Protein AF-A0A4R5U1Z8-F1 (afdb_monomer_lite)

Sequence (409 aa):
MKSRRYITSLAAVGLLVGGTVGSLAPAAHATHTRAHTCTQAGGVYTEAATQSGDRCVVTTTTPSVIVAGAPETTYSDAVPSGSPTVVDSPPVPSGESTTETQTRDVGDPVVVESERRGTPSVSSEEIDAGESTAVPVVVAGTPVTTTRTERGTPTSADAPGTRNCQRVNNDKAAKPVERCERTVVTTTTTPTTVITTVTTPQERVTTTTQPRETVTTTTTPVTEVSTSTQQRESCLTTTQPTSFTRTTTQPTTQTRTVSIPQTRTTTTTVSTYRYALNTTAPLVLVVFPVAANPRIVVNERSLAPLVTTFEEAGTPVVSVDTLAGPDEVNTVCAPTDPEVTVTEGGTTNDVRQVTTPADPKVTVTRENMAPTVSETRAPGEPIVTMSTRGTGDTCYNNPATAEQRASRC

Radius of gyration: 103.73 Å; chains: 1; bounding box: 161×56×294 Å

Structure (mmCIF, N/CA/C/O backbone):
data_AF-A0A4R5U1Z8-F1
#
_entry.id   AF-A0A4R5U1Z8-F1
#
loop_
_atom_site.group_PDB
_atom_site.id
_atom_site.type_symbol
_atom_site.label_atom_id
_atom_site.label_alt_id
_atom_site.label_comp_id
_atom_site.label_asym_id
_atom_site.label_entity_id
_atom_site.label_seq_id
_atom_site.pdbx_PDB_ins_code
_atom_site.Cartn_x
_atom_site.Cartn_y
_atom_site.Cartn_z
_atom_site.occupancy
_atom_site.B_iso_or_equiv
_atom_site.auth_seq_id
_atom_site.auth_comp_id
_atom_site.auth_asym_id
_atom_site.auth_atom_id
_atom_site.pdbx_PDB_model_num
ATOM 1 N N . MET A 1 1 ? -65.360 5.514 81.737 1.00 33.94 1 MET A N 1
ATOM 2 C CA . MET A 1 1 ? -66.790 5.192 81.955 1.00 33.94 1 MET A CA 1
ATOM 3 C C . MET A 1 1 ? -66.965 3.677 82.017 1.00 33.94 1 MET A C 1
ATOM 5 O O . MET A 1 1 ? -66.393 2.999 81.182 1.00 33.94 1 MET A O 1
ATOM 9 N N . LYS A 1 2 ? -67.801 3.212 82.958 1.00 30.75 2 LYS A N 1
ATOM 10 C CA . LYS A 1 2 ? -68.375 1.859 83.143 1.00 30.75 2 LYS A CA 1
ATOM 11 C C . LYS A 1 2 ? -67.547 0.749 83.831 1.00 30.75 2 LYS A C 1
ATOM 13 O O . LYS A 1 2 ? -66.575 0.230 83.312 1.00 30.75 2 LYS A O 1
ATOM 18 N N . SER A 1 3 ? -68.155 0.313 84.943 1.00 26.64 3 SER A N 1
ATOM 19 C CA . SER A 1 3 ? -68.192 -1.032 85.540 1.00 26.64 3 SER A CA 1
ATOM 20 C C . SER A 1 3 ? -67.020 -1.484 86.421 1.00 26.64 3 SER A C 1
ATOM 22 O O . SER A 1 3 ? -66.235 -2.354 86.067 1.00 26.64 3 SER A O 1
ATOM 24 N N . ARG A 1 4 ? -67.004 -0.973 87.662 1.00 31.50 4 ARG A N 1
ATOM 25 C CA . ARG A 1 4 ? -66.480 -1.719 88.816 1.00 31.50 4 ARG A CA 1
ATOM 26 C C . ARG A 1 4 ? -67.407 -2.914 89.070 1.00 31.50 4 ARG A C 1
ATOM 28 O O . ARG A 1 4 ? -68.505 -2.731 89.590 1.00 31.50 4 ARG A O 1
ATOM 35 N N . ARG A 1 5 ? -66.985 -4.122 88.696 1.00 31.33 5 ARG A N 1
ATOM 36 C CA . ARG A 1 5 ? -67.577 -5.366 89.204 1.00 31.33 5 ARG A CA 1
ATOM 37 C C . ARG A 1 5 ? -66.824 -5.761 90.470 1.00 31.33 5 ARG A C 1
ATOM 39 O O . ARG A 1 5 ? -65.676 -6.183 90.405 1.00 31.33 5 ARG A O 1
ATOM 46 N N . TYR A 1 6 ? -67.481 -5.585 91.612 1.00 30.00 6 TYR A N 1
ATOM 47 C CA . TYR A 1 6 ? -67.111 -6.248 92.856 1.00 30.00 6 TYR A CA 1
ATOM 48 C C . TYR A 1 6 ? -67.242 -7.761 92.639 1.00 30.00 6 TYR A C 1
ATOM 50 O O . TYR A 1 6 ? -68.352 -8.261 92.474 1.00 30.00 6 TYR A O 1
ATOM 58 N N . ILE A 1 7 ? -66.121 -8.481 92.619 1.00 31.64 7 ILE A N 1
ATOM 59 C CA . ILE A 1 7 ? -66.108 -9.928 92.842 1.00 31.64 7 ILE A CA 1
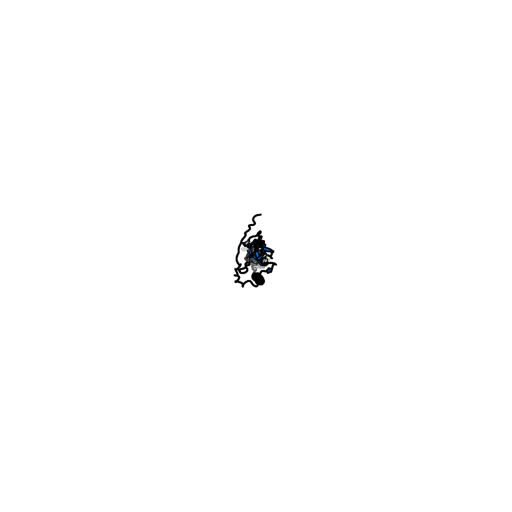ATOM 60 C C . ILE A 1 7 ? -65.653 -10.120 94.284 1.00 31.64 7 ILE A C 1
ATOM 62 O O . ILE A 1 7 ? -64.468 -10.140 94.603 1.00 31.64 7 ILE A O 1
ATOM 66 N N . THR A 1 8 ? -66.636 -10.200 95.173 1.00 30.86 8 THR A N 1
ATOM 67 C CA . THR A 1 8 ? -66.505 -10.780 96.507 1.00 30.86 8 THR A CA 1
ATOM 68 C C . THR A 1 8 ? -66.274 -12.282 96.358 1.00 30.86 8 THR A C 1
ATOM 70 O O . THR A 1 8 ? -67.222 -13.062 96.370 1.00 30.86 8 THR A O 1
ATOM 73 N N . SER A 1 9 ? -65.016 -12.693 96.203 1.00 30.41 9 SER A N 1
ATOM 74 C CA . SER A 1 9 ? -64.618 -14.085 96.426 1.00 30.41 9 SER A CA 1
ATOM 75 C C . SER A 1 9 ? -64.351 -14.294 97.913 1.00 30.41 9 SER A C 1
ATOM 77 O O . SER A 1 9 ? -63.254 -14.078 98.417 1.00 30.41 9 SER A O 1
ATOM 79 N N . LEU A 1 10 ? -65.410 -14.709 98.608 1.00 34.53 10 LEU A N 1
ATOM 80 C CA . LEU A 1 10 ? -65.348 -15.443 99.867 1.00 34.53 10 LEU A CA 1
ATOM 81 C C . LEU A 1 10 ? -64.714 -16.821 99.603 1.00 34.53 10 LEU A C 1
ATOM 83 O O . LEU A 1 10 ? -65.373 -17.720 99.092 1.00 34.53 10 LEU A O 1
ATOM 87 N N . ALA A 1 11 ? -63.440 -16.977 99.951 1.00 29.91 11 ALA A N 1
ATOM 88 C CA . ALA A 1 11 ? -62.756 -18.250 100.191 1.00 29.91 11 ALA A CA 1
ATOM 89 C C . ALA A 1 11 ? -61.485 -17.909 100.999 1.00 29.91 11 ALA A C 1
ATOM 91 O O . ALA A 1 11 ? -60.772 -16.991 100.626 1.00 29.91 11 ALA A O 1
ATOM 92 N N . ALA A 1 12 ? -61.125 -18.505 102.127 1.00 32.72 12 ALA A N 1
ATOM 93 C CA . ALA A 1 12 ? -61.548 -19.742 102.735 1.00 32.72 12 ALA A CA 1
ATOM 94 C C . ALA A 1 12 ? -61.629 -19.556 104.258 1.00 32.72 12 ALA A C 1
ATOM 96 O O . ALA A 1 12 ? -60.699 -19.098 104.919 1.00 32.72 12 ALA A O 1
ATOM 97 N N . VAL A 1 13 ? -62.784 -19.943 104.786 1.00 35.00 13 VAL A N 1
ATOM 98 C CA . VAL A 1 13 ? -62.962 -20.410 106.155 1.00 35.00 13 VAL A CA 1
ATOM 99 C C . VAL A 1 13 ? -62.170 -21.708 106.299 1.00 35.00 13 VAL A C 1
ATOM 101 O O . VAL A 1 13 ? -62.289 -22.587 105.450 1.00 35.00 13 VAL A O 1
ATOM 104 N N . GLY A 1 14 ? -61.417 -21.846 107.388 1.00 30.47 14 GLY A N 1
ATOM 105 C CA . GLY A 1 14 ? -60.949 -23.151 107.851 1.00 30.47 14 GLY A CA 1
ATOM 106 C C . GLY A 1 14 ? -59.463 -23.198 108.152 1.00 30.47 14 GLY A C 1
ATOM 107 O O . GLY A 1 14 ? -58.689 -23.592 107.297 1.00 30.47 14 GLY A O 1
ATOM 108 N N . LEU A 1 15 ? -59.089 -22.837 109.382 1.00 32.09 15 LEU A N 1
ATOM 109 C CA . LEU A 1 15 ? -58.180 -23.631 110.220 1.00 32.09 15 LEU A CA 1
ATOM 110 C C . LEU A 1 15 ? -58.087 -22.992 111.620 1.00 32.09 15 LEU A C 1
ATOM 112 O O . LEU A 1 15 ? -57.052 -22.501 112.050 1.00 32.09 15 LEU A O 1
ATOM 116 N N . LEU A 1 16 ? -59.197 -23.003 112.360 1.00 33.47 16 LEU A N 1
ATOM 117 C CA . LEU A 1 16 ? -59.113 -23.096 113.818 1.00 33.47 16 LEU A CA 1
ATOM 118 C C . LEU A 1 16 ? -59.276 -24.578 114.133 1.00 33.47 16 LEU A C 1
ATOM 120 O O . LEU A 1 16 ? -60.385 -25.084 114.288 1.00 33.47 16 LEU A O 1
ATOM 124 N N . VAL A 1 17 ? -58.148 -25.287 114.104 1.00 35.47 17 VAL A N 1
ATOM 125 C CA . VAL A 1 17 ? -58.056 -26.652 114.614 1.00 35.47 17 VAL A CA 1
ATOM 126 C C . VAL A 1 17 ? -58.492 -26.597 116.070 1.00 35.47 17 VAL A C 1
ATOM 128 O O . VAL A 1 17 ? -57.886 -25.903 116.886 1.00 35.47 17 VAL A O 1
ATOM 131 N N . GLY A 1 18 ? -59.588 -27.298 116.356 1.00 32.50 18 GLY A N 1
ATOM 132 C CA . GLY A 1 18 ? -60.072 -27.556 117.697 1.00 32.50 18 GLY A CA 1
ATOM 133 C C . GLY A 1 18 ? -58.997 -28.274 118.499 1.00 32.50 18 GLY A C 1
ATOM 134 O O . GLY A 1 18 ? -58.884 -29.495 118.453 1.00 32.50 18 GLY A O 1
ATOM 135 N N . GLY A 1 19 ? -58.211 -27.502 119.244 1.00 35.91 19 GLY A N 1
ATOM 136 C CA . GLY A 1 19 ? -57.504 -28.003 120.407 1.00 35.91 19 GLY A CA 1
ATOM 137 C C . GLY A 1 19 ? -58.538 -28.256 121.493 1.00 35.91 19 GLY A C 1
ATOM 138 O O . GLY A 1 19 ? -59.030 -27.323 122.122 1.00 35.91 19 GLY A O 1
ATOM 139 N N . THR A 1 20 ? -58.915 -29.517 121.674 1.00 34.19 20 THR A N 1
ATOM 140 C CA . THR A 1 20 ? -59.709 -29.977 122.812 1.00 34.19 20 THR A CA 1
ATOM 141 C C . THR A 1 20 ? -58.991 -29.586 124.100 1.00 34.19 20 THR A C 1
ATOM 143 O O . THR A 1 20 ? -57.926 -30.119 124.409 1.00 34.19 20 THR A O 1
ATOM 146 N N . VAL A 1 21 ? -59.555 -28.634 124.842 1.00 39.84 21 VAL A N 1
ATOM 147 C CA . VAL A 1 21 ? -59.061 -28.254 126.166 1.00 39.84 21 VAL A CA 1
ATOM 148 C C . VAL A 1 21 ? -59.329 -29.440 127.094 1.00 39.84 21 VAL A C 1
ATOM 150 O O . VAL A 1 21 ? -60.483 -29.785 127.345 1.00 39.84 21 VAL A O 1
ATOM 153 N N . GLY A 1 22 ? -58.267 -30.118 127.533 1.00 39.22 22 GLY A N 1
ATOM 154 C CA . GLY A 1 22 ? -58.359 -31.225 128.483 1.00 39.22 22 GLY A CA 1
ATOM 155 C C . GLY A 1 22 ? -59.031 -30.787 129.788 1.00 39.22 22 GLY A C 1
ATOM 156 O O . GLY A 1 22 ? -58.922 -29.634 130.202 1.00 39.22 22 GLY A O 1
ATOM 157 N N . SER A 1 23 ? -59.745 -31.710 130.430 1.00 39.53 23 SER A N 1
ATOM 158 C CA . SER A 1 23 ? -60.449 -31.493 131.697 1.00 39.53 23 SER A CA 1
ATOM 159 C C . SER A 1 23 ? -59.509 -30.954 132.785 1.00 39.53 23 SER A C 1
ATOM 161 O O . SER A 1 23 ? -58.566 -31.636 133.185 1.00 39.53 23 SER A O 1
ATOM 163 N N . LEU A 1 24 ? -59.779 -29.737 133.267 1.00 42.28 24 LEU A N 1
ATOM 164 C CA . LEU A 1 24 ? -59.024 -29.068 134.330 1.00 42.28 24 LEU A CA 1
ATOM 165 C C . LEU A 1 24 ? -59.598 -29.389 135.722 1.00 42.28 24 LEU A C 1
ATOM 167 O O . LEU A 1 24 ? -60.806 -29.546 135.893 1.00 42.28 24 LEU A O 1
ATOM 171 N N . ALA A 1 25 ? -58.694 -29.483 136.701 1.00 39.78 25 ALA A N 1
ATOM 172 C CA . ALA A 1 25 ? -58.925 -29.853 138.099 1.00 39.78 25 ALA A CA 1
ATOM 173 C C . ALA A 1 25 ? -59.920 -28.929 138.854 1.00 39.78 25 ALA A C 1
ATOM 175 O O . ALA A 1 25 ? -60.070 -27.758 138.495 1.00 39.78 25 ALA A O 1
ATOM 176 N N . PRO A 1 26 ? -60.593 -29.419 139.919 1.00 43.66 26 PRO A N 1
ATOM 177 C CA . PRO A 1 26 ? -61.674 -28.690 140.586 1.00 43.66 26 PRO A CA 1
ATOM 178 C C . PRO A 1 26 ? -61.234 -27.439 141.385 1.00 43.66 26 PRO A C 1
ATOM 180 O O . PRO A 1 26 ? -60.361 -27.476 142.246 1.00 43.66 26 PRO A O 1
ATOM 183 N N . ALA A 1 27 ? -61.910 -26.330 141.068 1.00 47.47 27 ALA A N 1
ATOM 184 C CA . ALA A 1 27 ? -62.405 -25.186 141.858 1.00 47.47 27 ALA A CA 1
ATOM 185 C C . ALA A 1 27 ? -61.640 -24.526 143.040 1.00 47.47 27 ALA A C 1
ATOM 187 O O . ALA A 1 27 ? -62.242 -23.662 143.675 1.00 47.47 27 ALA A O 1
ATOM 188 N N . ALA A 1 28 ? -60.360 -24.795 143.327 1.00 45.19 28 ALA A N 1
ATOM 189 C CA . ALA A 1 28 ? -59.657 -24.078 144.417 1.00 45.19 28 ALA A CA 1
ATOM 190 C C . ALA A 1 28 ? -58.753 -22.893 143.983 1.00 45.19 28 ALA A C 1
ATOM 192 O O . ALA A 1 28 ? -58.452 -22.030 144.803 1.00 45.19 28 ALA A O 1
ATOM 193 N N . HIS A 1 29 ? -58.374 -22.768 142.701 1.00 52.16 29 HIS A N 1
ATOM 194 C CA . HIS A 1 29 ? -57.531 -21.663 142.192 1.00 52.16 29 HIS A CA 1
ATOM 195 C C . HIS A 1 29 ? -58.025 -21.136 140.831 1.00 52.16 29 HIS A C 1
ATOM 197 O O . HIS A 1 29 ? -57.417 -21.343 139.776 1.00 52.16 29 HIS A O 1
ATOM 203 N N . ALA A 1 30 ? -59.181 -20.470 140.834 1.00 55.97 30 ALA A N 1
ATOM 204 C CA . ALA A 1 30 ? -59.870 -20.071 139.605 1.00 55.97 30 ALA A CA 1
ATOM 205 C C . ALA A 1 30 ? -59.175 -18.935 138.817 1.00 55.97 30 ALA A C 1
ATOM 207 O O . ALA A 1 30 ? -59.348 -18.863 137.606 1.00 55.97 30 ALA A O 1
ATOM 208 N N . THR A 1 31 ? -58.367 -18.073 139.446 1.00 58.38 31 THR A N 1
ATOM 209 C CA . THR A 1 31 ? -57.701 -16.930 138.779 1.00 58.38 31 THR A CA 1
ATOM 210 C C . THR A 1 31 ? -56.464 -17.331 137.965 1.00 58.38 31 THR A C 1
ATOM 212 O O . THR A 1 31 ? -56.363 -16.964 136.795 1.00 58.38 31 THR A O 1
ATOM 215 N N . HIS A 1 32 ? -55.566 -18.164 138.511 1.00 63.78 32 HIS A N 1
ATOM 216 C CA . HIS A 1 32 ? -54.370 -18.639 137.786 1.00 63.78 32 HIS A CA 1
ATOM 217 C C . HIS A 1 32 ? -54.716 -19.480 136.547 1.00 63.78 32 HIS A C 1
ATOM 219 O O . HIS A 1 32 ? -54.067 -19.370 135.507 1.00 63.78 32 HIS A O 1
ATOM 225 N N . THR A 1 33 ? -55.788 -20.270 136.632 1.00 70.50 33 THR A N 1
ATOM 226 C CA . THR A 1 33 ? -56.250 -21.130 135.535 1.00 70.50 33 THR A CA 1
ATOM 227 C C . THR A 1 33 ? -56.797 -20.311 134.357 1.00 70.50 33 THR A C 1
ATOM 229 O O . THR A 1 33 ? -56.556 -20.648 133.196 1.00 70.50 33 THR A O 1
ATOM 232 N N . ARG A 1 34 ? -57.477 -19.185 134.629 1.00 72.56 34 ARG A N 1
ATOM 233 C CA . ARG A 1 34 ? -57.982 -18.267 133.592 1.00 72.56 34 ARG A CA 1
ATOM 234 C C . ARG A 1 34 ? -56.855 -17.512 132.890 1.00 72.56 34 ARG A C 1
ATOM 236 O O . ARG A 1 34 ? -56.825 -17.468 131.663 1.00 72.56 34 ARG A O 1
ATOM 243 N N . ALA A 1 35 ? -55.889 -16.978 133.634 1.00 74.31 35 ALA A N 1
ATOM 244 C CA . ALA A 1 35 ? -54.737 -16.316 133.023 1.00 74.31 35 ALA A CA 1
ATOM 245 C C . ALA A 1 35 ? -53.978 -17.268 132.079 1.00 74.31 35 ALA A C 1
ATOM 247 O O . ALA A 1 35 ? -53.750 -16.936 130.917 1.00 74.31 35 ALA A O 1
ATOM 248 N N . HIS A 1 36 ? -53.706 -18.494 132.537 1.00 77.44 36 HIS A N 1
ATOM 249 C CA . HIS A 1 36 ? -53.006 -19.509 131.751 1.00 77.44 36 HIS A CA 1
ATOM 250 C C . HIS A 1 36 ? -53.766 -19.920 130.478 1.00 77.44 36 HIS A C 1
ATOM 252 O O . HIS A 1 36 ? -53.174 -20.008 129.402 1.00 77.44 36 HIS A O 1
ATOM 258 N N . THR A 1 37 ? -55.086 -20.114 130.573 1.00 75.25 37 THR A N 1
ATOM 259 C CA . THR A 1 37 ? -55.932 -20.461 129.415 1.00 75.25 37 THR A CA 1
ATOM 260 C C . THR A 1 37 ? -55.913 -19.354 128.356 1.00 75.25 37 THR A C 1
ATOM 262 O O . THR A 1 37 ? -55.820 -19.635 127.163 1.00 75.25 37 THR A O 1
ATOM 265 N N . CYS A 1 38 ? -55.933 -18.086 128.779 1.00 78.25 38 CYS A N 1
ATOM 266 C CA . CYS A 1 38 ? -55.836 -16.961 127.854 1.00 78.25 38 CYS A CA 1
ATOM 267 C C . CYS A 1 38 ? -54.477 -16.897 127.144 1.00 78.25 38 CYS A C 1
ATOM 269 O O . CYS A 1 38 ? -54.421 -16.695 125.932 1.00 78.25 38 CYS A O 1
ATOM 271 N N . THR A 1 39 ? -53.387 -17.120 127.880 1.00 79.56 39 THR A N 1
ATOM 272 C CA . THR A 1 39 ? -52.034 -17.127 127.314 1.00 79.56 39 THR A CA 1
ATOM 273 C C . THR A 1 39 ? -51.838 -18.267 126.315 1.00 79.56 39 THR A C 1
ATOM 275 O O . THR A 1 39 ? -51.252 -18.044 125.259 1.00 79.56 39 THR A O 1
ATOM 278 N N . GLN A 1 40 ? -52.374 -19.464 126.585 1.00 78.50 40 GLN A N 1
ATOM 279 C CA . GLN A 1 40 ? -52.333 -20.580 125.629 1.00 78.50 40 GLN A CA 1
ATOM 280 C C . GLN A 1 40 ? -53.081 -20.278 124.324 1.00 78.50 40 GLN A C 1
ATOM 282 O O . GLN A 1 40 ? -52.655 -20.718 123.260 1.00 78.50 40 GLN A O 1
ATOM 287 N N . ALA A 1 41 ? -54.151 -19.482 124.382 1.00 72.31 41 ALA A N 1
ATOM 288 C CA . ALA A 1 41 ? -54.858 -18.994 123.198 1.00 72.31 41 ALA A CA 1
ATOM 289 C C . ALA A 1 41 ? -54.124 -17.840 122.474 1.00 72.31 41 ALA A C 1
ATOM 291 O O . ALA A 1 41 ? -54.668 -17.266 121.530 1.00 72.31 41 ALA A O 1
ATOM 292 N N . GLY A 1 42 ? -52.915 -17.467 122.916 1.00 78.62 42 GLY A N 1
ATOM 293 C CA . GLY A 1 42 ? -52.154 -16.331 122.386 1.00 78.62 42 GLY A CA 1
ATOM 294 C C . GLY A 1 42 ? -52.743 -14.969 122.766 1.00 78.62 42 GLY A C 1
ATOM 295 O O . GLY A 1 42 ? -52.501 -13.979 122.074 1.00 78.62 42 GLY A O 1
ATOM 296 N N . GLY A 1 43 ? -53.561 -14.915 123.822 1.00 80.38 43 GLY A N 1
ATOM 297 C CA . GLY A 1 43 ? -54.249 -13.713 124.273 1.00 80.38 43 GLY A CA 1
ATOM 298 C C . GLY A 1 43 ? -53.628 -13.051 125.502 1.00 80.38 43 GLY A C 1
ATOM 299 O O . GLY A 1 43 ? -52.875 -13.655 126.264 1.00 80.38 43 GLY A O 1
ATOM 300 N N . VAL A 1 44 ? -53.990 -11.787 125.711 1.00 82.56 44 VAL A N 1
ATOM 301 C CA . VAL A 1 44 ? -53.653 -11.009 126.908 1.00 82.56 44 VAL A CA 1
ATOM 302 C C . VAL A 1 44 ? -54.826 -11.074 127.883 1.00 82.56 44 VAL A C 1
ATOM 304 O O . VAL A 1 44 ? -55.953 -10.713 127.533 1.00 82.56 44 VAL A O 1
ATOM 307 N N . TYR A 1 45 ? -54.565 -11.555 129.098 1.00 80.44 45 TYR A N 1
ATOM 308 C CA . TYR A 1 45 ? -55.561 -11.646 130.164 1.00 80.44 45 TYR A CA 1
ATOM 309 C C . TYR A 1 45 ? -55.680 -10.318 130.916 1.00 80.44 45 TYR A C 1
ATOM 311 O O . TYR A 1 45 ? -54.679 -9.668 131.213 1.00 80.44 45 TYR A O 1
ATOM 319 N N . THR A 1 46 ? -56.901 -9.922 131.257 1.00 80.44 46 THR A N 1
ATOM 320 C CA . THR A 1 46 ? -57.177 -8.772 132.121 1.00 80.44 46 THR A CA 1
ATOM 321 C C . THR A 1 46 ? -58.150 -9.202 133.205 1.00 80.44 46 THR A C 1
ATOM 323 O O . THR A 1 46 ? -59.284 -9.584 132.904 1.00 80.44 46 THR A O 1
ATOM 326 N N . GLU A 1 47 ? -57.696 -9.149 134.454 1.00 76.56 47 GLU A N 1
ATOM 327 C CA . GLU A 1 47 ? -58.526 -9.417 135.626 1.00 76.56 47 GLU A CA 1
ATOM 328 C C . GLU A 1 47 ? -59.458 -8.231 135.889 1.00 76.56 47 GLU A C 1
ATOM 330 O O . GLU A 1 47 ? -59.054 -7.071 135.765 1.00 76.56 47 GLU A O 1
ATOM 335 N N . ALA A 1 48 ? -60.712 -8.506 136.234 1.00 72.81 48 ALA A N 1
ATOM 336 C CA . ALA A 1 48 ? -61.666 -7.474 136.617 1.00 72.81 48 ALA A CA 1
ATOM 337 C C . ALA A 1 48 ? -62.041 -7.569 138.096 1.00 72.81 48 ALA A C 1
ATOM 339 O O . ALA A 1 48 ? -61.909 -8.607 138.734 1.00 72.81 48 ALA A O 1
ATOM 340 N N . ALA A 1 49 ? -62.623 -6.488 138.625 1.00 65.44 49 ALA A N 1
ATOM 341 C CA . ALA A 1 49 ? -63.106 -6.423 140.008 1.00 65.44 49 ALA A CA 1
ATOM 342 C C . ALA A 1 49 ? -64.184 -7.478 140.354 1.00 65.44 49 ALA A C 1
ATOM 344 O O . ALA A 1 49 ? -64.491 -7.686 141.523 1.00 65.44 49 ALA A O 1
ATOM 345 N N . THR A 1 50 ? -64.772 -8.147 139.355 1.00 62.69 50 THR A N 1
ATOM 346 C CA . THR A 1 50 ? -65.671 -9.294 139.539 1.00 62.69 50 THR A CA 1
ATOM 347 C C . THR A 1 50 ? -65.282 -10.410 138.573 1.00 62.69 50 THR A C 1
ATOM 349 O O . THR A 1 50 ? -64.882 -10.127 137.445 1.00 62.69 50 THR A O 1
ATOM 352 N N . GLN A 1 51 ? -65.479 -11.677 138.959 1.00 61.41 51 GLN A N 1
ATOM 353 C CA . GLN A 1 51 ? -65.146 -12.835 138.107 1.00 61.41 51 GLN A CA 1
ATOM 354 C C . GLN A 1 51 ? -65.848 -12.812 136.734 1.00 61.41 51 GLN A C 1
ATOM 356 O O . GLN A 1 51 ? -65.325 -13.342 135.760 1.00 61.41 51 GLN A O 1
ATOM 361 N N . SER A 1 52 ? -67.014 -12.163 136.630 1.00 60.84 52 SER A N 1
ATOM 362 C CA . SER A 1 52 ? -67.748 -11.977 135.363 1.00 60.84 52 SER A CA 1
ATOM 363 C C . SER A 1 52 ? -67.132 -10.931 134.415 1.00 60.84 52 SER A C 1
ATOM 365 O O . SER A 1 52 ? -67.548 -10.784 133.258 1.00 60.84 52 SER A O 1
ATOM 367 N N . GLY A 1 53 ? -66.163 -10.162 134.911 1.00 67.75 53 GLY A N 1
ATOM 368 C CA . GLY A 1 53 ? -65.489 -9.109 134.169 1.00 67.75 53 GLY A CA 1
ATOM 369 C C . GLY A 1 53 ? -64.158 -9.531 133.552 1.00 67.75 53 GLY A C 1
ATOM 370 O O . GLY A 1 53 ? -63.660 -8.767 132.728 1.00 67.75 53 GLY A O 1
ATOM 371 N N . ASP A 1 54 ? -63.613 -10.701 133.909 1.00 75.38 54 ASP A N 1
ATOM 372 C CA . ASP A 1 54 ? -62.334 -11.203 133.397 1.00 75.38 54 ASP A CA 1
ATOM 373 C C . ASP A 1 54 ? -62.378 -11.328 131.867 1.00 75.38 54 ASP A C 1
ATOM 375 O O . ASP A 1 54 ? -63.328 -11.882 131.296 1.00 75.38 54 ASP A O 1
ATOM 379 N N . ARG A 1 55 ? -61.351 -10.803 131.188 1.00 77.00 55 ARG A N 1
ATOM 380 C CA . ARG A 1 55 ? -61.280 -10.778 129.719 1.00 77.00 55 ARG A CA 1
ATOM 381 C C . ARG A 1 55 ? -60.008 -11.426 129.209 1.00 77.00 55 ARG A C 1
ATOM 383 O O . ARG A 1 55 ? -58.944 -11.278 129.798 1.00 77.00 55 ARG A O 1
ATOM 390 N N . CYS A 1 56 ? -60.125 -12.094 128.071 1.00 78.69 56 CYS A N 1
ATOM 391 C CA . CYS A 1 56 ? -58.993 -12.545 127.280 1.00 78.69 56 CYS A CA 1
ATOM 392 C C . CYS A 1 56 ? -59.053 -11.908 125.895 1.00 78.69 56 CYS A C 1
ATOM 394 O O . CYS A 1 56 ? -60.037 -12.098 125.185 1.00 78.69 56 CYS A O 1
ATOM 396 N N . VAL A 1 57 ? -58.030 -11.153 125.502 1.00 80.56 57 VAL A N 1
ATOM 397 C CA . VAL A 1 57 ? -57.975 -10.502 124.186 1.00 80.56 57 VAL A CA 1
ATOM 398 C C . VAL A 1 57 ? -56.927 -11.188 123.322 1.00 80.56 57 VAL A C 1
ATOM 400 O O . VAL A 1 57 ? -55.736 -11.064 123.589 1.00 80.56 57 VAL A O 1
ATOM 403 N N . VAL A 1 58 ? -57.357 -11.885 122.273 1.00 80.75 58 VAL A N 1
ATOM 404 C CA . VAL A 1 58 ? -56.476 -12.523 121.284 1.00 80.75 58 VAL A CA 1
ATOM 405 C C . VAL A 1 58 ? -56.358 -11.611 120.072 1.00 80.75 58 VAL A C 1
ATOM 407 O O . VAL A 1 58 ? -57.370 -11.238 119.479 1.00 80.75 58 VAL A O 1
ATOM 410 N N . THR A 1 59 ? -55.130 -11.256 119.699 1.00 79.56 59 THR A N 1
ATOM 411 C CA . THR A 1 59 ? -54.854 -10.471 118.489 1.00 79.56 59 THR A CA 1
ATOM 412 C C . THR A 1 59 ? -54.089 -11.330 117.495 1.00 79.56 59 THR A C 1
ATOM 414 O O . THR A 1 59 ? -52.960 -11.731 117.762 1.00 79.56 59 THR A O 1
ATOM 417 N N . THR A 1 60 ? -54.681 -11.585 116.333 1.00 78.94 60 THR A N 1
ATOM 418 C CA . THR A 1 60 ? -54.032 -12.303 115.231 1.00 78.94 60 THR A CA 1
ATOM 419 C C . THR A 1 60 ? -53.805 -11.338 114.080 1.00 78.94 60 THR A C 1
ATOM 421 O O . THR A 1 60 ? -54.735 -10.664 113.642 1.00 78.94 60 THR A O 1
ATOM 424 N N . THR A 1 61 ? -52.574 -11.272 113.580 1.00 78.31 61 THR A N 1
ATOM 425 C CA . THR A 1 61 ? -52.224 -10.441 112.425 1.00 78.31 61 THR A CA 1
ATOM 426 C C . THR A 1 61 ? -51.771 -11.337 111.285 1.00 78.31 61 THR A C 1
ATOM 428 O O . THR A 1 61 ? -50.781 -12.052 111.423 1.00 78.31 61 THR A O 1
ATOM 431 N N . THR A 1 62 ? -52.467 -11.273 110.153 1.00 80.12 62 THR A N 1
ATOM 432 C CA . THR A 1 62 ? -52.123 -12.040 108.951 1.00 80.12 62 THR A CA 1
ATOM 433 C C . THR A 1 62 ? -51.717 -11.070 107.844 1.00 80.12 62 THR A C 1
ATOM 435 O O . THR A 1 62 ? -52.570 -10.342 107.324 1.00 80.12 62 THR A O 1
ATOM 438 N N . PRO A 1 63 ? -50.422 -10.997 107.490 1.00 79.81 63 PRO A N 1
ATOM 439 C CA . PRO A 1 63 ? -49.994 -10.264 106.313 1.00 79.81 63 PRO A CA 1
ATOM 440 C C . PRO A 1 63 ? -50.277 -11.094 105.057 1.00 79.81 63 PRO A C 1
ATOM 442 O O . PRO A 1 63 ? -49.941 -12.272 104.990 1.00 79.81 63 PRO A O 1
ATOM 445 N N . SER A 1 64 ? -50.841 -10.455 104.042 1.00 80.12 64 SER A N 1
ATOM 446 C CA . SER A 1 64 ? -50.950 -10.994 102.688 1.00 80.12 64 SER A CA 1
ATOM 447 C C . SER A 1 64 ? -50.424 -9.956 101.702 1.00 80.12 64 SER A C 1
ATOM 449 O O . SER A 1 64 ? -50.539 -8.751 101.936 1.00 80.12 64 SER A O 1
ATOM 451 N N . VAL A 1 65 ? -49.790 -10.410 100.627 1.00 76.25 65 VAL A N 1
ATOM 452 C CA . VAL A 1 65 ? -49.412 -9.548 99.506 1.00 76.25 65 VAL A CA 1
ATOM 453 C C . VAL A 1 65 ? -50.287 -9.959 98.343 1.00 76.25 65 VAL A C 1
ATOM 455 O O . VAL A 1 65 ? -50.278 -11.121 97.944 1.00 76.25 65 VAL A O 1
ATOM 458 N N . ILE A 1 66 ? -51.060 -9.010 97.834 1.00 77.81 66 ILE A N 1
ATOM 459 C CA . ILE A 1 66 ? -51.875 -9.197 96.645 1.00 77.81 66 ILE A CA 1
ATOM 460 C C . ILE A 1 66 ? -51.339 -8.304 95.535 1.00 77.81 66 ILE A C 1
ATOM 462 O O . ILE A 1 66 ? -50.888 -7.177 95.754 1.00 77.81 66 ILE A O 1
ATOM 466 N N . VAL A 1 67 ? -51.379 -8.837 94.324 1.00 74.94 67 VAL A N 1
ATOM 467 C CA . VAL A 1 67 ? -51.157 -8.057 93.115 1.00 74.94 67 VAL A CA 1
ATOM 468 C C . VAL A 1 67 ? -52.442 -7.283 92.847 1.00 74.94 67 VAL A C 1
ATOM 470 O O . VAL A 1 67 ? -53.500 -7.887 92.674 1.00 74.94 67 VAL A O 1
ATOM 473 N N . ALA A 1 68 ? -52.364 -5.955 92.862 1.00 68.06 68 ALA A N 1
ATOM 474 C CA . ALA A 1 68 ? -53.530 -5.088 92.748 1.00 68.06 68 ALA A CA 1
ATOM 475 C C . ALA A 1 68 ? -53.256 -3.977 91.730 1.00 68.06 68 ALA A C 1
ATOM 477 O O . ALA A 1 68 ? -52.582 -2.996 92.028 1.00 68.06 68 ALA A O 1
ATOM 478 N N . GLY A 1 69 ? -53.791 -4.144 90.519 1.00 73.81 69 GLY A N 1
ATOM 479 C CA . GLY A 1 69 ? -53.704 -3.176 89.424 1.00 73.81 69 GLY A CA 1
ATOM 480 C C . GLY A 1 69 ? -53.497 -3.846 88.067 1.00 73.81 69 GLY A C 1
ATOM 481 O O . GLY A 1 69 ? -53.292 -5.057 87.985 1.00 73.81 69 GLY A O 1
ATOM 482 N N . ALA A 1 70 ? -53.593 -3.057 86.998 1.00 79.06 70 ALA A N 1
ATOM 483 C CA . ALA A 1 70 ? -53.238 -3.517 85.660 1.00 79.06 70 ALA A CA 1
ATOM 484 C C . ALA A 1 70 ? -51.708 -3.477 85.500 1.00 79.06 70 ALA A C 1
ATOM 486 O O . ALA A 1 70 ? -51.088 -2.534 85.994 1.00 79.06 70 ALA A O 1
ATOM 487 N N . PRO A 1 71 ? -51.093 -4.471 84.838 1.00 84.75 71 PRO A N 1
ATOM 488 C CA . PRO A 1 71 ? -49.682 -4.394 84.495 1.00 84.75 71 PRO A CA 1
ATOM 489 C C . PRO A 1 71 ? -49.457 -3.226 83.532 1.00 84.75 71 PRO A C 1
ATOM 491 O O . PRO A 1 71 ? -50.163 -3.094 82.530 1.00 84.75 71 PRO A O 1
ATOM 494 N N . GLU A 1 72 ? -48.457 -2.404 83.815 1.00 87.44 72 GLU A N 1
ATOM 495 C CA . GLU A 1 72 ? -47.975 -1.398 82.875 1.00 87.44 72 GLU A CA 1
ATOM 496 C C . GLU A 1 72 ? -46.847 -2.008 82.050 1.00 87.44 72 GLU A C 1
ATOM 498 O O . GLU A 1 72 ? -45.969 -2.688 82.583 1.00 87.44 72 GLU A O 1
ATOM 503 N N . THR A 1 73 ? -46.894 -1.812 80.734 1.00 87.50 73 THR A N 1
ATOM 504 C CA . THR A 1 73 ? -45.839 -2.254 79.818 1.00 87.50 73 THR A CA 1
ATOM 505 C C . THR A 1 73 ? -45.240 -1.036 79.141 1.00 87.50 73 THR A C 1
ATOM 507 O O . THR A 1 73 ? -45.968 -0.248 78.540 1.00 87.50 73 THR A O 1
ATOM 510 N N . THR A 1 74 ? -43.922 -0.904 79.217 1.00 88.88 74 THR A N 1
ATOM 511 C CA . THR A 1 74 ? -43.156 0.094 78.470 1.00 88.88 74 THR A CA 1
ATOM 512 C C . THR A 1 74 ? -42.131 -0.596 77.579 1.00 88.88 74 THR A C 1
ATOM 514 O O . THR A 1 74 ? -41.689 -1.713 77.863 1.00 88.88 74 THR A O 1
ATOM 517 N N . TYR A 1 75 ? -41.772 0.073 76.489 1.00 90.94 75 TYR A N 1
ATOM 518 C CA . TYR A 1 75 ? -40.761 -0.377 75.539 1.00 90.94 75 TYR A CA 1
ATOM 519 C C . TYR A 1 75 ? -39.641 0.658 75.498 1.00 90.94 75 TYR A C 1
ATOM 521 O O . TYR A 1 75 ? -39.918 1.859 75.524 1.00 90.94 75 TYR A O 1
ATOM 529 N N . SER A 1 76 ? -38.391 0.200 75.474 1.00 89.44 76 SER A N 1
ATOM 530 C CA . SER A 1 76 ? -37.261 1.068 75.147 1.00 89.44 76 SER A CA 1
ATOM 531 C C . SER A 1 76 ? -37.258 1.404 73.657 1.00 89.44 76 SER A C 1
ATOM 533 O O . SER A 1 76 ? -37.885 0.707 72.858 1.00 89.44 76 SER A O 1
ATOM 535 N N . ASP A 1 77 ? -36.469 2.407 73.275 1.00 90.88 77 ASP A N 1
ATOM 536 C CA . ASP A 1 77 ? -36.092 2.577 71.875 1.00 90.88 77 ASP A CA 1
ATOM 537 C C . ASP A 1 77 ? -35.397 1.306 71.365 1.00 90.88 77 ASP A C 1
ATOM 539 O O . ASP A 1 77 ? -34.682 0.619 72.111 1.00 90.88 77 ASP A O 1
ATOM 543 N N . ALA A 1 78 ? -35.640 0.978 70.099 1.00 89.00 78 ALA A N 1
ATOM 544 C CA . ALA A 1 78 ? -35.003 -0.151 69.444 1.00 89.00 78 ALA A CA 1
ATOM 545 C C . ALA A 1 78 ? -33.538 0.192 69.141 1.00 89.00 78 ALA A C 1
ATOM 547 O O . ALA A 1 78 ? -33.240 1.215 68.523 1.00 89.00 78 ALA A O 1
ATOM 548 N N . VAL A 1 79 ? -32.618 -0.673 69.564 1.00 89.69 79 VAL A N 1
ATOM 549 C CA . VAL A 1 79 ? -31.174 -0.503 69.362 1.00 89.69 79 VAL A CA 1
ATOM 550 C C . VAL A 1 79 ? -30.698 -1.511 68.314 1.00 89.69 79 VAL A C 1
ATOM 552 O O . VAL A 1 79 ? -31.146 -2.658 68.354 1.00 89.69 79 VAL A O 1
ATOM 555 N N . PRO A 1 80 ? -29.804 -1.137 67.377 1.00 90.75 80 PRO A N 1
ATOM 556 C CA . PRO A 1 80 ? -29.217 -2.078 66.427 1.00 90.75 80 PRO A CA 1
ATOM 557 C C . PRO A 1 80 ? -28.618 -3.307 67.116 1.00 90.75 80 PRO A C 1
ATOM 559 O O . PRO A 1 80 ? -27.864 -3.186 68.081 1.00 90.75 80 PRO A O 1
ATOM 562 N N . SER A 1 81 ? -28.933 -4.490 66.599 1.00 90.19 81 SER A N 1
ATOM 563 C CA . SER A 1 81 ? -28.409 -5.764 67.074 1.00 90.19 81 SER A CA 1
ATOM 564 C C . SER A 1 81 ? -27.953 -6.636 65.908 1.00 90.19 81 SER A C 1
ATOM 566 O O . SER A 1 81 ? -28.536 -6.629 64.827 1.00 90.19 81 SER A O 1
ATOM 568 N N . GLY A 1 82 ? -26.868 -7.380 66.121 1.00 89.12 82 GLY A N 1
ATOM 569 C CA . GLY A 1 82 ? -26.274 -8.228 65.090 1.00 89.12 82 GLY A CA 1
ATOM 570 C C . GLY A 1 82 ? -25.670 -7.460 63.909 1.00 89.12 82 GLY A C 1
ATOM 571 O O . GLY A 1 82 ? -25.608 -6.229 63.883 1.00 89.12 82 GLY A O 1
ATOM 572 N N . SER A 1 83 ? -25.186 -8.219 62.929 1.00 91.31 83 SER A N 1
ATOM 573 C CA . SER A 1 83 ? -24.657 -7.670 61.682 1.00 91.31 83 SER A CA 1
ATOM 574 C C . SER A 1 83 ? -25.793 -7.361 60.704 1.00 91.31 83 SER A C 1
ATOM 576 O O . SER A 1 83 ? -26.749 -8.140 60.621 1.00 91.31 83 SER A O 1
ATOM 578 N N . PRO A 1 84 ? -25.696 -6.266 59.934 1.00 91.62 84 PRO A N 1
ATOM 579 C CA . PRO A 1 84 ? -26.665 -5.991 58.891 1.00 91.62 84 PRO A CA 1
ATOM 580 C C . PRO A 1 84 ? -26.577 -7.051 57.788 1.00 91.62 84 PRO A C 1
ATOM 582 O O . PRO A 1 84 ? -25.495 -7.526 57.442 1.00 91.62 84 PRO A O 1
ATOM 585 N N . THR A 1 85 ? -27.723 -7.403 57.214 1.00 91.62 85 THR A N 1
ATOM 586 C CA . THR A 1 85 ? -27.787 -8.214 55.993 1.00 91.62 85 THR A CA 1
ATOM 587 C C . THR A 1 85 ? -27.823 -7.285 54.790 1.00 91.62 85 THR A C 1
ATOM 589 O O . THR A 1 85 ? -28.645 -6.370 54.753 1.00 91.62 85 THR A O 1
ATOM 592 N N . VAL A 1 86 ? -26.945 -7.520 53.817 1.00 92.50 86 VAL A N 1
ATOM 593 C CA . VAL A 1 86 ? -26.839 -6.716 52.594 1.00 92.50 86 VAL A CA 1
ATOM 594 C C . VAL A 1 86 ? -27.252 -7.570 51.402 1.00 92.50 86 VAL A C 1
ATOM 596 O O . VAL A 1 86 ? -26.744 -8.677 51.231 1.00 92.50 86 VAL A O 1
ATOM 599 N N . VAL A 1 87 ? -28.175 -7.058 50.591 1.00 92.56 87 VAL A N 1
ATOM 600 C CA . VAL A 1 87 ? -28.630 -7.691 49.350 1.00 92.56 87 VAL A CA 1
ATOM 601 C C . VAL A 1 87 ? -28.489 -6.688 48.215 1.00 92.56 87 VAL A C 1
ATOM 603 O O . VAL A 1 87 ? -29.110 -5.626 48.250 1.00 92.56 87 VAL A O 1
ATOM 606 N N . ASP A 1 88 ? -27.695 -7.047 47.211 1.00 94.62 88 ASP A N 1
ATOM 607 C CA . ASP A 1 88 ? -27.488 -6.248 46.005 1.00 94.62 88 ASP A CA 1
ATOM 608 C C . ASP A 1 88 ? -28.362 -6.805 44.871 1.00 94.62 88 ASP A C 1
ATOM 610 O O . ASP A 1 88 ? -28.412 -8.018 44.646 1.00 94.62 88 ASP A O 1
ATOM 614 N N . SER A 1 89 ? -29.075 -5.931 44.159 1.00 91.50 89 SER A N 1
ATOM 615 C CA . SER A 1 89 ? -29.765 -6.304 42.922 1.00 91.50 89 SER A CA 1
ATOM 616 C C . SER A 1 89 ? -28.748 -6.558 41.798 1.00 91.50 89 SER A C 1
ATOM 618 O O . SER A 1 89 ? -27.633 -6.033 41.855 1.00 91.50 89 SER A O 1
ATOM 620 N N . PRO A 1 90 ? -29.103 -7.307 40.737 1.00 89.69 90 PRO A N 1
ATOM 621 C CA . PRO A 1 90 ? -28.284 -7.310 39.529 1.00 89.69 90 PRO A CA 1
ATOM 622 C C . PRO A 1 90 ? -28.130 -5.874 38.987 1.00 89.69 90 PRO A C 1
ATOM 624 O O . PRO A 1 90 ? -29.074 -5.081 39.125 1.00 89.69 90 PRO A O 1
ATOM 627 N N . PRO A 1 91 ? -26.971 -5.528 38.395 1.00 89.81 91 PRO A N 1
ATOM 628 C CA . PRO A 1 91 ? -26.791 -4.253 37.716 1.00 89.81 91 PRO A CA 1
ATOM 629 C C . PRO A 1 91 ? -27.803 -4.107 36.581 1.00 89.81 91 PRO A C 1
ATOM 631 O O . PRO A 1 91 ? -28.094 -5.068 35.868 1.00 89.81 91 PRO A O 1
ATOM 634 N N . VAL A 1 92 ? -28.342 -2.905 36.425 1.00 90.38 92 VAL A N 1
ATOM 635 C CA . VAL A 1 92 ? -29.225 -2.528 35.323 1.00 90.38 92 VAL A CA 1
ATOM 636 C C . VAL A 1 92 ? -28.635 -1.327 34.588 1.00 90.38 92 VAL A C 1
ATOM 638 O O . VAL A 1 92 ? -28.003 -0.486 35.232 1.00 90.38 92 VAL A O 1
ATOM 641 N N . PRO A 1 93 ? -28.836 -1.201 33.266 1.00 88.94 93 PRO A N 1
ATOM 642 C CA . PRO A 1 93 ? -28.405 -0.026 32.520 1.00 88.94 93 PRO A CA 1
ATOM 643 C C . PRO A 1 93 ? -28.935 1.263 33.150 1.00 88.94 93 PRO A C 1
ATOM 645 O O . PRO A 1 93 ? -30.123 1.391 33.453 1.00 88.94 93 PRO A O 1
ATOM 648 N N . SER A 1 94 ? -28.044 2.227 33.343 1.00 87.44 94 SER A N 1
ATOM 649 C CA . SER A 1 94 ? -28.349 3.536 33.903 1.00 87.44 94 SER A CA 1
ATOM 650 C C . SER A 1 94 ? -27.675 4.618 33.073 1.00 87.44 94 SER A C 1
ATOM 652 O O . SER A 1 94 ? -26.485 4.522 32.802 1.00 87.44 94 SER A O 1
ATOM 654 N N . GLY A 1 95 ? -28.409 5.667 32.712 1.00 85.94 95 GLY A N 1
ATOM 655 C CA . GLY A 1 95 ? -27.864 6.760 31.906 1.00 85.94 95 GLY A CA 1
ATOM 656 C C . GLY A 1 95 ? -27.687 6.415 30.426 1.00 85.94 95 GLY A C 1
ATOM 657 O O . GLY A 1 95 ? -28.052 5.333 29.962 1.00 85.94 95 GLY A O 1
ATOM 658 N N . GLU A 1 96 ? -27.167 7.384 29.678 1.00 86.06 96 GLU A N 1
ATOM 659 C CA . GLU A 1 96 ? -26.920 7.249 28.244 1.00 86.06 96 GLU A CA 1
ATOM 660 C C . GLU A 1 96 ? -25.642 6.447 27.988 1.00 86.06 96 GLU A C 1
ATOM 662 O O . GLU A 1 96 ? -24.626 6.639 28.659 1.00 86.06 96 GLU A O 1
ATOM 667 N N . SER A 1 97 ? -25.688 5.562 26.994 1.00 87.88 97 SER A N 1
ATOM 668 C CA . SER A 1 97 ? -24.495 4.901 26.481 1.00 87.88 97 SER A CA 1
ATOM 669 C C . SER A 1 97 ? -23.597 5.909 25.772 1.00 87.88 97 SER A C 1
ATOM 671 O O . SER A 1 97 ? -24.080 6.712 24.970 1.00 87.88 97 SER A O 1
ATOM 673 N N . THR A 1 98 ? -22.291 5.814 25.981 1.00 87.31 98 THR A N 1
ATOM 674 C CA . THR A 1 98 ? -21.309 6.536 25.171 1.00 87.31 98 THR A CA 1
ATOM 675 C C . THR A 1 98 ? -20.753 5.619 24.093 1.00 87.31 98 THR A C 1
ATOM 677 O O . THR A 1 98 ? -20.657 4.406 24.274 1.00 87.31 98 THR A O 1
ATOM 680 N N . THR A 1 99 ? -20.408 6.195 22.945 1.00 88.69 99 THR A N 1
ATOM 681 C CA . THR A 1 99 ? -19.790 5.462 21.840 1.00 88.69 99 THR A CA 1
ATOM 682 C C . THR A 1 99 ? -18.489 6.125 21.437 1.00 88.69 99 THR A C 1
ATOM 684 O O . THR A 1 99 ? -18.468 7.326 21.165 1.00 88.69 99 THR A O 1
ATOM 687 N N . GLU A 1 100 ? -17.429 5.338 21.329 1.00 90.50 100 GLU A N 1
ATOM 688 C CA . GLU A 1 100 ? -16.135 5.765 20.816 1.00 90.50 100 GLU A CA 1
ATOM 689 C C . GLU A 1 100 ? -15.809 4.959 19.560 1.00 90.50 100 GLU A C 1
ATOM 691 O O . GLU A 1 100 ? -15.923 3.734 19.542 1.00 90.50 100 GLU A O 1
ATOM 696 N N . THR A 1 101 ? -15.439 5.656 18.486 1.00 89.31 101 THR A N 1
ATOM 697 C CA . THR A 1 101 ? -14.994 5.019 17.245 1.00 89.31 101 THR A CA 1
ATOM 698 C C . THR A 1 101 ? -13.491 5.173 17.124 1.00 89.31 101 THR A C 1
ATOM 700 O O . THR A 1 101 ? -12.979 6.291 17.106 1.00 89.31 101 THR A O 1
ATOM 703 N N . GLN A 1 102 ? -12.793 4.054 16.981 1.00 90.62 102 GLN A N 1
ATOM 704 C CA . GLN A 1 102 ? -11.360 4.025 16.744 1.00 90.62 102 GLN A CA 1
ATOM 705 C C . GLN A 1 102 ? -11.080 3.278 15.445 1.00 90.62 102 GLN A C 1
ATOM 707 O O . GLN A 1 102 ? -11.560 2.167 15.245 1.00 90.62 102 GLN A O 1
ATOM 712 N N . THR A 1 103 ? -10.280 3.878 14.565 1.00 87.62 103 THR A N 1
ATOM 713 C CA . THR A 1 103 ? -9.715 3.150 13.423 1.00 87.62 103 THR A CA 1
ATOM 714 C C . THR A 1 103 ? -8.325 2.678 13.802 1.00 87.62 103 THR A C 1
ATOM 716 O O . THR A 1 103 ? -7.534 3.464 14.324 1.00 87.62 103 THR A O 1
ATOM 719 N N . ARG A 1 104 ? -8.032 1.407 13.549 1.00 86.50 104 ARG A N 1
ATOM 720 C CA . ARG A 1 104 ? -6.722 0.813 13.812 1.00 86.50 104 ARG A CA 1
ATOM 721 C C . ARG A 1 104 ? -6.260 0.007 12.611 1.00 86.50 104 ARG A C 1
ATOM 723 O O . ARG A 1 104 ? -7.074 -0.561 11.882 1.00 86.50 104 ARG A O 1
ATOM 730 N N . ASP A 1 105 ? -4.952 -0.059 12.455 1.00 88.06 105 ASP A N 1
ATOM 731 C CA . ASP A 1 105 ? -4.328 -0.877 11.428 1.00 88.06 105 ASP A CA 1
ATOM 732 C C . ASP A 1 105 ? -4.272 -2.326 11.911 1.00 88.06 105 ASP A C 1
ATOM 734 O O . ASP A 1 105 ? -4.059 -2.602 13.098 1.00 88.06 105 ASP A O 1
ATOM 738 N N . VAL A 1 106 ? -4.524 -3.258 10.997 1.00 85.00 106 VAL A N 1
ATOM 739 C CA . VAL A 1 106 ? -4.619 -4.683 11.304 1.00 85.00 106 VAL A CA 1
ATOM 740 C C . VAL A 1 106 ? -3.691 -5.453 10.380 1.00 85.00 106 VAL A C 1
ATOM 742 O O . VAL A 1 106 ? -3.842 -5.422 9.164 1.00 85.00 106 VAL A O 1
ATOM 745 N N . GLY A 1 107 ? -2.736 -6.164 10.974 1.00 83.19 107 GLY A N 1
ATOM 746 C CA . GLY A 1 107 ? -1.732 -6.929 10.240 1.00 83.19 107 GLY A CA 1
ATOM 747 C C . GLY A 1 107 ? -0.617 -6.071 9.644 1.00 83.19 107 GLY A C 1
ATOM 748 O O . GLY A 1 107 ? -0.614 -4.846 9.756 1.00 83.19 107 GLY A O 1
ATOM 749 N N . ASP A 1 108 ? 0.338 -6.752 9.020 1.00 83.94 108 ASP A N 1
ATOM 750 C CA . ASP A 1 108 ? 1.463 -6.110 8.348 1.00 83.94 108 ASP A CA 1
ATOM 751 C C . ASP A 1 108 ? 1.039 -5.576 6.969 1.00 83.94 108 ASP A C 1
ATOM 753 O O . ASP A 1 108 ? 0.198 -6.193 6.299 1.00 83.94 108 ASP A O 1
ATOM 757 N N . PRO A 1 109 ? 1.617 -4.454 6.508 1.00 85.00 109 PRO A N 1
ATOM 758 C CA . PRO A 1 109 ? 1.325 -3.926 5.187 1.00 85.00 109 PRO A CA 1
ATOM 759 C C . PRO A 1 109 ? 1.802 -4.894 4.100 1.00 85.00 109 PRO A C 1
ATOM 761 O O . PRO A 1 109 ? 2.920 -5.411 4.138 1.00 85.00 109 PRO A O 1
ATOM 764 N N . VAL A 1 110 ? 0.965 -5.105 3.085 1.00 85.94 110 VAL A N 1
ATOM 765 C CA . VAL A 1 110 ? 1.340 -5.877 1.896 1.00 85.94 110 VAL A CA 1
ATOM 766 C C . VAL A 1 110 ? 2.009 -4.937 0.906 1.00 85.94 110 VAL A C 1
ATOM 768 O O . VAL A 1 110 ? 1.367 -4.023 0.388 1.00 85.94 110 VAL A O 1
ATOM 771 N N . VAL A 1 111 ? 3.292 -5.172 0.635 1.00 87.06 111 VAL A N 1
ATOM 772 C CA . VAL A 1 111 ? 4.078 -4.386 -0.319 1.00 87.06 111 VAL A CA 1
ATOM 773 C C . VAL A 1 111 ? 4.193 -5.143 -1.637 1.00 87.06 111 VAL A C 1
ATOM 775 O O . VAL A 1 111 ? 4.659 -6.280 -1.676 1.00 87.06 111 VAL A O 1
ATOM 778 N N . VAL A 1 112 ? 3.770 -4.500 -2.722 1.00 87.50 112 VAL A N 1
ATOM 779 C CA . VAL A 1 112 ? 3.935 -4.981 -4.093 1.00 87.50 112 VAL A CA 1
ATOM 780 C C . VAL A 1 112 ? 4.914 -4.064 -4.806 1.00 87.50 112 VAL A C 1
ATOM 782 O O . VAL A 1 112 ? 4.651 -2.874 -4.989 1.00 87.50 112 VAL A O 1
ATOM 785 N N . GLU A 1 113 ? 6.039 -4.632 -5.220 1.00 87.12 113 GLU A N 1
ATOM 786 C CA . GLU A 1 113 ? 7.029 -3.956 -6.050 1.00 87.12 113 GLU A CA 1
ATOM 787 C C . GLU A 1 113 ? 6.728 -4.228 -7.522 1.00 87.12 113 GLU A C 1
ATOM 789 O O . GLU A 1 113 ? 6.454 -5.357 -7.935 1.00 87.12 113 GLU A O 1
ATOM 794 N N . SER A 1 114 ? 6.743 -3.171 -8.321 1.00 87.00 114 SER A N 1
ATOM 795 C CA . SER A 1 114 ? 6.511 -3.229 -9.758 1.00 87.00 114 SER A CA 1
ATOM 796 C C . SER A 1 114 ? 7.437 -2.258 -10.476 1.00 87.00 114 SER A C 1
ATOM 798 O O . SER A 1 114 ? 7.949 -1.312 -9.883 1.00 87.00 114 SER A O 1
ATOM 800 N N . GLU A 1 115 ? 7.645 -2.476 -11.769 1.00 86.69 115 GLU A N 1
ATOM 801 C CA . GLU A 1 115 ? 8.429 -1.576 -12.608 1.00 86.69 115 GLU A CA 1
ATOM 802 C C . GLU A 1 115 ? 7.514 -0.866 -13.601 1.00 86.69 115 GLU A C 1
ATOM 804 O O . GLU A 1 115 ? 6.765 -1.498 -14.353 1.00 86.69 115 GLU A O 1
ATOM 809 N N . ARG A 1 116 ? 7.613 0.462 -13.658 1.00 86.81 116 ARG A N 1
ATOM 810 C CA . ARG A 1 116 ? 6.988 1.268 -14.704 1.00 86.81 116 ARG A CA 1
ATOM 811 C C . ARG A 1 116 ? 8.043 1.634 -15.740 1.00 86.81 116 ARG A C 1
ATOM 813 O O . ARG A 1 116 ? 8.927 2.449 -15.484 1.00 86.81 116 ARG A O 1
ATOM 820 N N . ARG A 1 117 ? 7.930 1.049 -16.934 1.00 86.19 117 ARG A N 1
ATOM 821 C CA . ARG A 1 117 ? 8.751 1.428 -18.092 1.00 86.19 117 ARG A CA 1
ATOM 822 C C . ARG A 1 117 ? 8.186 2.699 -18.721 1.00 86.19 117 ARG A C 1
ATOM 824 O O . ARG A 1 117 ? 7.007 2.744 -19.067 1.00 86.19 117 ARG A O 1
ATOM 831 N N . GLY A 1 118 ? 9.013 3.730 -18.843 1.00 81.31 118 GLY A N 1
ATOM 832 C CA . GLY A 1 118 ? 8.661 4.955 -19.552 1.00 81.31 118 GLY A CA 1
ATOM 833 C C . GLY A 1 118 ? 8.903 4.850 -21.058 1.00 81.31 118 GLY A C 1
ATOM 834 O O . GLY A 1 118 ? 9.287 3.806 -21.587 1.00 81.31 118 GLY A O 1
ATOM 835 N N . THR A 1 119 ? 8.657 5.950 -21.766 1.00 85.12 119 THR A N 1
ATOM 836 C CA . THR A 1 119 ? 8.792 6.006 -23.225 1.00 85.12 119 THR A CA 1
ATOM 837 C C . THR A 1 119 ? 10.263 5.878 -23.635 1.00 85.12 119 THR A C 1
ATOM 839 O O . THR A 1 119 ? 11.084 6.665 -23.157 1.00 85.12 119 THR A O 1
ATOM 842 N N . PRO A 1 120 ? 10.621 4.936 -24.526 1.00 86.75 120 PRO A N 1
ATOM 843 C CA . PRO A 1 120 ? 11.985 4.827 -25.016 1.00 86.75 120 PRO A CA 1
ATOM 844 C C . PRO A 1 120 ? 12.352 6.054 -25.856 1.00 86.75 120 PRO A C 1
ATOM 846 O O . PRO A 1 120 ? 11.571 6.512 -26.691 1.00 86.75 120 PRO A O 1
ATOM 849 N N . SER A 1 121 ? 13.565 6.559 -25.661 1.00 84.62 121 SER A N 1
ATOM 850 C CA . SER A 1 121 ? 14.194 7.528 -26.560 1.00 84.62 121 SER A CA 1
ATOM 851 C C . SER A 1 121 ? 15.207 6.813 -27.446 1.00 84.62 121 SER A C 1
ATOM 853 O O . SER A 1 121 ? 15.915 5.918 -26.985 1.00 84.62 121 SER A O 1
ATOM 855 N N . VAL A 1 122 ? 15.251 7.183 -28.724 1.00 87.88 122 VAL A N 1
ATOM 856 C CA . VAL A 1 122 ? 16.129 6.563 -29.721 1.00 87.88 122 VAL A CA 1
ATOM 857 C C . VAL A 1 122 ? 17.014 7.643 -30.326 1.00 87.88 122 VAL A C 1
ATOM 859 O O . VAL A 1 122 ? 16.506 8.656 -30.806 1.00 87.88 122 VAL A O 1
ATOM 862 N N . SER A 1 123 ? 18.324 7.422 -30.317 1.00 89.81 123 SER A N 1
ATOM 863 C CA . SER A 1 123 ? 19.296 8.221 -31.060 1.00 89.81 123 SER A CA 1
ATOM 864 C C . SER A 1 123 ? 20.083 7.328 -32.012 1.00 89.81 123 SER A C 1
ATOM 866 O O . SER A 1 123 ? 20.329 6.156 -31.725 1.00 89.81 123 SER A O 1
ATOM 868 N N . SER A 1 124 ? 20.468 7.876 -33.159 1.00 89.00 124 SER A N 1
ATOM 869 C CA . SER A 1 124 ? 21.274 7.180 -34.158 1.00 89.00 124 SER A CA 1
ATOM 870 C C . SER A 1 124 ? 22.420 8.069 -34.615 1.00 89.00 124 SER A C 1
ATOM 872 O O . SER A 1 124 ? 22.195 9.237 -34.935 1.00 89.00 124 SER A O 1
ATOM 874 N N . GLU A 1 125 ? 23.619 7.506 -34.685 1.00 91.94 125 GLU A N 1
ATOM 875 C CA . GLU A 1 125 ? 24.813 8.169 -35.207 1.00 91.94 125 GLU A CA 1
ATOM 876 C C . GLU A 1 125 ? 25.494 7.266 -36.238 1.00 91.94 125 GLU A C 1
ATOM 878 O O . GLU A 1 125 ? 25.576 6.052 -36.049 1.00 91.94 125 GLU A O 1
ATOM 883 N N . GLU A 1 126 ? 25.965 7.850 -37.340 1.00 87.56 126 GLU A N 1
ATOM 884 C CA . GLU A 1 126 ? 26.809 7.149 -38.306 1.00 87.56 126 GLU A CA 1
ATOM 885 C C . GLU A 1 126 ? 28.278 7.302 -37.927 1.00 87.56 126 GLU A C 1
ATOM 887 O O . GLU A 1 126 ? 28.785 8.419 -37.806 1.00 87.56 126 GLU A O 1
ATOM 892 N N . ILE A 1 127 ? 28.968 6.176 -37.807 1.00 88.06 127 ILE A N 1
ATOM 893 C CA . ILE A 1 127 ? 30.397 6.107 -37.525 1.00 88.06 127 ILE A CA 1
ATOM 894 C C . ILE A 1 127 ? 31.125 5.398 -38.667 1.00 88.06 127 ILE A C 1
ATOM 896 O O . ILE A 1 127 ? 30.555 4.583 -39.396 1.00 88.06 127 ILE A O 1
ATOM 900 N N . ASP A 1 128 ? 32.407 5.711 -38.832 1.00 89.62 128 ASP A N 1
ATOM 901 C CA . ASP A 1 128 ? 33.255 5.015 -39.794 1.00 89.62 128 ASP A CA 1
ATOM 902 C C . ASP A 1 128 ? 33.605 3.619 -39.243 1.00 89.62 128 ASP A C 1
ATOM 904 O O . ASP A 1 128 ? 34.123 3.471 -38.135 1.00 89.62 128 ASP A O 1
ATOM 908 N N . ALA A 1 129 ? 33.300 2.583 -40.022 1.00 80.19 129 ALA A N 1
ATOM 909 C CA . ALA A 1 129 ? 33.393 1.184 -39.623 1.00 80.19 129 ALA A CA 1
ATOM 910 C C . ALA A 1 129 ? 34.620 0.513 -40.249 1.00 80.19 129 ALA A C 1
ATOM 912 O O . ALA A 1 129 ? 34.510 -0.277 -41.182 1.00 80.19 129 ALA A O 1
ATOM 913 N N . GLY A 1 130 ? 35.808 0.848 -39.748 1.00 82.69 130 GLY A N 1
ATOM 914 C CA . GLY A 1 130 ? 37.074 0.252 -40.188 1.00 82.69 130 GLY A CA 1
ATOM 915 C C . GLY A 1 130 ? 37.894 1.143 -41.121 1.00 82.69 130 GLY A C 1
ATOM 916 O O . GLY A 1 130 ? 37.660 2.345 -41.227 1.00 82.69 130 GLY A O 1
ATOM 917 N N . GLU A 1 131 ? 38.903 0.563 -41.770 1.00 84.62 131 GLU A N 1
ATOM 918 C CA . GLU A 1 131 ? 39.846 1.314 -42.604 1.00 84.62 131 GLU A CA 1
ATOM 919 C C . GLU A 1 131 ? 39.287 1.614 -44.003 1.00 84.62 131 GLU A C 1
ATOM 921 O O . GLU A 1 131 ? 38.635 0.781 -44.639 1.00 84.62 131 GLU A O 1
ATOM 926 N N . SER A 1 132 ? 39.593 2.804 -44.523 1.00 85.06 132 SER A N 1
ATOM 927 C CA . SER A 1 132 ? 39.274 3.164 -45.903 1.00 85.06 132 SER A CA 1
ATOM 928 C C . SER A 1 132 ? 40.085 2.328 -46.892 1.00 85.06 132 SER A C 1
ATOM 930 O O . SER A 1 132 ? 41.311 2.260 -46.790 1.00 85.06 132 SER A O 1
ATOM 932 N N . THR A 1 133 ? 39.433 1.786 -47.918 1.00 85.12 133 THR A N 1
ATOM 933 C CA . THR A 1 133 ? 40.120 1.119 -49.033 1.00 85.12 133 THR A CA 1
ATOM 934 C C . THR A 1 133 ? 40.213 2.064 -50.226 1.00 85.12 133 THR A C 1
ATOM 936 O O . THR A 1 133 ? 39.193 2.582 -50.679 1.00 85.12 133 THR A O 1
ATOM 939 N N . ALA A 1 134 ? 41.419 2.283 -50.756 1.00 85.75 134 ALA A N 1
ATOM 940 C CA . ALA A 1 134 ? 41.656 3.126 -51.926 1.00 85.75 134 ALA A CA 1
ATOM 941 C C . ALA A 1 134 ? 42.150 2.292 -53.114 1.00 85.75 134 ALA A C 1
ATOM 943 O O . ALA A 1 134 ? 43.168 1.607 -53.020 1.00 85.75 134 ALA A O 1
ATOM 944 N N . VAL A 1 135 ? 41.443 2.373 -54.243 1.00 86.31 135 VAL A N 1
ATOM 945 C CA . VAL A 1 135 ? 41.805 1.676 -55.485 1.00 86.31 135 VAL A CA 1
ATOM 946 C C . VAL A 1 135 ? 42.184 2.712 -56.547 1.00 86.31 135 VAL A C 1
ATOM 948 O O . VAL A 1 135 ? 41.307 3.438 -57.022 1.00 86.31 135 VAL A O 1
ATOM 951 N N . PRO A 1 136 ? 43.474 2.820 -56.917 1.00 85.06 136 PRO A N 1
ATOM 952 C CA . PRO A 1 136 ? 43.910 3.687 -58.002 1.00 85.06 136 PRO A CA 1
ATOM 953 C C . PRO A 1 136 ? 43.770 2.983 -59.358 1.00 85.06 136 PRO A C 1
ATOM 955 O O . PRO A 1 136 ? 44.239 1.861 -59.544 1.00 85.06 136 PRO A O 1
ATOM 958 N N . VAL A 1 137 ? 43.184 3.673 -60.333 1.00 87.38 137 VAL A N 1
ATOM 959 C CA . VAL A 1 137 ? 43.080 3.239 -61.730 1.00 87.38 137 VAL A CA 1
ATOM 960 C C . VAL A 1 137 ? 43.668 4.326 -62.623 1.00 87.38 137 VAL A C 1
ATOM 962 O O . VAL A 1 137 ? 43.332 5.500 -62.484 1.00 87.38 137 VAL A O 1
ATOM 965 N N . VAL A 1 138 ? 44.555 3.949 -63.545 1.00 85.00 138 VAL A N 1
ATOM 966 C CA . VAL A 1 138 ? 45.077 4.873 -64.560 1.00 85.00 138 VAL A CA 1
ATOM 967 C C . VAL A 1 138 ? 44.185 4.794 -65.789 1.00 85.00 138 VAL A C 1
ATOM 969 O O . VAL A 1 138 ? 44.067 3.741 -66.413 1.00 85.00 138 VAL A O 1
ATOM 972 N N . VAL A 1 139 ? 43.560 5.912 -66.134 1.00 86.12 139 VAL A N 1
ATOM 973 C CA . VAL A 1 139 ? 42.719 6.061 -67.317 1.00 86.12 139 VAL A CA 1
ATOM 974 C C . VAL A 1 139 ? 43.521 6.812 -68.375 1.00 86.12 139 VAL A C 1
ATOM 976 O O . VAL A 1 139 ? 44.011 7.917 -68.141 1.00 86.12 139 VAL A O 1
ATOM 979 N N . ALA A 1 140 ? 43.683 6.197 -69.545 1.00 82.75 140 ALA A N 1
ATOM 980 C CA . ALA A 1 140 ? 44.278 6.860 -70.697 1.00 82.75 140 ALA A CA 1
ATOM 981 C C . ALA A 1 140 ? 43.235 7.773 -71.354 1.00 82.75 140 ALA A C 1
ATOM 983 O O . ALA A 1 140 ? 42.130 7.333 -71.674 1.00 82.75 140 ALA A O 1
ATOM 984 N N . GLY A 1 141 ? 43.584 9.041 -71.554 1.00 80.38 141 GLY A N 1
ATOM 985 C CA . GLY A 1 141 ? 42.779 9.968 -72.340 1.00 80.38 141 GLY A CA 1
ATOM 986 C C . GLY A 1 141 ? 43.013 9.798 -73.843 1.00 80.38 141 GLY A C 1
ATOM 987 O O . GLY A 1 141 ? 43.825 8.987 -74.287 1.00 80.38 141 GLY A O 1
ATOM 988 N N . THR A 1 142 ? 42.293 10.578 -74.646 1.00 83.56 142 THR A N 1
ATOM 989 C CA . THR A 1 142 ? 42.354 10.490 -76.110 1.00 83.56 142 THR A CA 1
ATOM 990 C C . THR A 1 142 ? 43.762 10.818 -76.631 1.00 83.56 142 THR A C 1
ATOM 992 O O . THR A 1 142 ? 44.281 11.892 -76.313 1.00 83.56 142 THR A O 1
ATOM 995 N N . PRO A 1 143 ? 44.389 9.944 -77.441 1.00 85.56 143 PRO A N 1
ATOM 996 C CA . PRO A 1 143 ? 45.723 10.192 -77.970 1.00 85.56 143 PRO A CA 1
ATOM 997 C C . PRO A 1 143 ? 45.710 11.336 -78.989 1.00 85.56 143 PRO A C 1
ATOM 999 O O . PRO A 1 143 ? 44.864 11.393 -79.882 1.00 85.56 143 PRO A O 1
ATOM 1002 N N . VAL A 1 144 ? 46.692 12.227 -78.885 1.00 85.06 144 VAL A N 1
ATOM 1003 C CA . VAL A 1 144 ? 46.943 13.302 -79.848 1.00 85.06 144 VAL A CA 1
ATOM 1004 C C . VAL A 1 144 ? 48.127 12.902 -80.715 1.00 85.06 144 VAL A C 1
ATOM 1006 O O . VAL A 1 144 ? 49.196 12.577 -80.202 1.00 85.06 144 VAL A O 1
ATOM 1009 N N . THR A 1 145 ? 47.943 12.932 -82.034 1.00 85.69 145 THR A N 1
ATOM 1010 C CA . THR A 1 145 ? 48.991 12.576 -82.999 1.00 85.69 145 THR A CA 1
ATOM 1011 C C . THR A 1 145 ? 49.509 13.826 -83.692 1.00 85.69 145 THR A C 1
ATOM 1013 O O . THR A 1 145 ? 48.725 14.610 -84.224 1.00 85.69 145 THR A O 1
ATOM 1016 N N . THR A 1 146 ? 50.827 14.004 -83.716 1.00 86.69 146 THR A N 1
ATOM 1017 C CA . THR A 1 146 ? 51.491 15.049 -84.500 1.00 86.69 146 THR A CA 1
ATOM 1018 C C . THR A 1 146 ? 52.502 14.425 -85.455 1.00 86.69 146 THR A C 1
ATOM 1020 O O . THR A 1 146 ? 53.170 13.448 -85.125 1.00 86.69 146 THR A O 1
ATOM 1023 N N . THR A 1 147 ? 52.602 14.970 -86.667 1.00 86.38 147 THR A N 1
ATOM 1024 C CA . THR A 1 147 ? 53.529 14.484 -87.697 1.00 86.38 147 THR A CA 1
ATOM 1025 C C . THR A 1 147 ? 54.456 15.600 -88.142 1.00 86.38 147 THR A C 1
ATOM 1027 O O . THR A 1 147 ? 53.993 16.696 -88.463 1.00 86.38 147 THR A O 1
ATOM 1030 N N . ARG A 1 148 ? 55.756 15.317 -88.227 1.00 86.56 148 ARG A N 1
ATOM 1031 C CA . ARG A 1 148 ? 56.752 16.229 -88.805 1.00 86.56 148 ARG A CA 1
ATOM 1032 C C . ARG A 1 148 ? 57.657 15.493 -89.785 1.00 86.56 148 ARG A C 1
ATOM 1034 O O . ARG A 1 148 ? 57.965 14.324 -89.585 1.00 86.56 148 ARG A O 1
ATOM 1041 N N . THR A 1 149 ? 58.085 16.184 -90.838 1.00 86.50 149 THR A N 1
ATOM 1042 C CA . THR A 1 149 ? 58.990 15.626 -91.853 1.00 86.50 149 THR A CA 1
ATOM 1043 C C . THR A 1 149 ? 60.379 16.220 -91.680 1.00 86.50 149 THR A C 1
ATOM 1045 O O . THR A 1 149 ? 60.552 17.434 -91.784 1.00 86.50 149 THR A O 1
ATOM 1048 N N . GLU A 1 150 ? 61.372 15.373 -91.430 1.00 87.38 150 GLU A N 1
ATOM 1049 C CA . GLU A 1 150 ? 62.782 15.760 -91.390 1.00 87.38 150 GLU A CA 1
ATOM 1050 C C . GLU A 1 150 ? 63.446 15.451 -92.737 1.00 87.38 150 GLU A C 1
ATOM 1052 O O . GLU A 1 150 ? 63.192 14.411 -93.348 1.00 87.38 150 GLU A O 1
ATOM 1057 N N . ARG A 1 151 ? 64.299 16.360 -93.218 1.00 87.44 151 ARG A N 1
ATOM 1058 C CA . ARG A 1 151 ? 65.109 16.143 -94.425 1.00 87.44 151 ARG A CA 1
ATOM 1059 C C . ARG A 1 151 ? 66.450 15.533 -94.025 1.00 87.44 151 ARG A C 1
ATOM 1061 O O . ARG A 1 151 ? 67.112 16.055 -93.134 1.00 87.44 151 ARG A O 1
ATOM 1068 N N . GLY A 1 152 ? 66.837 14.448 -94.684 1.00 81.12 152 GLY A N 1
ATOM 1069 C CA . GLY A 1 152 ? 68.147 13.825 -94.532 1.00 81.12 152 GLY A CA 1
ATOM 1070 C C . GLY A 1 152 ? 69.218 14.493 -95.396 1.00 81.12 152 GLY A C 1
ATOM 1071 O O . GLY A 1 152 ? 68.979 15.503 -96.057 1.00 81.12 152 GLY A O 1
ATOM 1072 N N . THR A 1 153 ? 70.418 13.920 -95.394 1.00 83.75 153 THR A N 1
ATOM 1073 C CA . THR A 1 153 ? 71.562 14.449 -96.145 1.00 83.75 153 THR A CA 1
ATOM 1074 C C . THR A 1 153 ? 71.341 14.298 -97.657 1.00 83.75 153 THR A C 1
ATOM 1076 O O . THR A 1 153 ? 71.085 13.180 -98.111 1.00 83.75 153 THR A O 1
ATOM 1079 N N . PRO A 1 154 ? 71.445 15.376 -98.457 1.00 84.12 154 PRO A N 1
ATOM 1080 C CA . PRO A 1 154 ? 71.312 15.282 -99.904 1.00 84.12 154 PRO A CA 1
ATOM 1081 C C . PRO A 1 154 ? 72.489 14.510 -100.510 1.00 84.12 154 PRO A C 1
ATOM 1083 O O . PRO A 1 154 ? 73.642 14.708 -100.129 1.00 84.12 154 PRO A O 1
ATOM 1086 N N . THR A 1 155 ? 72.197 13.661 -101.490 1.00 81.94 155 THR A N 1
ATOM 1087 C CA . THR A 1 155 ? 73.204 12.978 -102.316 1.00 81.94 155 THR A CA 1
ATOM 1088 C C . THR A 1 155 ? 73.078 13.458 -103.754 1.00 81.94 155 THR A C 1
ATOM 1090 O O . THR A 1 155 ? 71.963 13.608 -104.253 1.00 81.94 155 THR A O 1
ATOM 1093 N N . SER A 1 156 ? 74.206 13.730 -104.411 1.00 85.06 156 SER A N 1
ATOM 1094 C CA . SER A 1 156 ? 74.238 14.228 -105.789 1.00 85.06 156 SER A CA 1
ATOM 1095 C C . SER A 1 156 ? 74.968 13.244 -106.692 1.00 85.06 156 SER A C 1
ATOM 1097 O O . SER A 1 156 ? 76.046 12.768 -106.340 1.00 85.06 156 SER A O 1
ATOM 1099 N N . ALA A 1 157 ? 74.384 12.963 -107.854 1.00 85.00 157 ALA A N 1
ATOM 1100 C CA . ALA A 1 157 ? 74.995 12.165 -108.907 1.00 85.00 157 ALA A CA 1
ATOM 1101 C C . ALA A 1 157 ? 75.038 12.969 -110.208 1.00 85.00 157 ALA A C 1
ATOM 1103 O O . ALA A 1 157 ? 74.028 13.544 -110.622 1.00 85.00 157 ALA A O 1
ATOM 1104 N N . ASP A 1 158 ? 76.208 12.979 -110.839 1.00 84.94 158 ASP A N 1
ATOM 1105 C CA . ASP A 1 158 ? 76.462 13.658 -112.103 1.00 84.94 158 ASP A CA 1
ATOM 1106 C C . ASP A 1 158 ? 76.439 12.645 -113.249 1.00 84.94 158 ASP A C 1
ATOM 1108 O O . ASP A 1 158 ? 77.148 11.638 -113.217 1.00 84.94 158 ASP A O 1
ATOM 1112 N N . ALA A 1 159 ? 75.636 12.917 -114.276 1.00 83.50 159 ALA A N 1
ATOM 1113 C CA . ALA A 1 159 ? 75.588 12.120 -115.498 1.00 83.50 159 ALA A CA 1
ATOM 1114 C C . ALA A 1 159 ? 75.973 12.973 -116.718 1.00 83.50 159 ALA A C 1
ATOM 1116 O O . ALA A 1 159 ? 75.535 14.126 -116.821 1.00 83.50 159 ALA A O 1
ATOM 1117 N N . PRO A 1 160 ? 76.771 12.437 -117.661 1.00 80.94 160 PRO A N 1
ATOM 1118 C CA . PRO A 1 160 ? 77.062 13.133 -118.903 1.00 80.94 160 PRO A CA 1
ATOM 1119 C C . PRO A 1 160 ? 75.797 13.237 -119.761 1.00 80.94 160 PRO A C 1
ATOM 1121 O O . PRO A 1 160 ? 75.013 12.297 -119.873 1.00 80.94 160 PRO A O 1
ATOM 1124 N N . GLY A 1 161 ? 75.627 14.383 -120.403 1.00 81.00 161 GLY A N 1
ATOM 1125 C CA . GLY A 1 161 ? 74.589 14.640 -121.390 1.00 81.00 161 GLY A CA 1
ATOM 1126 C C . GLY A 1 161 ? 75.116 15.524 -122.514 1.00 81.00 161 GLY A C 1
ATOM 1127 O O . GLY A 1 161 ? 76.254 15.997 -122.484 1.00 81.00 161 GLY A O 1
ATOM 1128 N N . THR A 1 162 ? 74.275 15.768 -123.507 1.00 78.69 162 THR A N 1
ATOM 1129 C CA . THR A 1 162 ? 74.559 16.694 -124.606 1.00 78.69 162 THR A CA 1
ATOM 1130 C C . THR A 1 162 ? 73.368 17.617 -124.806 1.00 78.69 162 THR A C 1
ATOM 1132 O O . THR A 1 162 ? 72.228 17.154 -124.770 1.00 78.69 162 THR A O 1
ATOM 1135 N N . ARG A 1 163 ? 73.610 18.903 -125.067 1.00 80.12 163 ARG A N 1
ATOM 1136 C CA . ARG A 1 163 ? 72.574 19.870 -125.460 1.00 80.12 163 ARG A CA 1
ATOM 1137 C C . ARG A 1 163 ? 73.007 20.663 -126.689 1.00 80.12 163 ARG A C 1
ATOM 1139 O O . ARG A 1 163 ? 74.177 20.647 -127.060 1.00 80.12 163 ARG A O 1
ATOM 1146 N N . ASN A 1 164 ? 72.067 21.387 -127.294 1.00 79.75 164 ASN A N 1
ATOM 1147 C CA . ASN A 1 164 ? 72.338 22.332 -128.385 1.00 79.75 164 ASN A CA 1
ATOM 1148 C C . ASN A 1 164 ? 73.106 21.714 -129.575 1.00 79.75 164 ASN A C 1
ATOM 1150 O O . ASN A 1 164 ? 74.009 22.335 -130.128 1.00 79.75 164 ASN A O 1
ATOM 1154 N N . CYS A 1 165 ? 72.758 20.482 -129.960 1.00 81.38 165 CYS A N 1
ATOM 1155 C CA . CYS A 1 165 ? 73.331 19.805 -131.122 1.00 81.38 165 CYS A CA 1
ATOM 1156 C C . CYS A 1 165 ? 72.933 20.504 -132.430 1.00 81.38 165 CYS A C 1
ATOM 1158 O O . CYS A 1 165 ? 71.747 20.674 -132.705 1.00 81.38 165 CYS A O 1
ATOM 1160 N N . GLN A 1 166 ? 73.915 20.895 -133.245 1.00 80.75 166 GLN A N 1
ATOM 1161 C CA . GLN A 1 166 ? 73.711 21.522 -134.553 1.00 80.75 166 GLN A CA 1
ATOM 1162 C C . GLN A 1 166 ? 74.452 20.761 -135.648 1.00 80.75 166 GLN A C 1
ATOM 1164 O O . GLN A 1 166 ? 75.629 20.438 -135.501 1.00 80.75 166 GLN A O 1
ATOM 1169 N N . ARG A 1 167 ? 73.790 20.502 -136.777 1.00 81.81 167 ARG A N 1
ATOM 1170 C CA . ARG A 1 167 ? 74.411 19.842 -137.931 1.00 81.81 167 ARG A CA 1
ATOM 1171 C C . ARG A 1 167 ? 75.484 20.740 -138.555 1.00 81.81 167 ARG A C 1
ATOM 1173 O O . ARG A 1 167 ? 75.228 21.905 -138.837 1.00 81.81 167 ARG A O 1
ATOM 1180 N N . VAL A 1 168 ? 76.674 20.190 -138.791 1.00 81.25 168 VAL A N 1
ATOM 1181 C CA . VAL A 1 168 ? 77.844 20.933 -139.303 1.00 81.25 168 VAL A CA 1
ATOM 1182 C C . VAL A 1 168 ? 78.368 20.429 -140.650 1.00 81.25 168 VAL A C 1
ATOM 1184 O O . VAL A 1 168 ? 79.347 20.963 -141.164 1.00 81.25 168 VAL A O 1
ATOM 1187 N N . ASN A 1 169 ? 77.755 19.402 -141.240 1.00 77.19 169 ASN A N 1
ATOM 1188 C CA . ASN A 1 169 ? 78.135 18.902 -142.561 1.00 77.19 169 ASN A CA 1
ATOM 1189 C C . ASN A 1 169 ? 77.107 19.249 -143.644 1.00 77.19 169 ASN A C 1
ATOM 1191 O O . ASN A 1 169 ? 75.945 19.505 -143.350 1.00 77.19 169 ASN A O 1
ATOM 1195 N N . ASN A 1 170 ? 77.556 19.230 -144.904 1.00 70.81 170 ASN A N 1
ATOM 1196 C CA . ASN A 1 170 ? 76.724 19.514 -146.074 1.00 70.81 170 ASN A CA 1
ATOM 1197 C C . ASN A 1 170 ? 75.486 18.598 -146.098 1.00 70.81 170 ASN A C 1
ATOM 1199 O O . ASN A 1 170 ? 75.607 17.389 -145.884 1.00 70.81 170 ASN A O 1
ATOM 1203 N N . ASP A 1 171 ? 74.317 19.159 -146.407 1.00 67.31 171 ASP A N 1
ATOM 1204 C CA . ASP A 1 171 ? 73.033 18.449 -146.422 1.00 67.31 171 ASP A CA 1
ATOM 1205 C C . ASP A 1 171 ? 73.007 17.239 -147.363 1.00 67.31 171 ASP A C 1
ATOM 1207 O O . ASP A 1 171 ? 72.224 16.312 -147.156 1.00 67.31 171 ASP A O 1
ATOM 1211 N N . LYS A 1 172 ? 73.911 17.202 -148.350 1.00 66.94 172 LYS A N 1
ATOM 1212 C CA . LYS A 1 172 ? 74.087 16.077 -149.280 1.00 66.94 172 LYS A CA 1
ATOM 1213 C C . LYS A 1 172 ? 74.895 14.898 -148.711 1.00 66.94 172 LYS A C 1
ATOM 1215 O O . LYS A 1 172 ? 75.030 13.881 -149.386 1.00 66.94 172 LYS A O 1
ATOM 1220 N N . ALA A 1 173 ? 75.457 15.006 -147.505 1.00 67.62 173 ALA A N 1
ATOM 1221 C CA . ALA A 1 173 ? 76.200 13.917 -146.870 1.00 67.62 173 ALA A CA 1
ATOM 1222 C C . ALA A 1 173 ? 75.259 12.863 -146.257 1.00 67.62 173 ALA A C 1
ATOM 1224 O O . ALA A 1 173 ? 74.313 13.199 -145.548 1.00 67.62 173 ALA A O 1
ATOM 1225 N N . ALA A 1 174 ? 75.571 11.579 -146.473 1.00 68.00 174 ALA A N 1
ATOM 1226 C CA . ALA A 1 174 ? 74.717 10.440 -146.109 1.00 68.00 174 ALA A CA 1
ATOM 1227 C C . ALA A 1 174 ? 74.471 10.242 -144.596 1.00 68.00 174 ALA A C 1
ATOM 1229 O O . ALA A 1 174 ? 73.545 9.527 -144.224 1.00 68.00 174 ALA A O 1
ATOM 1230 N N . LYS A 1 175 ? 75.275 10.851 -143.713 1.00 75.75 175 LYS A N 1
ATOM 1231 C CA . LYS A 1 175 ? 75.032 10.874 -142.259 1.00 75.75 175 LYS A CA 1
ATOM 1232 C C . LYS A 1 175 ? 75.267 12.284 -141.717 1.00 75.75 175 LYS A C 1
ATOM 1234 O O . LYS A 1 175 ? 76.329 12.835 -142.011 1.00 75.75 175 LYS A O 1
ATOM 1239 N N . PRO A 1 176 ? 74.332 12.881 -140.956 1.00 74.69 176 PRO A N 1
ATOM 1240 C CA . PRO A 1 176 ? 74.540 14.184 -140.337 1.00 74.69 176 PRO A CA 1
ATOM 1241 C C . PRO A 1 176 ? 75.630 14.081 -139.266 1.00 74.69 176 PRO A C 1
ATOM 1243 O O . PRO A 1 176 ? 75.580 13.199 -138.409 1.00 74.69 176 PRO A O 1
ATOM 1246 N N . VAL A 1 177 ? 76.618 14.973 -139.33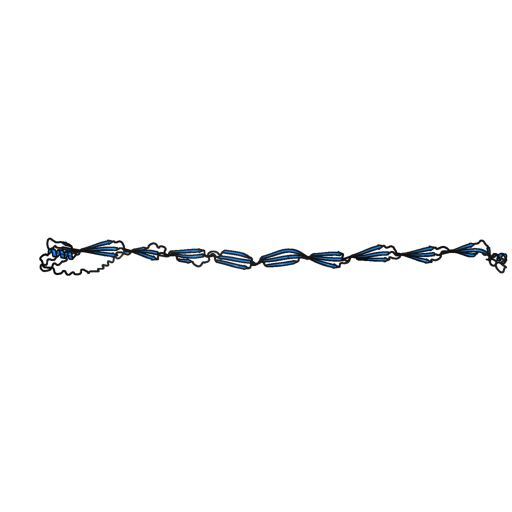7 1.00 79.75 177 VAL A N 1
ATOM 1247 C CA . VAL A 1 177 ? 77.565 15.198 -138.238 1.00 79.75 177 VAL A CA 1
ATOM 1248 C C . VAL A 1 177 ? 77.024 16.376 -137.449 1.00 79.75 177 VAL A C 1
ATOM 1250 O O . VAL A 1 177 ? 76.846 17.451 -138.025 1.00 79.75 177 VAL A O 1
ATOM 1253 N N . GLU A 1 178 ? 76.759 16.188 -136.160 1.00 80.25 178 GLU A N 1
ATOM 1254 C CA . GLU A 1 178 ? 76.223 17.242 -135.294 1.00 80.25 178 GLU A CA 1
ATOM 1255 C C . GLU A 1 178 ? 77.257 17.648 -134.258 1.00 80.25 178 GLU A C 1
ATOM 1257 O O . GLU A 1 178 ? 77.838 16.799 -133.592 1.00 80.25 178 GLU A O 1
ATOM 1262 N N . ARG A 1 179 ? 77.481 18.950 -134.114 1.00 81.69 179 ARG A N 1
ATOM 1263 C CA . ARG A 1 179 ? 78.272 19.538 -133.041 1.00 81.69 179 ARG A CA 1
ATOM 1264 C C . ARG A 1 179 ? 77.344 19.847 -131.870 1.00 81.69 179 ARG A C 1
ATOM 1266 O O . ARG A 1 179 ? 76.473 20.699 -132.000 1.00 81.69 179 ARG A O 1
ATOM 1273 N N . CYS A 1 180 ? 77.531 19.159 -130.752 1.00 82.25 180 CYS A N 1
ATOM 1274 C CA . CYS A 1 180 ? 76.779 19.331 -129.511 1.00 82.25 180 CYS A CA 1
ATOM 1275 C C . CYS A 1 180 ? 77.639 19.987 -128.436 1.00 82.25 180 CYS A C 1
ATOM 1277 O O . CYS A 1 180 ? 78.853 19.805 -128.414 1.00 82.25 180 CYS A O 1
ATOM 1279 N N . GLU A 1 181 ? 77.010 20.690 -127.503 1.00 82.81 181 GLU A N 1
ATOM 1280 C CA . GLU A 1 181 ? 77.639 21.103 -126.251 1.00 82.81 181 GLU A CA 1
ATOM 1281 C C . GLU A 1 181 ? 77.519 19.956 -125.240 1.00 82.81 181 GLU A C 1
ATOM 1283 O O . GLU A 1 181 ? 76.427 19.424 -125.018 1.00 82.81 181 GLU A O 1
ATOM 1288 N N . ARG A 1 182 ? 78.628 19.563 -124.614 1.00 82.81 182 ARG A N 1
ATOM 1289 C CA . ARG A 1 182 ? 78.603 18.617 -123.496 1.00 82.81 182 ARG A CA 1
ATOM 1290 C C . ARG A 1 182 ? 77.959 19.271 -122.277 1.00 82.81 182 ARG A C 1
ATOM 1292 O O . ARG A 1 182 ? 78.183 20.442 -121.979 1.00 82.81 182 ARG A O 1
ATOM 1299 N N . THR A 1 183 ? 77.157 18.505 -121.552 1.00 82.38 183 THR A N 1
ATOM 1300 C CA . THR A 1 183 ? 76.534 18.930 -120.295 1.00 82.38 183 THR A CA 1
ATOM 1301 C C . THR A 1 183 ? 76.742 17.895 -119.211 1.00 82.38 183 THR A C 1
ATOM 1303 O O . THR A 1 183 ? 76.867 16.708 -119.497 1.00 82.38 183 THR A O 1
ATOM 1306 N N . VAL A 1 184 ? 76.688 18.336 -117.962 1.00 84.31 184 VAL A N 1
ATOM 1307 C CA . VAL A 1 184 ? 76.533 17.472 -116.795 1.00 84.31 184 VAL A CA 1
ATOM 1308 C C . VAL A 1 184 ? 75.148 17.720 -116.213 1.00 84.31 184 VAL A C 1
ATOM 1310 O O . VAL A 1 184 ? 74.781 18.865 -115.932 1.00 84.31 184 VAL A O 1
ATOM 1313 N N . VAL A 1 185 ? 74.367 16.651 -116.078 1.00 83.31 185 VAL A N 1
ATOM 1314 C CA . VAL A 1 185 ? 73.096 16.661 -115.356 1.00 83.31 185 VAL A CA 1
ATOM 1315 C C . VAL A 1 185 ? 73.385 16.215 -113.931 1.00 83.31 185 VAL A C 1
ATOM 1317 O O . VAL A 1 185 ? 73.710 15.051 -113.705 1.00 83.31 185 VAL A O 1
ATOM 1320 N N . THR A 1 186 ? 73.267 17.136 -112.981 1.00 83.62 186 THR A N 1
ATOM 1321 C CA . THR A 1 186 ? 73.366 16.842 -111.551 1.00 83.62 186 THR A CA 1
ATOM 1322 C C . THR A 1 186 ? 71.968 16.547 -111.027 1.00 83.62 186 THR A C 1
ATOM 1324 O O . THR A 1 186 ? 71.092 17.418 -111.052 1.00 83.62 186 THR A O 1
ATOM 1327 N N . THR A 1 187 ? 71.760 15.324 -110.545 1.00 84.38 187 THR A N 1
ATOM 1328 C CA . THR A 1 187 ? 70.538 14.921 -109.841 1.00 84.38 187 THR A CA 1
ATOM 1329 C C . THR A 1 187 ? 70.827 14.892 -108.348 1.00 84.38 187 THR A C 1
ATOM 1331 O O . THR A 1 187 ? 71.664 14.107 -107.905 1.00 84.38 187 THR A O 1
ATOM 1334 N N . THR A 1 188 ? 70.142 15.730 -107.571 1.00 84.94 188 THR A N 1
ATOM 1335 C CA . THR A 1 188 ? 70.241 15.759 -106.109 1.00 84.94 188 THR A CA 1
ATOM 1336 C C . THR A 1 188 ? 69.005 15.107 -105.503 1.00 84.94 188 THR A C 1
ATOM 1338 O O . THR A 1 188 ? 67.884 15.558 -105.725 1.00 84.94 188 THR A O 1
ATOM 1341 N N . THR A 1 189 ? 69.209 14.053 -104.715 1.00 85.38 189 THR A N 1
ATOM 1342 C CA . THR A 1 189 ? 68.148 13.343 -103.992 1.00 85.38 189 THR A CA 1
ATOM 1343 C C . THR A 1 189 ? 68.306 13.582 -102.495 1.00 85.38 189 THR A C 1
ATOM 1345 O O . THR A 1 189 ? 69.344 13.255 -101.918 1.00 85.38 189 THR A O 1
ATOM 1348 N N . THR A 1 190 ? 67.278 14.145 -101.858 1.00 85.56 190 THR A N 1
ATOM 1349 C CA . THR A 1 190 ? 67.217 14.350 -100.402 1.00 85.56 190 THR A CA 1
ATOM 1350 C C . THR A 1 190 ? 66.213 13.366 -99.800 1.00 85.56 190 THR A C 1
ATOM 1352 O O . THR A 1 190 ? 65.011 13.556 -100.010 1.00 85.56 190 THR A O 1
ATOM 1355 N N . PRO A 1 191 ? 66.644 12.316 -99.075 1.00 85.62 191 PRO A N 1
ATOM 1356 C CA . PRO A 1 191 ? 65.706 11.421 -98.404 1.00 85.62 191 PRO A CA 1
ATOM 1357 C C . PRO A 1 191 ? 64.938 12.197 -97.329 1.00 85.62 191 PRO A C 1
ATOM 1359 O O . PRO A 1 191 ? 65.494 13.103 -96.706 1.00 85.62 191 PRO A O 1
ATOM 1362 N N . THR A 1 192 ? 63.675 11.859 -97.085 1.00 86.44 192 THR A N 1
ATOM 1363 C CA . THR A 1 192 ? 62.909 12.437 -95.973 1.00 86.44 192 THR A CA 1
ATOM 1364 C C . THR A 1 192 ? 62.524 11.347 -94.977 1.00 86.44 192 THR A C 1
ATOM 1366 O O . THR A 1 192 ? 62.471 10.165 -95.312 1.00 86.44 192 THR A O 1
ATOM 1369 N N . THR A 1 193 ? 62.326 11.715 -93.714 1.00 86.25 193 THR A N 1
ATOM 1370 C CA . THR A 1 193 ? 61.822 10.820 -92.663 1.00 86.25 193 THR A CA 1
ATOM 1371 C C . THR A 1 193 ? 60.599 11.463 -92.035 1.00 86.25 193 THR A C 1
ATOM 1373 O O . THR A 1 193 ? 60.673 12.589 -91.543 1.00 86.25 193 THR A O 1
ATOM 1376 N N . VAL A 1 194 ? 59.473 10.754 -92.048 1.00 86.88 194 VAL A N 1
ATOM 1377 C CA . VAL A 1 194 ? 58.253 11.172 -91.359 1.00 86.88 194 VAL A CA 1
ATOM 1378 C C . VAL A 1 194 ? 58.325 10.654 -89.930 1.00 86.88 194 VAL A C 1
ATOM 1380 O O . VAL A 1 194 ? 58.418 9.449 -89.693 1.00 86.88 194 VAL A O 1
ATOM 1383 N N . ILE A 1 195 ? 58.298 11.573 -88.973 1.00 86.69 195 ILE A N 1
ATOM 1384 C CA . ILE A 1 195 ? 58.222 11.270 -87.548 1.00 86.69 195 ILE A CA 1
ATOM 1385 C C . ILE A 1 195 ? 56.785 11.505 -87.113 1.00 86.69 195 ILE A C 1
ATOM 1387 O O . ILE A 1 195 ? 56.264 12.612 -87.256 1.00 86.69 195 ILE A O 1
ATOM 1391 N N . THR A 1 196 ? 56.162 10.457 -86.587 1.00 86.44 196 THR A N 1
ATOM 1392 C CA . THR A 1 196 ? 54.835 10.513 -85.978 1.00 86.44 196 THR A CA 1
ATOM 1393 C C . THR A 1 196 ? 54.997 10.396 -84.472 1.00 86.44 196 THR A C 1
ATOM 1395 O O . THR A 1 196 ? 55.475 9.372 -83.985 1.00 86.44 196 THR A O 1
ATOM 1398 N N . THR A 1 197 ? 54.608 11.437 -83.745 1.00 86.94 197 THR A N 1
ATOM 1399 C CA . THR A 1 197 ? 54.614 11.473 -82.282 1.00 86.94 197 THR A CA 1
ATOM 1400 C C . THR A 1 197 ? 53.177 11.331 -81.791 1.00 86.94 197 THR A C 1
ATOM 1402 O O . THR A 1 197 ? 52.319 12.153 -82.117 1.00 86.94 197 THR A O 1
ATOM 1405 N N . VAL A 1 198 ? 52.907 10.286 -81.010 1.00 86.69 198 VAL A N 1
ATOM 1406 C CA . VAL A 1 198 ? 51.612 10.047 -80.365 1.00 86.69 198 VAL A CA 1
ATOM 1407 C C . VAL A 1 198 ? 51.755 10.327 -78.876 1.00 86.69 198 VAL A C 1
ATOM 1409 O O . VAL A 1 198 ? 52.509 9.640 -78.184 1.00 86.69 198 VAL A O 1
ATOM 1412 N N . THR A 1 199 ? 51.014 11.318 -78.388 1.00 86.88 199 THR A N 1
ATOM 1413 C CA . THR A 1 199 ? 50.971 11.724 -76.980 1.00 86.88 199 THR A CA 1
ATOM 1414 C C . THR A 1 199 ? 49.630 11.316 -76.383 1.00 86.88 199 THR A C 1
ATOM 1416 O O . THR A 1 199 ? 48.587 11.813 -76.801 1.00 86.88 199 THR A O 1
ATOM 1419 N N . THR A 1 200 ? 49.647 10.426 -75.393 1.00 87.88 200 THR A N 1
ATOM 1420 C CA . THR A 1 200 ? 48.446 9.939 -74.698 1.00 87.88 200 THR A CA 1
ATOM 1421 C C . THR A 1 200 ? 48.411 10.519 -73.283 1.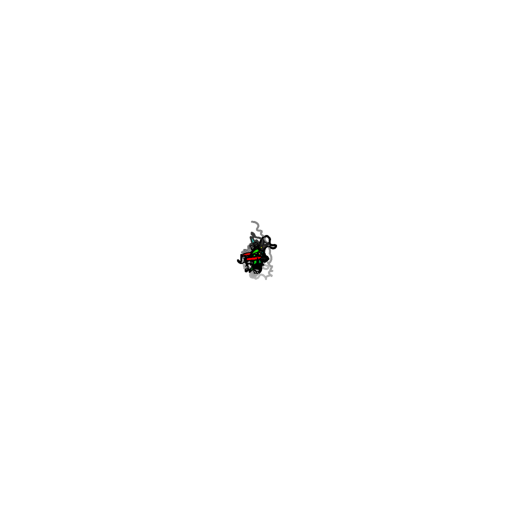00 87.88 200 THR A C 1
ATOM 1423 O O . THR A 1 200 ? 49.248 10.120 -72.466 1.00 87.88 200 THR A O 1
ATOM 1426 N N . PRO A 1 201 ? 47.506 11.467 -72.966 1.00 85.50 201 PRO A N 1
ATOM 1427 C CA . PRO A 1 201 ? 47.353 11.969 -71.603 1.00 85.50 201 PRO A CA 1
ATOM 1428 C C . PRO A 1 201 ? 46.912 10.843 -70.666 1.00 85.50 201 PRO A C 1
ATOM 1430 O O . PRO A 1 201 ? 46.226 9.909 -71.081 1.00 85.50 201 PRO A O 1
ATOM 1433 N N . GLN A 1 202 ? 47.316 10.923 -69.403 1.00 84.06 202 GLN A N 1
ATOM 1434 C CA . GLN A 1 202 ? 46.968 9.938 -68.385 1.00 84.06 202 GLN A CA 1
ATOM 1435 C C . GLN A 1 202 ? 46.355 10.644 -67.179 1.00 84.06 202 GLN A C 1
ATOM 1437 O O . GLN A 1 202 ? 46.848 11.683 -66.747 1.00 84.06 202 GLN A O 1
ATOM 1442 N N . GLU A 1 203 ? 45.298 10.067 -66.623 1.00 87.06 203 GLU A N 1
ATOM 1443 C CA . GLU A 1 203 ? 44.660 10.520 -65.387 1.00 87.06 203 GLU A CA 1
ATOM 1444 C C . GLU A 1 203 ? 44.649 9.349 -64.402 1.00 87.06 203 GLU A C 1
ATOM 1446 O O . GLU A 1 203 ? 44.196 8.251 -64.729 1.00 87.06 203 GLU A O 1
ATOM 1451 N N . ARG A 1 204 ? 45.162 9.557 -63.191 1.00 85.62 204 ARG A N 1
ATOM 1452 C CA . ARG A 1 204 ? 44.990 8.620 -62.083 1.00 85.62 204 ARG A CA 1
ATOM 1453 C C . ARG A 1 204 ? 43.696 8.968 -61.368 1.00 85.62 204 ARG A C 1
ATOM 1455 O O . ARG A 1 204 ? 43.568 10.040 -60.781 1.00 85.62 204 ARG A O 1
ATOM 1462 N N . VAL A 1 205 ? 42.752 8.040 -61.396 1.00 87.31 205 VAL A N 1
ATOM 1463 C CA . VAL A 1 205 ? 41.503 8.118 -60.645 1.00 87.31 205 VAL A CA 1
ATOM 1464 C C . VAL A 1 205 ? 41.636 7.204 -59.438 1.00 87.31 205 VAL A C 1
ATOM 1466 O O . VAL A 1 205 ? 41.796 5.996 -59.589 1.00 87.31 205 VAL A O 1
ATOM 1469 N N . THR A 1 206 ? 41.583 7.773 -58.241 1.00 84.88 206 THR A N 1
ATOM 1470 C CA . THR A 1 206 ? 41.584 7.009 -56.992 1.00 84.88 206 THR A CA 1
ATOM 1471 C C . THR A 1 206 ? 40.184 7.034 -56.408 1.00 84.88 206 THR A C 1
ATOM 1473 O O . THR A 1 206 ? 39.672 8.098 -56.056 1.00 84.88 206 THR A O 1
ATOM 1476 N N . THR A 1 207 ? 39.569 5.859 -56.297 1.00 86.88 207 THR A N 1
ATOM 1477 C CA . THR A 1 207 ? 38.295 5.687 -55.595 1.00 86.88 207 THR A CA 1
ATOM 1478 C C . THR A 1 207 ? 38.579 5.180 -54.190 1.00 86.88 207 THR A C 1
ATOM 1480 O O . THR A 1 207 ? 39.070 4.065 -54.018 1.00 86.88 207 THR A O 1
ATOM 1483 N N . THR A 1 208 ? 38.267 6.000 -53.192 1.00 85.81 208 THR A N 1
ATOM 1484 C CA . THR A 1 208 ? 38.364 5.647 -51.775 1.00 85.81 208 THR A CA 1
ATOM 1485 C C . THR A 1 208 ? 36.979 5.311 -51.245 1.00 85.81 208 THR A C 1
ATOM 1487 O O . THR A 1 208 ? 36.066 6.129 -51.341 1.00 85.81 208 THR A O 1
ATOM 1490 N N . THR A 1 209 ? 36.826 4.120 -50.675 1.00 87.00 209 THR A N 1
ATOM 1491 C CA . THR A 1 209 ? 35.589 3.648 -50.044 1.00 87.00 209 THR A CA 1
ATOM 1492 C C . THR A 1 209 ? 35.821 3.521 -48.544 1.00 87.00 209 THR A C 1
ATOM 1494 O O . THR A 1 209 ? 36.679 2.746 -48.122 1.00 87.00 209 THR A O 1
ATOM 1497 N N . GLN A 1 210 ? 35.077 4.289 -47.749 1.00 90.19 210 GLN A N 1
ATOM 1498 C CA . GLN A 1 210 ? 35.078 4.212 -46.290 1.00 90.19 210 GLN A CA 1
ATOM 1499 C C . GLN A 1 210 ? 33.835 3.434 -45.832 1.00 90.19 210 GLN A C 1
ATOM 1501 O O . GLN A 1 210 ? 32.727 3.958 -45.988 1.00 90.19 210 GLN A O 1
ATOM 1506 N N . PRO A 1 211 ? 33.978 2.203 -45.307 1.00 84.88 211 PRO A N 1
ATOM 1507 C CA . PRO A 1 211 ? 32.865 1.492 -44.678 1.00 84.88 211 PRO A CA 1
ATOM 1508 C C . PRO A 1 211 ? 32.300 2.298 -43.504 1.00 84.88 211 PRO A C 1
ATOM 1510 O O . PRO A 1 211 ? 33.042 2.996 -42.806 1.00 84.88 211 PRO A O 1
ATOM 1513 N N . ARG A 1 212 ? 30.982 2.221 -43.309 1.00 90.12 212 ARG A N 1
ATOM 1514 C CA . ARG A 1 212 ? 30.242 2.947 -42.272 1.00 90.12 212 ARG A CA 1
ATO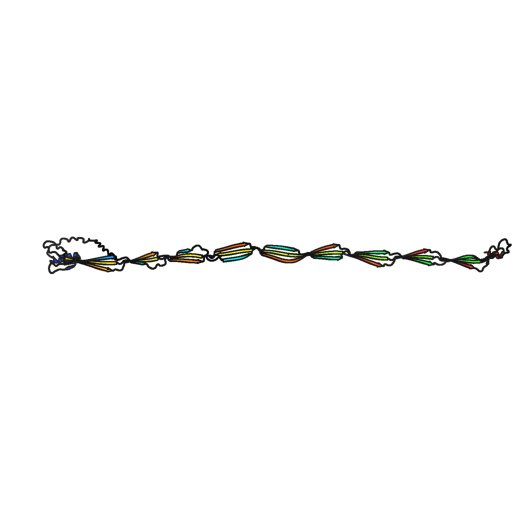M 1515 C C . ARG A 1 212 ? 29.230 2.044 -41.593 1.00 90.12 212 ARG A C 1
ATOM 1517 O O . ARG A 1 212 ? 28.713 1.111 -42.203 1.00 90.12 212 ARG A O 1
ATOM 1524 N N . GLU A 1 213 ? 28.926 2.365 -40.347 1.00 86.50 213 GLU A N 1
ATOM 1525 C CA . GLU A 1 213 ? 27.890 1.716 -39.553 1.00 86.50 213 GLU A CA 1
ATOM 1526 C C . GLU A 1 213 ? 27.041 2.772 -38.851 1.00 86.50 213 GLU A C 1
ATOM 1528 O O . GLU A 1 213 ? 27.531 3.822 -38.442 1.00 86.50 213 GLU A O 1
ATOM 1533 N N . THR A 1 214 ? 25.754 2.489 -38.696 1.00 89.19 214 THR A N 1
ATOM 1534 C CA . THR A 1 214 ? 24.845 3.274 -37.867 1.00 89.19 214 THR A CA 1
ATOM 1535 C C . THR A 1 214 ? 24.745 2.610 -36.502 1.00 89.19 214 THR A C 1
ATOM 1537 O O . THR A 1 214 ? 24.309 1.463 -36.392 1.00 89.19 214 THR A O 1
ATOM 1540 N N . VAL A 1 215 ? 25.111 3.335 -35.449 1.00 89.06 215 VAL A N 1
ATOM 1541 C CA . VAL A 1 215 ? 24.886 2.922 -34.064 1.00 89.06 215 VAL A CA 1
ATOM 1542 C C . VAL A 1 215 ? 23.583 3.544 -33.595 1.00 89.06 215 VAL A C 1
ATOM 1544 O O . VAL A 1 215 ? 23.467 4.761 -33.468 1.00 89.06 215 VAL A O 1
ATOM 1547 N N . THR A 1 216 ? 22.593 2.701 -33.327 1.00 88.12 216 THR A N 1
ATOM 1548 C CA . THR A 1 216 ? 21.312 3.106 -32.749 1.00 88.12 216 THR A CA 1
ATOM 1549 C C . THR A 1 216 ? 21.319 2.807 -31.256 1.00 88.12 216 THR A C 1
ATOM 1551 O O . THR A 1 216 ? 21.410 1.647 -30.853 1.00 88.12 216 THR A O 1
ATOM 1554 N N . THR A 1 217 ? 21.202 3.843 -30.427 1.00 88.88 217 THR A N 1
ATOM 1555 C CA . THR A 1 217 ? 21.067 3.728 -28.971 1.00 88.88 217 THR A CA 1
ATOM 1556 C C . THR A 1 217 ? 19.609 3.945 -28.583 1.00 88.88 217 THR A C 1
ATOM 1558 O O . THR A 1 217 ? 19.030 4.990 -28.865 1.00 88.88 217 THR A O 1
ATOM 1561 N N . THR A 1 218 ? 19.004 2.952 -27.939 1.00 89.38 218 THR A N 1
ATOM 1562 C CA . THR A 1 218 ? 17.671 3.047 -27.335 1.00 89.38 218 THR A CA 1
ATOM 1563 C C . THR A 1 218 ? 17.816 3.117 -25.823 1.00 89.38 218 THR A C 1
ATOM 1565 O O . THR A 1 218 ? 18.368 2.199 -25.222 1.00 89.38 218 THR A O 1
ATOM 1568 N N . THR A 1 219 ? 17.293 4.176 -25.214 1.00 87.12 219 THR A N 1
ATOM 1569 C CA . THR A 1 219 ? 17.309 4.390 -23.764 1.00 87.12 219 THR A CA 1
ATOM 1570 C C . THR A 1 219 ? 15.880 4.368 -23.243 1.00 87.12 219 THR A C 1
ATOM 1572 O O . THR A 1 219 ? 15.082 5.239 -23.600 1.00 87.12 219 THR A O 1
ATOM 1575 N N . THR A 1 220 ? 15.554 3.385 -22.404 1.00 89.81 220 THR A N 1
ATOM 1576 C CA . THR A 1 220 ? 14.234 3.240 -21.776 1.00 89.81 220 THR A CA 1
ATOM 1577 C C . THR A 1 220 ? 14.339 3.569 -20.287 1.00 89.81 220 THR A C 1
ATOM 1579 O O . THR A 1 220 ? 15.017 2.834 -19.569 1.00 89.81 220 THR A O 1
ATOM 1582 N N . PRO A 1 221 ? 13.693 4.638 -19.792 1.00 83.56 221 PRO A N 1
ATOM 1583 C CA . PRO A 1 221 ? 13.663 4.907 -18.361 1.00 83.56 221 PRO A CA 1
ATOM 1584 C C . PRO A 1 221 ? 12.812 3.845 -17.650 1.00 83.56 221 PRO A C 1
ATOM 1586 O O . PRO A 1 221 ? 11.720 3.504 -18.112 1.00 83.56 221 PRO A O 1
ATOM 1589 N N . VAL A 1 222 ? 13.303 3.322 -16.531 1.00 86.06 222 VAL A N 1
ATOM 1590 C CA . VAL A 1 222 ? 12.621 2.329 -15.693 1.00 86.06 222 VAL A CA 1
ATOM 1591 C C . VAL A 1 222 ? 12.515 2.893 -14.284 1.00 86.06 222 VAL A C 1
ATOM 1593 O O . VAL A 1 222 ? 13.530 3.184 -13.652 1.00 86.06 222 VAL A O 1
ATOM 1596 N N . THR A 1 223 ? 11.288 3.082 -13.807 1.00 87.00 223 THR A N 1
ATOM 1597 C CA . THR A 1 223 ? 11.006 3.573 -12.454 1.00 87.00 223 THR A CA 1
ATOM 1598 C C . THR A 1 223 ? 10.478 2.424 -11.609 1.00 87.00 223 THR A C 1
ATOM 1600 O O . THR A 1 223 ? 9.478 1.800 -11.968 1.00 87.00 223 THR A O 1
ATOM 1603 N N . GLU A 1 224 ? 11.127 2.158 -10.481 1.00 86.06 224 GLU A N 1
ATOM 1604 C CA . GLU A 1 224 ? 10.607 1.236 -9.471 1.00 86.06 224 GLU A CA 1
ATOM 1605 C C . GLU A 1 224 ? 9.405 1.877 -8.768 1.00 86.06 224 GLU A C 1
ATOM 1607 O O . GLU A 1 224 ? 9.442 3.047 -8.384 1.00 86.06 224 GLU A O 1
ATOM 1612 N N . VAL A 1 225 ? 8.317 1.131 -8.612 1.00 86.06 225 VAL A N 1
ATOM 1613 C CA . VAL A 1 225 ? 7.091 1.580 -7.952 1.00 86.06 225 VAL A CA 1
ATOM 1614 C C . VAL A 1 225 ? 6.737 0.574 -6.871 1.00 86.06 225 VAL A C 1
ATOM 1616 O O . VAL A 1 225 ? 6.448 -0.589 -7.159 1.00 86.06 225 VAL A O 1
ATOM 1619 N N . SER A 1 226 ? 6.727 1.040 -5.626 1.00 82.94 226 SER A N 1
ATOM 1620 C CA . SER A 1 226 ? 6.314 0.262 -4.465 1.00 82.94 226 SER A CA 1
ATOM 1621 C C . SER A 1 226 ? 4.908 0.687 -4.055 1.00 82.94 226 SER A C 1
ATOM 1623 O O . SER A 1 226 ? 4.662 1.857 -3.759 1.00 82.94 226 SER A O 1
ATOM 1625 N N . THR A 1 227 ? 3.967 -0.254 -4.067 1.00 86.94 227 THR A N 1
ATOM 1626 C CA . THR A 1 227 ? 2.600 -0.046 -3.576 1.00 86.94 227 THR A CA 1
ATOM 1627 C C . THR A 1 227 ? 2.432 -0.802 -2.269 1.00 86.94 227 THR A C 1
ATOM 1629 O O . THR A 1 227 ? 2.485 -2.029 -2.255 1.00 86.94 227 THR A O 1
ATOM 1632 N N . SER A 1 228 ? 2.223 -0.078 -1.176 1.00 88.12 228 SER A N 1
ATOM 1633 C CA . SER A 1 228 ? 1.962 -0.634 0.150 1.00 88.12 228 SER A CA 1
ATOM 1634 C C . SER A 1 228 ? 0.472 -0.542 0.467 1.00 88.12 228 SER A C 1
ATOM 1636 O O . SER A 1 228 ? -0.118 0.529 0.332 1.00 88.12 228 SER A O 1
ATOM 1638 N N . THR A 1 229 ? -0.142 -1.654 0.868 1.00 88.06 229 THR A N 1
ATOM 1639 C CA . THR A 1 229 ? -1.556 -1.726 1.270 1.00 88.06 229 THR A CA 1
ATOM 1640 C C . THR A 1 229 ? -1.662 -2.160 2.728 1.00 88.06 229 THR A C 1
ATOM 1642 O O . THR A 1 229 ? -1.307 -3.291 3.061 1.00 88.06 229 THR A O 1
ATOM 1645 N N . GLN A 1 230 ? -2.180 -1.284 3.588 1.00 91.31 230 GLN A N 1
ATOM 1646 C CA . GLN A 1 230 ? -2.404 -1.539 5.010 1.00 91.31 230 GLN A CA 1
ATOM 1647 C C . GLN A 1 230 ? -3.886 -1.836 5.263 1.00 91.31 230 GLN A C 1
ATOM 1649 O O . GLN A 1 230 ? -4.747 -0.997 5.003 1.00 91.31 230 GLN A O 1
ATOM 1654 N N . GLN A 1 231 ? -4.194 -3.031 5.774 1.00 84.69 231 GLN A N 1
ATOM 1655 C CA . GLN A 1 231 ? -5.563 -3.378 6.168 1.00 84.69 231 GLN A CA 1
ATOM 1656 C C . GLN A 1 231 ? -5.948 -2.626 7.443 1.00 84.69 231 GLN A C 1
ATOM 1658 O O . GLN A 1 231 ? -5.112 -2.429 8.330 1.00 84.69 231 GLN A O 1
ATOM 1663 N N . ARG A 1 232 ? -7.211 -2.197 7.527 1.00 86.69 232 ARG A N 1
ATOM 1664 C CA . ARG A 1 232 ? -7.726 -1.367 8.620 1.00 86.69 232 ARG A CA 1
ATOM 1665 C C . ARG A 1 232 ? -9.084 -1.871 9.087 1.00 86.69 232 ARG A C 1
ATOM 1667 O O . ARG A 1 232 ? -9.875 -2.400 8.309 1.00 86.69 232 ARG A O 1
ATOM 1674 N N . GLU A 1 233 ? -9.349 -1.689 10.372 1.00 87.06 233 GLU A N 1
ATOM 1675 C CA . GLU A 1 233 ? -10.647 -1.958 10.983 1.00 87.06 233 GLU A CA 1
ATOM 1676 C C . GLU A 1 233 ? -11.118 -0.731 11.764 1.00 87.06 233 GLU A C 1
ATOM 1678 O O . GLU A 1 233 ? -10.329 -0.042 12.417 1.00 87.06 233 GLU A O 1
ATOM 1683 N N . SER A 1 234 ? -12.425 -0.484 11.724 1.00 88.25 234 SER A N 1
ATOM 1684 C CA . SER A 1 234 ? -13.102 0.498 12.559 1.00 88.25 234 SER A CA 1
ATOM 1685 C C . SER A 1 234 ? -13.784 -0.253 13.687 1.00 88.25 234 SER A C 1
ATOM 1687 O O . SER A 1 234 ? -14.642 -1.104 13.452 1.00 88.25 234 SER A O 1
ATOM 1689 N N . CYS A 1 235 ? -13.370 0.036 14.912 1.00 90.19 235 CYS A N 1
ATOM 1690 C CA . CYS A 1 235 ? -13.948 -0.519 16.118 1.00 90.19 235 CYS A CA 1
ATOM 1691 C C . CYS A 1 235 ? -14.841 0.531 16.775 1.00 90.19 235 CYS A C 1
ATOM 1693 O O . CYS A 1 235 ? -14.390 1.629 17.103 1.00 90.19 235 CYS A O 1
ATOM 1695 N N . LEU A 1 236 ? -16.106 0.173 16.968 1.00 89.50 236 LEU A N 1
ATOM 1696 C CA . LEU A 1 236 ? -17.072 0.931 17.743 1.00 89.50 236 LEU A CA 1
ATOM 1697 C C . LEU A 1 236 ? -17.150 0.317 19.139 1.00 89.50 236 LEU A C 1
ATOM 1699 O O . LEU A 1 236 ? -17.645 -0.800 19.300 1.00 89.50 236 LEU A O 1
ATOM 1703 N N . THR A 1 237 ? -16.679 1.050 20.139 1.00 90.94 237 THR A N 1
ATOM 1704 C CA . THR A 1 237 ? -16.829 0.688 21.548 1.00 90.94 237 THR A CA 1
ATOM 1705 C C . THR A 1 237 ? -18.016 1.444 22.118 1.00 90.94 237 THR A C 1
ATOM 1707 O O . THR A 1 237 ? -18.036 2.670 22.107 1.00 90.94 237 THR A O 1
ATOM 1710 N N . THR A 1 238 ? -19.018 0.712 22.593 1.00 89.81 238 THR A N 1
ATOM 1711 C CA . THR A 1 238 ? -20.167 1.258 23.318 1.00 89.81 238 THR A CA 1
ATOM 1712 C C . THR A 1 238 ? -19.999 0.950 24.797 1.00 89.81 238 THR A C 1
ATOM 1714 O O . THR A 1 238 ? -19.856 -0.217 25.160 1.00 89.81 238 THR A O 1
ATOM 1717 N N . THR A 1 239 ? -20.035 1.981 25.633 1.00 91.31 239 THR A N 1
ATOM 1718 C CA . THR A 1 239 ? -19.951 1.871 27.090 1.00 91.31 239 THR A CA 1
ATOM 1719 C C . THR A 1 239 ? -21.293 2.282 27.678 1.00 91.31 239 THR A C 1
ATOM 1721 O O . THR A 1 239 ? -21.707 3.435 27.552 1.00 91.31 239 THR A O 1
ATOM 1724 N N . GLN A 1 240 ? -21.994 1.337 28.297 1.00 93.44 240 GLN A N 1
ATOM 1725 C CA . GLN A 1 240 ? -23.264 1.567 28.974 1.00 93.44 240 GLN A CA 1
ATOM 1726 C C . GLN A 1 240 ? -23.028 1.594 30.490 1.00 93.44 240 GLN A C 1
ATOM 1728 O O . GLN A 1 240 ? -22.717 0.549 31.067 1.00 93.44 240 GLN A O 1
ATOM 1733 N N . PRO A 1 241 ? -23.197 2.749 31.160 1.00 89.19 241 PRO A N 1
ATOM 1734 C CA . PRO A 1 241 ? -23.136 2.782 32.611 1.00 89.19 241 PRO A CA 1
ATOM 1735 C C . PRO A 1 241 ? -24.248 1.921 33.206 1.00 89.19 241 PRO A C 1
ATOM 1737 O O . PRO A 1 241 ? -25.353 1.856 32.656 1.00 89.19 241 PRO A O 1
ATOM 1740 N N . THR A 1 242 ? -23.974 1.271 34.335 1.00 92.38 242 THR A N 1
ATOM 1741 C CA . THR A 1 242 ? -24.979 0.498 35.075 1.00 92.38 242 THR A CA 1
ATOM 1742 C C . THR A 1 242 ? -25.118 0.997 36.507 1.00 92.38 242 THR A C 1
ATOM 1744 O O . THR A 1 242 ? -24.230 1.649 37.058 1.00 92.38 242 THR A O 1
ATOM 1747 N N . SER A 1 243 ? -26.247 0.693 37.136 1.00 89.62 243 SER A N 1
ATOM 1748 C CA . SER A 1 243 ? -26.467 0.915 38.560 1.00 89.62 243 SER A CA 1
ATOM 1749 C C . SER A 1 243 ? -27.102 -0.311 39.196 1.00 89.62 243 SER A C 1
ATOM 1751 O O . SER A 1 243 ? -27.759 -1.111 38.532 1.00 89.62 243 SER A O 1
ATOM 1753 N N . PHE A 1 244 ? -26.891 -0.486 40.494 1.00 92.00 244 PHE A N 1
ATOM 1754 C CA . PHE A 1 244 ? -27.557 -1.523 41.270 1.00 92.00 244 PHE A CA 1
ATOM 1755 C C . PHE A 1 244 ? -28.097 -0.943 42.571 1.00 92.00 244 PHE A C 1
ATOM 1757 O O . PHE A 1 244 ? -27.623 0.074 43.084 1.00 92.00 244 PHE A O 1
ATOM 1764 N N . THR A 1 245 ? -29.114 -1.597 43.113 1.00 93.12 245 THR A N 1
ATOM 1765 C CA . THR A 1 245 ? -29.718 -1.224 44.383 1.00 93.12 245 THR A CA 1
ATOM 1766 C C . THR A 1 245 ? -29.178 -2.126 45.482 1.00 93.12 245 THR A C 1
ATOM 1768 O O . THR A 1 245 ? -29.304 -3.347 45.407 1.00 93.12 245 THR A O 1
ATOM 1771 N N . ARG A 1 246 ? -28.611 -1.518 46.523 1.00 92.88 246 ARG A N 1
ATOM 1772 C CA . ARG A 1 246 ? -28.177 -2.186 47.746 1.00 92.88 246 ARG A CA 1
ATOM 1773 C C . ARG A 1 246 ? -29.225 -1.994 48.829 1.00 92.88 246 ARG A C 1
ATOM 1775 O O . ARG A 1 246 ? -29.477 -0.874 49.263 1.00 92.88 246 ARG A O 1
ATOM 1782 N N . THR A 1 247 ? -29.811 -3.092 49.288 1.00 93.06 247 THR A N 1
ATOM 1783 C CA . THR A 1 247 ? -30.721 -3.099 50.437 1.00 93.06 247 THR A CA 1
ATOM 1784 C C . THR A 1 247 ? -29.972 -3.596 51.664 1.00 93.06 247 THR A C 1
ATOM 1786 O O . THR A 1 247 ? -29.519 -4.740 51.695 1.00 93.06 247 THR A O 1
ATOM 1789 N N . THR A 1 248 ? -29.863 -2.750 52.686 1.00 92.44 248 THR A N 1
ATOM 1790 C CA . THR A 1 248 ? -29.245 -3.095 53.970 1.00 92.44 248 THR A CA 1
ATOM 1791 C C . THR A 1 248 ? -30.327 -3.209 55.031 1.00 92.44 248 THR A C 1
ATOM 1793 O O . THR A 1 248 ? -31.070 -2.263 55.274 1.00 92.44 248 THR A O 1
ATOM 1796 N N . THR A 1 249 ? -30.421 -4.369 55.674 1.00 93.31 249 THR A N 1
ATOM 1797 C CA . THR A 1 249 ? -31.368 -4.627 56.765 1.00 93.31 249 THR A CA 1
ATOM 1798 C C . THR A 1 249 ? -30.601 -4.830 58.063 1.00 93.31 249 THR A C 1
ATOM 1800 O O . THR A 1 249 ? -29.894 -5.826 58.214 1.00 93.31 249 THR A O 1
ATOM 1803 N N . GLN A 1 250 ? -30.743 -3.899 59.003 1.00 94.50 250 GLN A N 1
ATOM 1804 C CA . GLN A 1 250 ? -30.149 -3.966 60.335 1.00 94.50 250 GLN A CA 1
ATOM 1805 C C . GLN A 1 250 ? -31.192 -4.497 61.333 1.00 94.50 250 GLN A C 1
ATOM 1807 O O . GLN A 1 250 ? -32.197 -3.814 61.569 1.00 94.50 250 GLN A O 1
ATOM 1812 N N . PRO A 1 251 ? -30.986 -5.687 61.936 1.00 91.62 251 PRO A N 1
ATOM 1813 C CA . PRO A 1 251 ? -31.833 -6.137 63.033 1.00 91.62 251 PRO A CA 1
ATOM 1814 C C . PRO A 1 251 ? -31.744 -5.159 64.206 1.00 91.62 251 PRO A C 1
ATOM 1816 O O . PRO A 1 251 ? -30.713 -4.510 64.408 1.00 91.62 251 PRO A O 1
ATOM 1819 N N . THR A 1 252 ? -32.820 -5.052 64.981 1.00 92.62 252 THR A N 1
ATOM 1820 C CA . THR A 1 252 ? -32.836 -4.277 66.223 1.00 92.62 252 THR A CA 1
ATOM 1821 C C . THR A 1 252 ? -33.396 -5.117 67.363 1.00 92.62 252 THR A C 1
ATOM 1823 O O . THR A 1 252 ? -34.160 -6.061 67.153 1.00 92.62 252 THR A O 1
ATOM 1826 N N . THR A 1 253 ? -33.009 -4.779 68.587 1.00 89.50 253 THR A N 1
ATOM 1827 C CA . THR A 1 253 ? -33.547 -5.359 69.819 1.00 89.50 253 THR A CA 1
ATOM 1828 C C . THR A 1 253 ? -34.126 -4.232 70.665 1.00 89.50 253 THR A C 1
ATOM 1830 O O . THR A 1 253 ? -33.545 -3.148 70.739 1.00 89.50 253 THR A O 1
ATOM 1833 N N . GLN A 1 254 ? -35.266 -4.472 71.306 1.00 92.19 254 GLN A N 1
ATOM 1834 C CA . GLN A 1 254 ? -35.871 -3.546 72.260 1.00 92.19 254 GLN A CA 1
ATOM 1835 C C . GLN A 1 254 ? -36.123 -4.249 73.594 1.00 92.19 254 GLN A C 1
ATOM 1837 O O . GLN A 1 254 ? -36.344 -5.460 73.656 1.00 92.19 254 GLN A O 1
ATOM 1842 N N . THR A 1 255 ? -36.083 -3.482 74.679 1.00 91.56 255 THR A N 1
ATOM 1843 C CA . THR A 1 255 ? -36.369 -3.990 76.020 1.00 91.56 255 THR A CA 1
ATOM 1844 C C . THR A 1 255 ? -37.821 -3.713 76.367 1.00 91.56 255 THR A C 1
ATOM 1846 O O . THR A 1 255 ? -38.244 -2.559 76.448 1.00 91.56 255 THR A O 1
ATOM 1849 N N . ARG A 1 256 ? -38.578 -4.774 76.636 1.00 91.81 256 ARG A N 1
ATOM 1850 C CA . ARG A 1 256 ? -39.932 -4.693 77.174 1.00 91.81 256 ARG A CA 1
ATOM 1851 C C . ARG A 1 256 ? -39.880 -4.782 78.694 1.00 91.81 256 ARG A C 1
ATOM 1853 O O . ARG A 1 256 ? -39.460 -5.798 79.247 1.00 91.81 256 ARG A O 1
ATOM 1860 N N . THR A 1 257 ? -40.354 -3.745 79.375 1.00 89.44 257 THR A N 1
ATOM 1861 C CA . THR A 1 257 ? -40.443 -3.709 80.840 1.00 89.44 257 THR A CA 1
ATOM 1862 C C . THR A 1 257 ? -41.895 -3.830 81.271 1.00 89.44 257 THR A C 1
ATOM 1864 O O . THR A 1 257 ? -42.736 -3.028 80.868 1.00 89.44 257 THR A O 1
ATOM 1867 N N . VAL A 1 258 ? -42.195 -4.830 82.097 1.00 89.25 258 VAL A N 1
ATOM 1868 C CA . VAL A 1 258 ? -43.517 -5.028 82.697 1.00 89.25 258 VAL A CA 1
ATOM 1869 C C . VAL A 1 258 ? -43.433 -4.698 84.181 1.00 89.25 258 VAL A C 1
ATOM 1871 O O . VAL A 1 258 ? -42.650 -5.306 84.909 1.00 89.25 258 VAL A O 1
ATOM 1874 N N . SER A 1 259 ? -44.240 -3.739 84.625 1.00 87.56 259 SER A N 1
ATOM 1875 C CA . SER A 1 259 ? -44.335 -3.298 86.016 1.00 87.56 259 SER A CA 1
ATOM 1876 C C . SER A 1 259 ? -45.702 -3.671 86.579 1.00 87.56 259 SER A C 1
ATOM 1878 O O . SER A 1 259 ? -46.738 -3.293 86.029 1.00 87.56 259 SER A O 1
ATOM 1880 N N . ILE A 1 260 ? -45.713 -4.438 87.669 1.00 87.62 260 ILE A N 1
ATOM 1881 C CA . ILE A 1 260 ? -46.936 -4.913 88.314 1.00 87.62 260 ILE A CA 1
ATOM 1882 C C . ILE A 1 260 ? -47.049 -4.288 89.713 1.00 87.62 260 ILE A C 1
ATOM 1884 O O . ILE A 1 260 ? -46.236 -4.612 90.585 1.00 87.62 260 ILE A O 1
ATOM 1888 N N . PRO A 1 261 ? -48.049 -3.428 89.979 1.00 84.06 261 PRO A N 1
ATOM 1889 C CA . PRO A 1 261 ? -48.239 -2.834 91.298 1.00 84.06 261 PRO A CA 1
ATOM 1890 C C . PRO A 1 261 ? -48.597 -3.890 92.354 1.00 84.06 261 PRO A C 1
ATOM 1892 O O . PRO A 1 261 ? -49.392 -4.807 92.122 1.00 84.06 261 PRO A O 1
ATOM 1895 N N . GLN A 1 262 ? -48.009 -3.744 93.542 1.00 79.31 262 GLN A N 1
ATOM 1896 C CA . GLN A 1 262 ? -48.208 -4.654 94.666 1.00 79.31 262 GLN A CA 1
ATOM 1897 C C . GLN A 1 262 ? -48.783 -3.914 95.871 1.00 79.31 262 GLN A C 1
ATOM 1899 O O . GLN A 1 262 ? -48.332 -2.825 96.235 1.00 79.31 262 GLN A O 1
ATOM 1904 N N . THR A 1 263 ? -49.745 -4.543 96.541 1.00 81.19 263 THR A N 1
ATOM 1905 C CA . THR A 1 263 ? -50.322 -4.028 97.783 1.00 81.19 263 THR A CA 1
ATOM 1906 C C . THR A 1 263 ? -50.186 -5.079 98.869 1.00 81.19 263 THR A C 1
ATOM 1908 O O . THR A 1 263 ? -50.567 -6.240 98.710 1.00 81.19 263 THR A O 1
ATOM 1911 N N . ARG A 1 264 ? -49.620 -4.673 100.004 1.00 81.44 264 ARG A N 1
ATOM 1912 C CA . ARG A 1 264 ? -49.601 -5.489 101.212 1.00 81.44 264 ARG A CA 1
ATOM 1913 C C . ARG A 1 264 ? -50.832 -5.162 102.036 1.00 81.44 264 ARG A C 1
ATOM 1915 O O . ARG A 1 264 ? -50.959 -4.043 102.530 1.00 81.44 264 ARG A O 1
ATOM 1922 N N . THR A 1 265 ? -51.672 -6.162 102.246 1.00 80.94 265 THR A N 1
ATOM 1923 C CA . THR A 1 265 ? -52.853 -6.072 103.097 1.00 80.94 265 THR A CA 1
ATOM 1924 C C . THR A 1 265 ? -52.573 -6.818 104.392 1.00 80.94 265 THR A C 1
ATOM 1926 O O . THR A 1 265 ? -52.316 -8.024 104.404 1.00 80.94 265 THR A O 1
ATOM 1929 N N . THR A 1 266 ? -52.585 -6.086 105.500 1.00 80.31 266 THR A N 1
ATOM 1930 C CA . THR A 1 266 ? -52.408 -6.630 106.845 1.00 80.31 266 THR A CA 1
ATOM 1931 C C . THR A 1 266 ? -53.754 -6.619 107.545 1.00 80.31 266 THR A C 1
ATOM 1933 O O . THR A 1 266 ? -54.287 -5.549 107.839 1.00 80.31 266 THR A O 1
ATOM 1936 N N . THR A 1 267 ? -54.298 -7.805 107.805 1.00 80.50 267 THR A N 1
ATOM 1937 C CA . THR A 1 267 ? -55.564 -7.955 108.527 1.00 80.50 267 THR A CA 1
ATOM 1938 C C . THR A 1 267 ? -55.261 -8.294 109.977 1.00 80.50 267 THR A C 1
ATOM 1940 O O . THR A 1 267 ? -54.695 -9.348 110.269 1.00 80.50 267 THR A O 1
ATOM 1943 N N . THR A 1 268 ? -55.626 -7.398 110.888 1.00 80.00 268 THR A N 1
ATOM 1944 C CA . THR A 1 268 ? -55.522 -7.602 112.333 1.00 80.00 268 THR A CA 1
ATOM 1945 C C . THR A 1 268 ? -56.907 -7.909 112.886 1.00 80.00 268 THR A C 1
ATOM 1947 O O . THR A 1 268 ? -57.806 -7.070 112.836 1.00 80.00 268 THR A O 1
ATOM 1950 N N . THR A 1 269 ? -57.074 -9.115 113.419 1.00 79.88 269 THR A N 1
ATOM 1951 C CA . THR A 1 269 ? -58.314 -9.592 114.036 1.00 79.88 269 THR A CA 1
ATOM 1952 C C . THR A 1 269 ? -58.133 -9.612 115.546 1.00 79.88 269 THR A C 1
ATOM 1954 O O . THR A 1 269 ? -57.271 -10.324 116.056 1.00 79.88 269 THR A O 1
ATOM 1957 N N . VAL A 1 270 ? -58.939 -8.833 116.264 1.00 78.81 270 VAL A N 1
ATOM 1958 C CA . VAL A 1 270 ? -58.929 -8.767 117.729 1.00 78.81 270 VAL A CA 1
ATOM 1959 C C . VAL A 1 270 ? -60.200 -9.423 118.256 1.00 78.81 270 VAL A C 1
ATOM 1961 O O . VAL A 1 270 ? -61.296 -8.903 118.053 1.00 78.81 270 VAL A O 1
ATOM 1964 N N . SER A 1 271 ? -60.055 -10.557 118.937 1.00 78.31 271 SER A N 1
ATOM 1965 C CA . SER A 1 271 ? -61.159 -11.306 119.544 1.00 78.31 271 SER A CA 1
ATOM 1966 C C . SER A 1 271 ? -61.115 -11.159 121.058 1.00 78.31 271 SER A C 1
ATOM 1968 O O . SER A 1 271 ? -60.083 -11.414 121.672 1.00 78.31 271 SER A O 1
ATOM 1970 N N . THR A 1 272 ? -62.224 -10.755 121.673 1.00 75.12 272 THR A N 1
ATOM 1971 C CA . THR A 1 272 ? -62.334 -10.653 123.136 1.00 75.12 272 THR A CA 1
ATOM 1972 C C . THR A 1 272 ? -63.215 -11.770 123.681 1.00 75.12 272 THR A C 1
ATOM 1974 O O . THR A 1 272 ? -64.381 -11.886 123.319 1.00 75.12 272 THR A O 1
ATOM 1977 N N . TYR A 1 273 ? -62.690 -12.565 124.598 1.00 72.81 273 TYR A N 1
ATOM 1978 C CA . TYR A 1 273 ? -63.406 -13.641 125.268 1.00 72.81 273 TYR A CA 1
ATOM 1979 C C . TYR A 1 273 ? -63.649 -13.281 126.731 1.00 72.81 273 TYR A C 1
ATOM 1981 O O . TYR A 1 273 ? -62.868 -12.539 127.334 1.00 72.81 273 TYR A O 1
ATOM 1989 N N . ARG A 1 274 ? -64.722 -13.821 127.310 1.00 70.12 274 ARG A N 1
ATOM 1990 C CA . ARG A 1 274 ? -64.982 -13.770 128.752 1.00 70.12 274 ARG A CA 1
ATOM 1991 C C . ARG A 1 274 ? -65.157 -15.175 129.306 1.00 70.12 274 ARG A C 1
ATOM 1993 O O . ARG A 1 274 ? -65.467 -16.107 128.565 1.00 70.12 274 ARG A O 1
ATOM 2000 N N . TYR A 1 275 ? -64.992 -15.306 130.614 1.00 65.62 275 TYR A N 1
ATOM 2001 C CA . TYR A 1 275 ? -65.202 -16.562 131.323 1.00 65.62 275 TYR A CA 1
ATOM 2002 C C . TYR A 1 275 ? -66.639 -16.646 131.838 1.00 65.62 275 TYR A C 1
ATOM 2004 O O . TYR A 1 275 ? -67.113 -15.733 132.514 1.00 65.62 275 TYR A O 1
ATOM 2012 N N . ALA A 1 276 ? -67.343 -17.732 131.516 1.00 62.53 276 ALA A N 1
ATOM 2013 C CA . ALA A 1 276 ? -68.678 -17.974 132.055 1.00 62.53 276 ALA A CA 1
ATOM 2014 C C . ALA A 1 276 ? -68.600 -18.550 133.480 1.00 62.53 276 ALA A C 1
ATOM 2016 O O . ALA A 1 276 ? -67.840 -19.482 133.748 1.00 62.53 276 ALA A O 1
ATOM 2017 N N . LEU A 1 277 ? -69.412 -18.004 134.389 1.00 57.69 277 LEU A N 1
ATOM 2018 C CA . LEU A 1 277 ? -69.615 -18.533 135.738 1.00 57.69 277 LEU A CA 1
ATOM 2019 C C . LEU A 1 277 ? -70.564 -19.733 135.657 1.00 57.69 277 LEU A C 1
ATOM 2021 O O . LEU A 1 277 ? -71.774 -19.549 135.568 1.00 57.69 277 LEU A O 1
ATOM 2025 N N . ASN A 1 278 ? -70.035 -20.955 135.683 1.00 54.44 278 ASN A N 1
ATOM 2026 C CA . ASN A 1 278 ? -70.850 -22.150 135.886 1.00 54.44 278 ASN A CA 1
ATOM 2027 C C . ASN A 1 278 ? -70.299 -22.924 137.087 1.00 54.44 278 ASN A C 1
ATOM 2029 O O . ASN A 1 278 ? -69.165 -23.395 137.063 1.00 54.44 278 ASN A O 1
ATOM 2033 N N . THR A 1 279 ? -71.077 -23.009 138.165 1.00 52.41 279 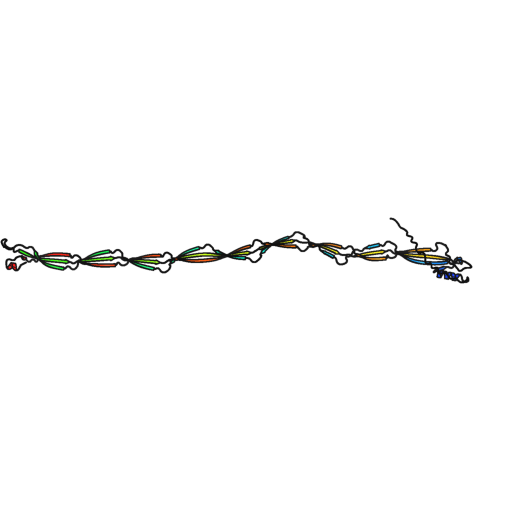THR A N 1
ATOM 2034 C CA . THR A 1 279 ? -70.638 -23.510 139.480 1.00 52.41 279 THR A CA 1
ATOM 2035 C C . THR A 1 279 ? -70.493 -25.033 139.555 1.00 52.41 279 THR A C 1
ATOM 2037 O O . THR A 1 279 ? -70.248 -25.563 140.633 1.00 52.41 279 THR A O 1
ATOM 2040 N N . THR A 1 280 ? -70.597 -25.750 138.431 1.00 49.09 280 THR A N 1
ATOM 2041 C CA . THR A 1 280 ? -70.465 -27.221 138.384 1.00 49.09 280 THR A CA 1
ATOM 2042 C C . THR A 1 280 ? -69.751 -27.780 137.136 1.00 49.09 280 THR A C 1
ATOM 2044 O O . THR A 1 280 ? -69.721 -28.993 136.958 1.00 49.09 280 THR A O 1
ATOM 2047 N N . ALA A 1 281 ? -69.114 -26.953 136.291 1.00 53.50 281 ALA A N 1
ATOM 2048 C CA . ALA A 1 281 ? -68.415 -27.405 135.071 1.00 53.50 281 ALA A CA 1
ATOM 2049 C C . ALA A 1 281 ? -67.113 -26.605 134.802 1.00 53.50 281 ALA A C 1
ATOM 2051 O O . ALA A 1 281 ? -66.988 -25.490 135.315 1.00 53.50 281 ALA A O 1
ATOM 2052 N N . PRO A 1 282 ? -66.131 -27.133 134.031 1.00 53.47 282 PRO A N 1
ATOM 2053 C CA . PRO A 1 282 ? -64.869 -26.434 133.763 1.00 53.47 282 PRO A CA 1
ATOM 2054 C C . PRO A 1 282 ? -65.090 -25.088 133.053 1.00 53.47 282 PRO A C 1
ATOM 2056 O O . PRO A 1 282 ? -66.009 -24.940 132.252 1.00 53.47 282 PRO A O 1
ATOM 2059 N N . LEU A 1 283 ? -64.234 -24.106 133.359 1.00 54.03 283 LEU A N 1
ATOM 2060 C CA . LEU A 1 283 ? -64.265 -22.745 132.807 1.00 54.03 283 LEU A CA 1
ATOM 2061 C C . LEU A 1 283 ? -64.276 -22.770 131.268 1.00 54.03 283 LEU A C 1
ATOM 2063 O O . LEU A 1 283 ? -63.294 -23.168 130.648 1.00 54.03 283 LEU A O 1
ATOM 2067 N N . VAL A 1 284 ? -65.364 -22.298 130.655 1.00 56.31 284 VAL A N 1
ATOM 2068 C CA . VAL A 1 284 ? -65.490 -22.169 129.193 1.00 56.31 284 VAL A CA 1
ATOM 2069 C C . VAL A 1 284 ? -65.257 -20.710 128.788 1.00 56.31 284 VAL A C 1
ATOM 2071 O O . VAL A 1 284 ? -65.878 -19.802 129.352 1.00 56.31 284 VAL A O 1
ATOM 2074 N N . LEU A 1 285 ? -64.372 -20.475 127.808 1.00 57.16 285 LEU A N 1
ATOM 2075 C CA . LEU A 1 285 ? -64.270 -19.187 127.111 1.00 57.16 285 LEU A CA 1
ATOM 2076 C C . LEU A 1 285 ? -65.518 -19.012 126.246 1.00 57.16 285 LEU A C 1
ATOM 2078 O O . LEU A 1 285 ? -65.718 -19.757 125.289 1.00 57.16 285 LEU A O 1
ATOM 2082 N N . VAL A 1 286 ? -66.339 -18.014 126.555 1.00 58.47 286 VAL A N 1
ATOM 2083 C CA . VAL A 1 286 ? -67.532 -17.695 125.766 1.00 58.47 286 VAL A CA 1
ATOM 2084 C C . VAL A 1 286 ? -67.321 -16.350 125.079 1.00 58.47 286 VAL A C 1
ATOM 2086 O O . VAL A 1 286 ? -66.950 -15.352 125.708 1.00 58.47 286 VAL A O 1
ATOM 2089 N N . VAL A 1 287 ? -67.536 -16.323 123.763 1.00 58.19 287 VAL A N 1
ATOM 2090 C CA . VAL A 1 287 ? -67.539 -15.089 122.970 1.00 58.19 287 VAL A CA 1
ATOM 2091 C C . VAL A 1 287 ? -68.823 -14.334 123.297 1.00 58.19 287 VAL A C 1
ATOM 2093 O O . VAL A 1 287 ? -69.916 -14.812 123.003 1.00 58.19 287 VAL A O 1
ATOM 2096 N N . PHE A 1 288 ? -68.706 -13.162 123.918 1.00 52.28 288 PHE A N 1
ATOM 2097 C CA . PHE A 1 288 ? -69.857 -12.294 124.170 1.00 52.28 288 PHE A CA 1
ATOM 2098 C C . PHE A 1 288 ? -70.004 -11.247 123.054 1.00 52.28 288 PHE A C 1
ATOM 2100 O O . PHE A 1 288 ? -69.000 -10.638 122.660 1.00 52.28 288 PHE A O 1
ATOM 2107 N N . PRO A 1 289 ? -71.237 -10.960 122.599 1.00 50.66 289 PRO A N 1
ATOM 2108 C CA . PRO A 1 289 ? -71.518 -9.927 121.608 1.00 50.66 289 PRO A CA 1
ATOM 2109 C C . PRO A 1 289 ? -71.573 -8.539 122.268 1.00 50.66 289 PRO A C 1
ATOM 2111 O O . PRO A 1 289 ? -72.618 -7.895 122.307 1.00 50.66 289 PRO A O 1
ATOM 2114 N N . VAL A 1 290 ? -70.457 -8.066 122.831 1.00 49.22 290 VAL A N 1
ATOM 2115 C CA . VAL A 1 290 ? -70.337 -6.658 123.249 1.00 49.22 290 VAL A CA 1
ATOM 2116 C C . VAL A 1 290 ? -69.538 -5.925 122.170 1.00 49.22 290 VAL A C 1
ATOM 2118 O O . VAL A 1 290 ? -68.313 -6.001 122.155 1.00 49.22 290 VAL A O 1
ATOM 2121 N N . ALA A 1 291 ? -70.255 -5.260 121.254 1.00 59.88 291 ALA A N 1
ATOM 2122 C CA . ALA A 1 291 ? -69.756 -4.674 119.996 1.00 59.88 291 ALA A CA 1
ATOM 2123 C C . ALA A 1 291 ? -69.129 -5.694 119.016 1.00 59.88 291 ALA A C 1
ATOM 2125 O O . ALA A 1 291 ? -69.014 -6.874 119.337 1.00 59.88 291 ALA A O 1
ATOM 2126 N N . ALA A 1 292 ? -68.800 -5.249 117.790 1.00 59.12 292 ALA A N 1
ATOM 2127 C CA . ALA A 1 292 ? -68.272 -6.090 116.709 1.00 59.12 292 ALA A CA 1
ATOM 2128 C C . ALA A 1 292 ? -67.023 -6.859 117.174 1.00 59.12 292 ALA A C 1
ATOM 2130 O O . ALA A 1 292 ? -65.920 -6.315 117.238 1.00 59.12 292 ALA A O 1
ATOM 2131 N N . ASN A 1 293 ? -67.243 -8.114 117.555 1.00 68.25 293 ASN A N 1
ATOM 2132 C CA . ASN A 1 293 ? -66.259 -9.028 118.099 1.00 68.25 293 ASN A CA 1
ATOM 2133 C C . ASN A 1 293 ? -66.345 -10.324 117.274 1.00 68.25 293 ASN A C 1
ATOM 2135 O O . ASN A 1 293 ? -67.376 -10.997 117.337 1.00 68.25 293 ASN A O 1
ATOM 2139 N N . PRO A 1 294 ? -65.319 -10.647 116.471 1.00 68.56 294 PRO A N 1
ATOM 2140 C CA . PRO A 1 294 ? -64.017 -9.981 116.429 1.00 68.56 294 PRO A CA 1
ATOM 2141 C C . PRO A 1 294 ? -64.038 -8.589 115.772 1.00 68.56 294 PRO A C 1
ATOM 2143 O O . PRO A 1 294 ? -64.801 -8.335 114.840 1.00 68.56 294 PRO A O 1
ATOM 2146 N N . ARG A 1 295 ? -63.146 -7.697 116.225 1.00 77.25 295 ARG A N 1
ATOM 2147 C CA . ARG A 1 295 ? -62.848 -6.427 115.547 1.00 77.25 295 ARG A CA 1
ATOM 2148 C C . ARG A 1 295 ? -61.783 -6.678 114.488 1.00 77.25 295 ARG A C 1
ATOM 2150 O O . ARG A 1 295 ? -60.681 -7.110 114.820 1.00 77.25 295 ARG A O 1
ATOM 2157 N N . ILE A 1 296 ? -62.097 -6.361 113.238 1.00 77.62 296 ILE A N 1
ATOM 2158 C CA . ILE A 1 296 ? -61.184 -6.517 112.103 1.00 77.62 296 ILE A CA 1
ATOM 2159 C C . ILE A 1 296 ? -60.677 -5.135 111.691 1.00 77.62 296 ILE A C 1
ATOM 2161 O O . ILE A 1 296 ? -61.468 -4.236 111.412 1.00 77.62 296 ILE A O 1
ATOM 2165 N N . VAL A 1 297 ? -59.357 -4.959 111.664 1.00 81.12 297 VAL A N 1
ATOM 2166 C CA . VAL A 1 297 ? -58.692 -3.778 111.103 1.00 81.12 297 VAL A CA 1
ATOM 2167 C C . VAL A 1 297 ? -57.888 -4.228 109.896 1.00 81.12 297 VAL A C 1
ATOM 2169 O O . VAL A 1 297 ? -57.028 -5.099 110.015 1.00 81.12 297 VAL A O 1
ATOM 2172 N N . VAL A 1 298 ? -58.169 -3.634 108.742 1.00 80.75 298 VAL A N 1
ATOM 2173 C CA . VAL A 1 298 ? -57.434 -3.884 107.502 1.00 80.75 298 VAL A CA 1
ATOM 2174 C C . VAL A 1 298 ? -56.551 -2.673 107.236 1.00 80.75 298 VAL A C 1
ATOM 2176 O O . VAL A 1 298 ? -57.054 -1.560 107.113 1.00 80.75 298 VAL A O 1
ATOM 2179 N N . ASN A 1 299 ? -55.240 -2.890 107.178 1.00 82.31 299 ASN A N 1
ATOM 2180 C CA . ASN A 1 299 ? -54.268 -1.878 106.780 1.00 82.31 299 ASN A CA 1
ATOM 2181 C C . ASN A 1 299 ? -53.662 -2.260 105.436 1.00 82.31 299 ASN A C 1
ATOM 2183 O O . ASN A 1 299 ? -53.051 -3.323 105.305 1.00 82.31 299 ASN A O 1
ATOM 2187 N N . GLU A 1 300 ? -53.793 -1.371 104.462 1.00 82.50 300 GLU A N 1
ATOM 2188 C CA . GLU A 1 300 ? -53.224 -1.535 103.129 1.00 82.50 300 GLU A CA 1
ATOM 2189 C C . GLU A 1 300 ? -52.026 -0.606 102.957 1.00 82.50 300 GLU A C 1
ATOM 2191 O O . GLU A 1 300 ? -52.065 0.568 103.328 1.00 82.50 300 GLU A O 1
ATOM 2196 N N . ARG A 1 301 ? -50.939 -1.139 102.400 1.00 83.25 301 ARG A N 1
ATOM 2197 C CA . ARG A 1 301 ? -49.736 -0.374 102.074 1.00 83.25 301 ARG A CA 1
ATOM 2198 C C . ARG A 1 301 ? -49.255 -0.739 100.678 1.00 83.25 301 ARG A C 1
ATOM 2200 O O . ARG A 1 301 ? -49.015 -1.914 100.400 1.00 83.25 301 ARG A O 1
ATOM 2207 N N . SER A 1 302 ? -49.051 0.266 99.832 1.00 83.00 302 SER A N 1
ATOM 2208 C CA . SER A 1 302 ? -48.403 0.084 98.531 1.00 83.00 302 SER A CA 1
ATOM 2209 C C . SER A 1 302 ? -46.950 -0.357 98.714 1.00 83.00 302 SER A C 1
ATOM 2211 O O . SER A 1 302 ? -46.212 0.214 99.523 1.00 83.00 302 SER A O 1
ATOM 2213 N N . LEU A 1 303 ? -46.553 -1.389 97.975 1.00 84.00 303 LEU A N 1
ATOM 2214 C CA . LEU A 1 303 ? -45.171 -1.844 97.862 1.00 84.00 303 LEU A CA 1
ATOM 2215 C C . LEU A 1 303 ? -44.554 -1.325 96.558 1.00 84.00 303 LEU A C 1
ATOM 2217 O O . LEU A 1 303 ? -45.260 -0.827 95.679 1.00 84.00 303 LEU A O 1
ATOM 2221 N N . ALA A 1 304 ? -43.230 -1.449 96.438 1.00 84.56 304 ALA A N 1
ATOM 2222 C CA . ALA A 1 304 ? -42.569 -1.273 95.151 1.00 84.56 304 ALA A CA 1
ATOM 2223 C C . ALA A 1 304 ? -43.161 -2.274 94.138 1.00 84.56 304 ALA A C 1
ATOM 2225 O O . ALA A 1 304 ? -43.445 -3.414 94.520 1.00 84.56 304 ALA A O 1
ATOM 2226 N N . PRO A 1 305 ? -43.386 -1.863 92.879 1.00 84.44 305 PRO A N 1
ATOM 2227 C CA . PRO A 1 305 ? -43.924 -2.763 91.875 1.00 84.44 305 PRO A CA 1
ATOM 2228 C C . PRO A 1 305 ? -42.937 -3.896 91.582 1.00 84.44 305 PRO A C 1
ATOM 2230 O O . PRO A 1 305 ? -41.719 -3.720 91.653 1.00 84.44 305 PRO A O 1
ATOM 2233 N N . LEU A 1 306 ? -43.470 -5.058 91.217 1.00 85.38 306 LEU A N 1
ATOM 2234 C CA . LEU A 1 306 ? -42.664 -6.143 90.676 1.00 85.38 306 LEU A CA 1
ATOM 2235 C C . LEU A 1 306 ? -42.335 -5.813 89.221 1.00 85.38 306 LEU A C 1
ATOM 2237 O O . LEU A 1 306 ? -43.243 -5.712 88.396 1.00 85.38 306 LEU A O 1
ATOM 2241 N N . VAL A 1 307 ? -41.050 -5.636 88.922 1.00 87.81 307 VAL A N 1
ATOM 2242 C CA . VAL A 1 307 ? -40.564 -5.286 87.584 1.00 87.81 307 VAL A CA 1
ATOM 2243 C C . VAL A 1 307 ? -39.913 -6.506 86.944 1.00 87.81 307 VAL A C 1
ATOM 2245 O O . VAL A 1 307 ? -39.095 -7.181 87.568 1.00 87.81 307 VAL A O 1
ATOM 2248 N N . THR A 1 308 ? -40.268 -6.799 85.697 1.00 88.94 308 THR A N 1
ATOM 2249 C CA . THR A 1 308 ? -39.612 -7.830 84.883 1.00 88.94 308 THR A CA 1
ATOM 2250 C C . THR A 1 308 ? -39.275 -7.261 83.513 1.00 88.94 308 THR A C 1
ATOM 2252 O O . THR A 1 308 ? -40.109 -6.606 82.889 1.00 88.94 308 THR A O 1
ATOM 2255 N N . THR A 1 309 ? -38.052 -7.504 83.055 1.00 88.88 309 THR A N 1
ATOM 2256 C CA . THR A 1 309 ? -37.526 -7.017 81.777 1.00 88.88 309 THR A CA 1
ATOM 2257 C C . THR A 1 309 ? -37.271 -8.185 80.835 1.00 88.88 309 THR A C 1
ATOM 2259 O O . THR A 1 309 ? -36.704 -9.195 81.249 1.00 88.88 309 THR A O 1
ATOM 2262 N N . PHE A 1 310 ? -37.663 -8.031 79.574 1.00 90.12 310 PHE A N 1
ATOM 2263 C CA . PHE A 1 310 ? -37.449 -9.008 78.509 1.00 90.12 310 PHE A CA 1
ATOM 2264 C C . PHE A 1 310 ? -36.787 -8.320 77.316 1.00 90.12 310 PHE A C 1
ATOM 2266 O O . PHE A 1 310 ? -37.173 -7.205 76.965 1.00 90.12 310 PHE A O 1
ATOM 2273 N N . GLU A 1 311 ? -35.827 -8.987 76.684 1.00 89.75 311 GLU A N 1
ATOM 2274 C CA . GLU A 1 311 ? -35.324 -8.580 75.372 1.00 89.75 311 GLU A CA 1
ATOM 2275 C C . GLU A 1 311 ? -36.174 -9.231 74.282 1.00 89.75 311 GLU A C 1
ATOM 2277 O O . GLU A 1 311 ? -36.432 -10.437 74.313 1.00 89.75 311 GLU A O 1
ATOM 2282 N N . GLU A 1 312 ? -36.615 -8.436 73.315 1.00 92.12 312 GLU A N 1
ATOM 2283 C CA . GLU A 1 312 ? -37.379 -8.907 72.164 1.00 92.12 312 GLU A CA 1
ATOM 2284 C C . GLU A 1 312 ? -36.907 -8.222 70.877 1.00 92.12 312 GLU A C 1
ATOM 2286 O O . GLU A 1 312 ? -36.265 -7.168 70.905 1.00 92.12 312 GLU A O 1
ATOM 2291 N N . ALA A 1 313 ? -37.204 -8.841 69.733 1.00 89.06 313 ALA A N 1
ATOM 2292 C CA . ALA A 1 313 ? -36.857 -8.284 68.432 1.00 89.06 313 ALA A CA 1
ATOM 2293 C C . ALA A 1 313 ? -37.630 -6.978 68.194 1.00 89.06 313 ALA A C 1
ATOM 2295 O O . ALA A 1 313 ? -38.859 -6.954 68.270 1.00 89.06 313 ALA A O 1
ATOM 2296 N N . GLY A 1 314 ? -36.899 -5.903 67.908 1.00 87.06 314 GLY A N 1
ATOM 2297 C CA . GLY A 1 314 ? -37.463 -4.636 67.462 1.00 87.06 314 GLY A CA 1
ATOM 2298 C C . GLY A 1 314 ? -37.726 -4.631 65.953 1.00 87.06 314 GLY A C 1
ATOM 2299 O O . GLY A 1 314 ? -37.414 -5.581 65.230 1.00 87.06 314 GLY A O 1
ATOM 2300 N N . THR A 1 315 ? -38.301 -3.534 65.459 1.00 89.44 315 THR A N 1
ATOM 2301 C CA . THR A 1 315 ? -38.492 -3.328 64.017 1.00 89.44 315 THR A CA 1
ATOM 2302 C C . THR A 1 315 ? -37.130 -3.133 63.342 1.00 89.44 315 THR A C 1
ATOM 2304 O O . THR A 1 315 ? -36.380 -2.241 63.755 1.00 89.44 315 THR A O 1
ATOM 2307 N N . PRO A 1 316 ? -36.775 -3.926 62.314 1.00 89.75 316 PRO A N 1
ATOM 2308 C CA . PRO A 1 316 ? -35.498 -3.766 61.633 1.00 89.75 316 PRO A CA 1
ATOM 2309 C C . PRO A 1 316 ? -35.436 -2.420 60.906 1.00 89.75 316 PRO A C 1
ATOM 2311 O O . PRO A 1 316 ? -36.438 -1.931 60.381 1.00 89.75 316 PRO A O 1
ATOM 2314 N N . VAL A 1 317 ? -34.241 -1.839 60.845 1.00 89.88 317 VAL A N 1
ATOM 2315 C CA . VAL A 1 317 ? -33.983 -0.630 60.056 1.00 89.88 317 VAL A CA 1
ATOM 2316 C C . VAL A 1 317 ? -33.559 -1.062 58.657 1.00 89.88 317 VAL A C 1
ATOM 2318 O O . VAL A 1 317 ? -32.605 -1.825 58.511 1.00 89.88 317 VAL A O 1
ATOM 2321 N N . VAL A 1 318 ? -34.269 -0.585 57.634 1.00 91.50 318 VAL A N 1
ATOM 2322 C CA . VAL A 1 318 ? -33.978 -0.887 56.226 1.00 91.50 318 VAL A CA 1
ATOM 2323 C C . VAL A 1 318 ? -33.513 0.385 55.531 1.00 91.50 318 VAL A C 1
ATOM 2325 O O . VAL A 1 318 ? -34.243 1.376 55.517 1.00 91.50 318 VAL A O 1
ATOM 2328 N N . SER A 1 319 ? -32.317 0.353 54.945 1.00 92.94 319 SER A N 1
ATOM 2329 C CA . SER A 1 319 ? -31.834 1.391 54.032 1.00 92.94 319 SER A CA 1
ATOM 2330 C C . SER A 1 319 ? -31.698 0.832 52.621 1.00 92.94 319 SER A C 1
ATOM 2332 O O . SER A 1 319 ? -31.355 -0.337 52.426 1.00 92.94 319 SER A O 1
ATOM 2334 N N . VAL A 1 320 ? -32.004 1.671 51.635 1.00 92.62 320 VAL A N 1
ATOM 2335 C CA . VAL A 1 320 ? -31.934 1.332 50.215 1.00 92.62 320 VAL A CA 1
ATOM 2336 C C . VAL A 1 320 ? -31.097 2.399 49.533 1.00 92.62 320 VAL A C 1
ATOM 2338 O O . VAL A 1 320 ? -31.512 3.554 49.464 1.00 92.62 320 VAL A O 1
ATOM 2341 N N . ASP A 1 321 ? -29.937 1.997 49.031 1.00 92.94 321 ASP A N 1
ATOM 2342 C CA . ASP A 1 321 ? -28.996 2.875 48.347 1.00 92.94 321 ASP A CA 1
ATOM 2343 C C . ASP A 1 321 ? -28.885 2.462 46.877 1.00 92.94 321 ASP A C 1
ATOM 2345 O O . ASP A 1 321 ? -28.847 1.275 46.553 1.00 92.94 321 ASP A O 1
ATOM 2349 N N . THR A 1 322 ? -28.832 3.436 45.968 1.00 91.75 322 THR A N 1
ATOM 2350 C CA . THR A 1 322 ? -28.523 3.183 44.552 1.00 91.75 322 THR A CA 1
ATOM 2351 C C . THR A 1 322 ? -27.058 3.509 44.317 1.00 91.75 322 THR A C 1
ATOM 2353 O O . THR A 1 322 ? -26.627 4.635 44.562 1.00 91.75 322 THR A O 1
ATOM 2356 N N . LEU A 1 323 ? -26.293 2.519 43.868 1.00 91.44 323 LEU A N 1
ATOM 2357 C CA . LEU A 1 323 ? -24.853 2.614 43.657 1.00 91.44 323 LEU A CA 1
ATOM 2358 C C . LEU A 1 323 ? -24.527 2.414 42.176 1.00 91.44 323 LEU A C 1
ATOM 2360 O O . LEU A 1 323 ? -25.253 1.725 41.459 1.00 91.44 323 LEU A O 1
ATOM 2364 N N . ALA A 1 324 ? -23.425 3.012 41.723 1.00 91.12 324 ALA A N 1
ATOM 2365 C CA . ALA A 1 324 ? -22.903 2.769 40.383 1.00 91.12 324 ALA A CA 1
ATOM 2366 C C . ALA A 1 324 ? -22.388 1.325 40.279 1.00 91.12 324 ALA A C 1
ATOM 2368 O O . ALA A 1 324 ? -21.631 0.863 41.136 1.00 91.12 324 ALA A O 1
ATOM 2369 N N . GLY A 1 325 ? -22.838 0.621 39.245 1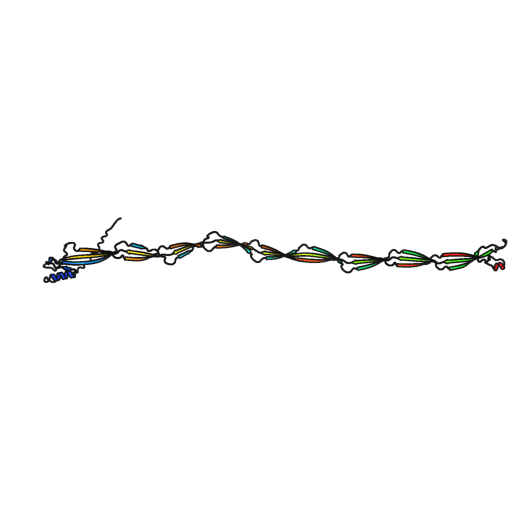.00 89.38 325 GLY A N 1
ATOM 2370 C CA . GLY A 1 325 ? -22.360 -0.698 38.859 1.00 89.38 325 GLY A CA 1
ATOM 2371 C C . GLY A 1 325 ? -21.185 -0.611 37.881 1.00 89.38 325 GLY A C 1
ATOM 2372 O O . GLY A 1 325 ? -20.766 0.486 37.508 1.00 89.38 325 GLY A O 1
ATOM 2373 N N . PRO A 1 326 ? -20.613 -1.760 37.488 1.00 88.12 326 PRO A N 1
ATOM 2374 C CA . PRO A 1 326 ? -19.593 -1.801 36.449 1.00 88.12 326 PRO A CA 1
ATOM 2375 C C . PRO A 1 326 ? -20.201 -1.438 35.091 1.00 88.12 326 PRO A C 1
ATOM 2377 O O . PRO A 1 326 ? -21.292 -1.899 34.755 1.00 88.12 326 PRO A O 1
ATOM 2380 N N . ASP A 1 327 ? -19.488 -0.647 34.297 1.00 90.44 327 ASP A N 1
ATOM 2381 C CA . ASP A 1 327 ? -19.935 -0.327 32.945 1.00 90.44 327 ASP A CA 1
ATOM 2382 C C . ASP A 1 327 ? -19.966 -1.589 32.069 1.00 90.44 327 ASP A C 1
ATOM 2384 O O . ASP A 1 327 ? -19.050 -2.418 32.095 1.00 90.44 327 ASP A O 1
ATOM 2388 N N . GLU A 1 328 ? -21.013 -1.724 31.260 1.00 87.00 328 GLU A N 1
ATOM 2389 C CA . GLU A 1 328 ? -21.090 -2.733 30.210 1.00 87.00 328 GLU A CA 1
ATOM 2390 C C . GLU A 1 328 ? -20.391 -2.199 28.958 1.00 87.00 328 GLU A C 1
ATOM 2392 O O . GLU A 1 328 ? -20.854 -1.248 28.327 1.00 87.00 328 GLU A O 1
ATOM 2397 N N . VAL A 1 329 ? -19.259 -2.808 28.599 1.00 89.31 329 VAL A N 1
ATOM 2398 C CA . VAL A 1 329 ? -18.458 -2.415 27.433 1.00 89.31 329 VAL A CA 1
ATOM 2399 C C . VAL A 1 329 ? -18.629 -3.448 26.328 1.00 89.31 329 VAL A C 1
ATOM 2401 O O . VAL A 1 329 ? -18.314 -4.625 26.510 1.00 89.31 329 VAL A O 1
ATOM 2404 N N . ASN A 1 330 ? -19.093 -3.001 25.166 1.00 90.31 330 ASN A N 1
ATOM 2405 C CA . ASN A 1 330 ? -19.198 -3.821 23.967 1.00 90.31 330 ASN A CA 1
ATOM 2406 C C . ASN A 1 330 ? -18.404 -3.184 22.826 1.00 90.31 330 ASN A C 1
ATOM 2408 O O . ASN A 1 330 ? -18.697 -2.060 22.422 1.00 90.31 330 ASN A O 1
ATOM 2412 N N . THR A 1 331 ? -17.434 -3.912 22.278 1.00 90.44 331 THR A N 1
ATOM 2413 C CA . THR A 1 331 ? -16.629 -3.457 21.139 1.00 90.44 331 THR A CA 1
ATOM 2414 C C . THR A 1 331 ? -16.934 -4.311 19.921 1.00 90.44 331 THR A C 1
ATOM 2416 O O . THR A 1 331 ? -16.744 -5.527 19.938 1.00 90.44 331 THR A O 1
ATOM 2419 N N . VAL A 1 332 ? -17.373 -3.666 18.844 1.00 87.69 332 VAL A N 1
ATOM 2420 C CA . VAL A 1 332 ? -17.628 -4.308 17.553 1.00 87.69 332 VAL A CA 1
ATOM 2421 C C . VAL A 1 332 ? -16.672 -3.720 16.527 1.00 87.69 332 VAL A C 1
ATOM 2423 O O . VAL A 1 332 ? -16.686 -2.514 16.298 1.00 87.69 332 VAL A O 1
ATOM 2426 N N . CYS A 1 333 ? -15.851 -4.566 15.908 1.00 89.44 333 CYS A N 1
ATOM 2427 C CA . CYS A 1 333 ? -14.926 -4.164 14.851 1.00 89.44 333 CYS A CA 1
ATOM 2428 C C . CYS A 1 333 ? -15.439 -4.627 13.486 1.00 89.44 333 CYS A C 1
ATOM 2430 O O . CYS A 1 333 ? -15.884 -5.767 13.338 1.00 89.44 333 CYS A O 1
ATOM 2432 N N . ALA A 1 334 ? -15.362 -3.743 12.496 1.00 84.50 334 ALA A N 1
ATOM 2433 C CA . ALA A 1 334 ? -15.669 -4.039 11.105 1.00 84.50 334 ALA A CA 1
ATOM 2434 C C . ALA A 1 334 ? -14.483 -3.649 10.204 1.00 84.50 334 ALA A C 1
ATOM 2436 O O . ALA A 1 334 ? -13.853 -2.617 10.459 1.00 84.50 334 ALA A O 1
ATOM 2437 N N . PRO A 1 335 ? -14.182 -4.431 9.149 1.00 83.31 335 PRO A N 1
ATOM 2438 C CA . PRO A 1 335 ? -13.188 -4.048 8.151 1.00 83.31 335 PRO A CA 1
ATOM 2439 C C . PRO A 1 335 ? -13.540 -2.701 7.514 1.00 83.31 335 PRO A C 1
ATOM 2441 O O . PRO A 1 335 ? -14.710 -2.444 7.222 1.00 83.31 335 PRO A O 1
ATOM 2444 N N . THR A 1 336 ? -12.537 -1.858 7.281 1.00 85.69 336 THR A N 1
ATOM 2445 C CA . THR A 1 336 ? -12.678 -0.620 6.499 1.00 85.69 336 THR A CA 1
ATOM 2446 C C . THR A 1 336 ? -11.886 -0.724 5.211 1.00 85.69 336 THR A C 1
ATOM 2448 O O . THR A 1 336 ? -11.110 -1.660 5.017 1.00 85.69 336 THR A O 1
ATOM 2451 N N . ASP A 1 337 ? -12.038 0.281 4.352 1.00 82.88 337 ASP A N 1
ATOM 2452 C CA . ASP A 1 337 ? -11.168 0.417 3.194 1.00 82.88 337 ASP A CA 1
ATOM 2453 C C . ASP A 1 337 ? -9.697 0.453 3.645 1.00 82.88 337 ASP A C 1
ATOM 2455 O O . ASP A 1 337 ? -9.370 1.153 4.617 1.00 82.88 337 ASP A O 1
ATOM 2459 N N . PRO A 1 338 ? -8.818 -0.320 2.986 1.00 83.81 338 PRO A N 1
ATOM 2460 C CA . PRO A 1 338 ? -7.407 -0.333 3.312 1.00 83.81 338 PRO A CA 1
ATOM 2461 C C . PRO A 1 338 ? -6.755 0.986 2.900 1.00 83.81 338 PRO A C 1
ATOM 2463 O O . PRO A 1 338 ? -7.158 1.640 1.936 1.00 83.81 338 PRO A O 1
ATOM 2466 N N . GLU A 1 339 ? -5.696 1.356 3.606 1.00 84.31 339 GLU A N 1
ATOM 2467 C CA . GLU A 1 339 ? -4.873 2.496 3.225 1.00 84.31 339 GLU A CA 1
ATOM 2468 C C . GLU A 1 339 ? -3.845 2.059 2.182 1.00 84.31 339 GLU A C 1
ATOM 2470 O O . GLU A 1 339 ? -3.090 1.111 2.398 1.00 84.31 339 GLU A O 1
ATOM 2475 N N . VAL A 1 340 ? -3.842 2.733 1.031 1.00 86.19 340 VAL A N 1
ATOM 2476 C CA . VAL A 1 340 ? -2.938 2.438 -0.084 1.00 86.19 340 VAL A CA 1
ATOM 2477 C C . VAL A 1 340 ? -1.962 3.592 -0.250 1.00 86.19 340 VAL A C 1
ATOM 2479 O O . VAL A 1 340 ? -2.360 4.709 -0.580 1.00 86.19 340 VAL A O 1
ATOM 2482 N N . THR A 1 341 ? -0.679 3.298 -0.077 1.00 85.25 341 THR A N 1
ATOM 2483 C CA . THR A 1 341 ? 0.417 4.250 -0.267 1.00 85.25 341 THR A CA 1
ATOM 2484 C C . THR A 1 341 ? 1.254 3.815 -1.457 1.00 85.25 341 THR A C 1
ATOM 2486 O O . THR A 1 341 ? 1.741 2.686 -1.507 1.00 85.25 341 THR A O 1
ATOM 2489 N N . VAL A 1 342 ? 1.437 4.718 -2.419 1.00 88.62 342 VAL A N 1
ATOM 2490 C CA . VAL A 1 342 ? 2.278 4.491 -3.598 1.00 88.62 342 VAL A CA 1
ATOM 2491 C C . VAL A 1 342 ? 3.531 5.342 -3.469 1.00 88.62 342 VAL A C 1
ATOM 2493 O O . VAL A 1 342 ? 3.446 6.566 -3.380 1.00 88.62 342 VAL A O 1
ATOM 2496 N N . THR A 1 343 ? 4.687 4.689 -3.490 1.00 86.25 343 THR A N 1
ATOM 2497 C CA . THR A 1 343 ? 5.998 5.335 -3.458 1.00 86.25 343 THR A CA 1
ATOM 2498 C C . THR A 1 343 ? 6.723 5.042 -4.762 1.00 86.25 343 THR A C 1
ATOM 2500 O O . THR A 1 343 ? 6.924 3.883 -5.129 1.00 86.25 343 THR A O 1
ATOM 2503 N N . GLU A 1 344 ? 7.131 6.095 -5.464 1.00 85.25 344 GLU A N 1
ATOM 2504 C CA . GLU A 1 344 ? 7.990 5.978 -6.641 1.00 85.25 344 GLU A CA 1
ATOM 2505 C C . GLU A 1 344 ? 9.461 6.046 -6.204 1.00 85.25 344 GLU A C 1
ATOM 2507 O O . GLU A 1 344 ? 9.867 6.950 -5.471 1.00 85.25 344 GLU A O 1
ATOM 2512 N N . GLY A 1 345 ? 10.242 5.053 -6.620 1.00 81.50 345 GLY A N 1
ATOM 2513 C CA . GLY A 1 345 ? 11.672 4.951 -6.364 1.00 81.50 345 GLY A CA 1
ATOM 2514 C C . GLY A 1 345 ? 12.516 5.723 -7.379 1.00 81.50 345 GLY A C 1
ATOM 2515 O O . GLY A 1 345 ? 12.046 6.591 -8.120 1.00 81.50 345 GLY A O 1
ATOM 2516 N N . GLY A 1 346 ? 13.807 5.390 -7.419 1.00 80.31 346 GLY A N 1
ATOM 2517 C CA . GLY A 1 346 ? 14.729 5.945 -8.405 1.00 80.31 346 GLY A CA 1
ATOM 2518 C C . GLY A 1 346 ? 14.344 5.541 -9.830 1.00 80.31 346 GLY A C 1
ATOM 2519 O O . GLY A 1 346 ? 13.847 4.444 -10.074 1.00 80.31 346 GLY A O 1
ATOM 2520 N N . THR A 1 347 ? 14.593 6.432 -10.791 1.00 82.12 347 THR A N 1
ATOM 2521 C CA . THR A 1 347 ? 14.496 6.089 -12.215 1.00 82.12 347 THR A CA 1
ATOM 2522 C C . THR A 1 347 ? 15.880 5.730 -12.738 1.00 82.12 347 THR A C 1
ATOM 2524 O O . THR A 1 347 ? 16.807 6.537 -12.655 1.00 82.12 347 THR A O 1
ATOM 2527 N N . THR A 1 348 ? 16.018 4.521 -13.274 1.00 86.38 348 THR A N 1
ATOM 2528 C CA . THR A 1 348 ? 17.220 4.045 -13.969 1.00 86.38 348 THR A CA 1
ATOM 2529 C C . THR A 1 348 ? 16.990 4.039 -15.480 1.00 86.38 348 THR A C 1
ATOM 2531 O O . THR A 1 348 ? 15.879 4.283 -15.946 1.00 86.38 348 THR A O 1
ATOM 2534 N N . ASN A 1 349 ? 18.043 3.812 -16.267 1.00 87.69 349 ASN A N 1
ATOM 2535 C CA . ASN A 1 349 ? 17.967 3.779 -17.726 1.00 87.69 349 ASN A CA 1
ATOM 2536 C C . ASN A 1 349 ? 18.438 2.418 -18.246 1.00 87.69 349 ASN A C 1
ATOM 2538 O O . ASN A 1 349 ? 19.602 2.061 -18.070 1.00 87.69 349 ASN A O 1
ATOM 2542 N N . ASP A 1 350 ? 17.550 1.696 -18.923 1.00 87.31 350 ASP A N 1
ATOM 2543 C CA . ASP A 1 350 ? 17.869 0.492 -19.691 1.00 87.31 350 ASP A CA 1
ATOM 2544 C C . ASP A 1 350 ? 18.365 0.921 -21.081 1.00 87.31 350 ASP A C 1
ATOM 2546 O O . ASP A 1 350 ? 17.609 1.500 -21.871 1.00 87.31 350 ASP A O 1
ATOM 2550 N N . VAL A 1 351 ? 19.658 0.718 -21.348 1.00 88.44 351 VAL A N 1
ATOM 2551 C CA . VAL A 1 351 ? 20.333 1.188 -22.566 1.00 88.44 351 VAL A CA 1
ATOM 2552 C C . VAL A 1 351 ? 20.663 0.002 -23.460 1.00 88.44 351 VAL A C 1
ATOM 2554 O O . VAL A 1 351 ? 21.474 -0.856 -23.115 1.00 88.44 351 VAL A O 1
ATOM 2557 N N . ARG A 1 352 ? 20.084 -0.004 -24.661 1.00 89.31 352 ARG A N 1
ATOM 2558 C CA . ARG A 1 352 ? 20.354 -0.996 -25.701 1.00 89.31 352 ARG A CA 1
ATOM 2559 C C . ARG A 1 352 ? 21.004 -0.333 -26.903 1.00 89.31 352 ARG A C 1
ATOM 2561 O O . ARG A 1 352 ? 20.441 0.596 -27.476 1.00 89.31 352 ARG A O 1
ATOM 2568 N N . GLN A 1 353 ? 22.143 -0.864 -27.330 1.00 90.69 353 GLN A N 1
ATOM 2569 C CA . GLN A 1 353 ? 22.808 -0.451 -28.563 1.00 90.69 353 GLN A CA 1
ATOM 2570 C C . GLN A 1 353 ? 22.673 -1.524 -29.639 1.00 90.69 353 GLN A C 1
ATOM 2572 O O . GLN A 1 353 ? 22.797 -2.719 -29.367 1.00 90.69 353 GLN A O 1
ATOM 2577 N N . VAL A 1 354 ? 22.389 -1.084 -30.861 1.00 89.81 354 VAL A N 1
ATOM 2578 C CA . VAL A 1 354 ? 22.337 -1.926 -32.055 1.00 89.81 354 VAL A CA 1
ATOM 2579 C C . VAL A 1 354 ? 23.164 -1.254 -33.137 1.00 89.81 354 VAL A C 1
ATOM 2581 O O . VAL A 1 354 ? 22.931 -0.090 -33.455 1.00 89.81 354 VAL A O 1
ATOM 2584 N N . THR A 1 355 ? 24.102 -1.998 -33.711 1.00 88.50 355 THR A N 1
ATOM 2585 C CA . THR A 1 355 ? 24.945 -1.532 -34.812 1.00 88.50 355 THR A CA 1
ATOM 2586 C C . THR A 1 355 ? 24.477 -2.177 -36.108 1.00 88.50 355 THR A C 1
ATOM 2588 O O . THR A 1 355 ? 24.343 -3.401 -36.177 1.00 88.50 355 THR A O 1
ATOM 2591 N N . THR A 1 356 ? 24.208 -1.368 -37.129 1.00 87.31 356 THR A N 1
ATOM 2592 C CA . THR A 1 356 ? 23.797 -1.835 -38.460 1.00 87.31 356 THR A CA 1
ATOM 2593 C C . THR A 1 356 ? 24.730 -1.289 -39.537 1.00 87.31 356 THR A C 1
ATOM 2595 O O . THR A 1 356 ? 25.154 -0.140 -39.420 1.00 87.31 356 THR A O 1
ATOM 2598 N N . PRO A 1 357 ? 25.020 -2.046 -40.611 1.00 88.25 357 PRO A N 1
ATOM 2599 C CA . PRO A 1 357 ? 25.762 -1.517 -41.754 1.00 88.25 357 PRO A CA 1
ATOM 2600 C C . PRO A 1 357 ? 25.078 -0.274 -42.338 1.00 88.25 357 PRO A C 1
ATOM 2602 O O . PRO A 1 357 ? 23.857 -0.271 -42.505 1.00 88.25 357 PRO A O 1
ATOM 2605 N N . ALA A 1 358 ? 25.864 0.754 -42.649 1.00 84.88 358 ALA A N 1
ATOM 2606 C CA . ALA A 1 358 ? 25.419 1.972 -43.320 1.00 84.88 358 ALA A CA 1
ATOM 2607 C C . ALA A 1 358 ? 26.064 2.084 -44.706 1.00 84.88 358 ALA A C 1
ATOM 2609 O O . ALA A 1 358 ? 27.018 1.368 -45.031 1.00 84.88 358 ALA A O 1
ATOM 2610 N N . ASP A 1 359 ? 25.550 2.998 -45.528 1.00 85.75 359 ASP A N 1
ATOM 2611 C CA . ASP A 1 359 ? 26.102 3.215 -46.858 1.00 85.75 359 ASP A CA 1
ATOM 2612 C C . ASP A 1 359 ? 27.554 3.714 -46.761 1.00 85.75 359 ASP A C 1
ATOM 2614 O O . ASP A 1 359 ? 27.852 4.670 -46.032 1.00 85.75 359 ASP A O 1
ATOM 2618 N N . PRO A 1 360 ? 28.495 3.089 -47.490 1.00 84.81 360 PRO A N 1
ATOM 2619 C CA . PRO A 1 360 ? 29.886 3.485 -47.425 1.00 84.81 360 PRO A CA 1
ATOM 2620 C C . PRO A 1 360 ? 30.071 4.869 -48.047 1.00 84.81 360 PRO A C 1
ATOM 2622 O O . PRO A 1 360 ? 29.514 5.196 -49.099 1.00 84.81 360 PRO A O 1
ATOM 2625 N N . LYS A 1 361 ? 30.936 5.684 -47.445 1.00 85.56 361 LYS A N 1
ATOM 2626 C CA . LYS A 1 361 ? 31.306 6.975 -48.022 1.00 85.56 361 LYS A CA 1
ATOM 2627 C C . LYS A 1 361 ? 32.319 6.756 -49.140 1.00 85.56 361 LYS A C 1
ATOM 2629 O O . LYS A 1 361 ? 33.456 6.354 -48.894 1.00 85.56 361 LYS A O 1
ATOM 2634 N N . VAL A 1 362 ? 31.916 7.070 -50.369 1.00 86.38 362 VAL A N 1
ATOM 2635 C CA . VAL A 1 362 ? 32.771 6.977 -51.558 1.00 86.38 362 VAL A CA 1
ATOM 2636 C C . VAL A 1 362 ? 33.302 8.359 -51.920 1.00 86.38 362 VAL A C 1
ATOM 2638 O O . VAL A 1 362 ? 32.538 9.295 -52.140 1.00 86.38 362 VAL A O 1
ATOM 2641 N N . THR A 1 363 ? 34.624 8.489 -51.997 1.00 85.88 363 THR A N 1
ATOM 2642 C CA . THR A 1 363 ? 35.305 9.708 -52.451 1.00 85.88 363 THR A CA 1
ATOM 2643 C C . THR A 1 363 ? 36.123 9.390 -53.694 1.00 85.88 363 THR A C 1
ATOM 2645 O O . THR A 1 363 ? 36.843 8.394 -53.728 1.00 85.88 363 THR A O 1
ATOM 2648 N N . VAL A 1 364 ? 36.013 10.230 -54.723 1.00 88.00 364 VAL A N 1
ATOM 2649 C CA . VAL A 1 364 ? 36.763 10.074 -55.974 1.00 88.00 364 VAL A CA 1
ATOM 2650 C C . VAL A 1 364 ? 37.718 11.245 -56.123 1.00 88.00 364 VAL A C 1
ATOM 2652 O O . VAL A 1 364 ? 37.285 12.393 -56.219 1.00 88.00 364 VAL A O 1
ATOM 2655 N N . THR A 1 365 ? 39.009 10.941 -56.184 1.00 86.31 365 THR A N 1
ATOM 2656 C CA . THR A 1 365 ? 40.068 11.924 -56.420 1.00 86.31 365 THR A CA 1
ATOM 2657 C C . THR A 1 365 ? 40.687 11.676 -57.787 1.00 86.31 365 THR A C 1
ATOM 2659 O O . THR A 1 365 ? 40.881 10.531 -58.193 1.00 86.31 365 THR A O 1
ATOM 2662 N N . ARG A 1 366 ? 40.991 12.757 -58.504 1.00 88.75 366 ARG A N 1
ATOM 2663 C CA . ARG A 1 366 ? 41.536 12.734 -59.862 1.00 88.75 366 ARG A CA 1
ATOM 2664 C C . ARG A 1 366 ? 42.849 13.500 -59.901 1.00 88.75 366 ARG A C 1
ATOM 2666 O O . ARG A 1 366 ? 42.905 14.636 -59.437 1.00 88.75 366 ARG A O 1
ATOM 2673 N N . GLU A 1 367 ? 43.885 12.884 -60.450 1.00 87.81 367 GLU A N 1
ATOM 2674 C CA . GLU A 1 367 ? 45.225 13.457 -60.568 1.00 87.81 367 GLU A CA 1
ATOM 2675 C C . GLU A 1 367 ? 45.741 13.297 -62.003 1.00 87.81 367 GLU A C 1
ATOM 2677 O O . GLU A 1 367 ? 45.741 12.199 -62.558 1.00 87.81 367 GLU A O 1
ATOM 2682 N N . ASN A 1 368 ? 46.205 14.389 -62.614 1.00 87.31 368 ASN A N 1
ATOM 2683 C CA . ASN A 1 368 ? 46.795 14.341 -63.951 1.00 87.31 368 ASN A CA 1
ATOM 2684 C C . ASN A 1 368 ? 48.203 13.738 -63.882 1.00 87.31 368 ASN A C 1
ATOM 2686 O O . ASN A 1 368 ? 49.070 14.249 -63.177 1.00 87.31 368 ASN A O 1
ATOM 2690 N N . MET A 1 369 ? 48.442 12.679 -64.651 1.00 84.69 369 MET A N 1
ATOM 2691 C CA . MET A 1 369 ? 49.749 12.044 -64.789 1.00 84.69 369 MET A CA 1
ATOM 2692 C C . MET A 1 369 ? 50.491 12.568 -66.023 1.00 84.69 369 MET A C 1
ATOM 2694 O O . MET A 1 369 ? 49.901 13.125 -66.953 1.00 84.69 369 MET A O 1
ATOM 2698 N N . ALA A 1 370 ? 51.810 12.361 -66.047 1.00 86.50 370 ALA A N 1
ATOM 2699 C CA . ALA A 1 370 ? 52.609 12.647 -67.231 1.00 86.50 370 ALA A CA 1
ATOM 2700 C C . ALA A 1 370 ? 52.096 11.826 -68.436 1.00 86.50 370 ALA A C 1
ATOM 2702 O O . ALA A 1 370 ? 51.830 10.630 -68.290 1.00 86.50 370 ALA A O 1
ATOM 2703 N N . PRO A 1 371 ? 51.949 12.435 -69.625 1.00 85.62 371 PRO A N 1
ATOM 2704 C CA . PRO A 1 371 ? 51.463 11.723 -70.796 1.00 85.62 371 PRO A CA 1
ATOM 2705 C C . PRO A 1 371 ? 52.481 10.680 -71.268 1.00 85.62 371 PRO A C 1
ATOM 2707 O O . PRO A 1 371 ? 53.692 10.893 -71.200 1.00 85.62 371 PRO A O 1
ATOM 2710 N N . THR A 1 372 ? 51.995 9.572 -71.823 1.00 86.12 372 THR A N 1
ATOM 2711 C CA . THR A 1 372 ? 52.860 8.624 -72.536 1.00 86.12 372 THR A CA 1
ATOM 2712 C C . THR A 1 372 ? 53.109 9.133 -73.945 1.00 86.12 372 THR A C 1
ATOM 2714 O O . THR A 1 372 ? 52.161 9.402 -74.682 1.00 86.12 372 THR A O 1
ATOM 2717 N N . VAL A 1 373 ? 54.379 9.247 -74.325 1.00 86.06 373 VAL A N 1
ATOM 2718 C CA . VAL A 1 373 ? 54.795 9.682 -75.659 1.00 86.06 373 VAL A CA 1
ATOM 2719 C C . VAL A 1 373 ? 55.443 8.507 -76.376 1.00 86.06 373 VAL A C 1
ATOM 2721 O O . VAL A 1 373 ? 56.362 7.886 -75.848 1.00 86.06 373 VAL A O 1
ATOM 2724 N N . SER A 1 374 ? 54.972 8.208 -77.582 1.00 85.88 374 SER A N 1
ATOM 2725 C CA . SER A 1 374 ? 55.612 7.244 -78.477 1.00 85.88 374 SER A CA 1
ATOM 2726 C C . SER A 1 374 ? 55.946 7.914 -79.801 1.00 85.88 374 SER A C 1
ATOM 2728 O O . SER A 1 374 ? 55.148 8.683 -80.337 1.00 85.88 374 SER A O 1
ATOM 2730 N N . GLU A 1 375 ? 57.139 7.638 -80.319 1.00 87.38 375 GLU A N 1
ATOM 2731 C CA . GLU A 1 375 ? 57.587 8.151 -81.609 1.00 87.38 375 GLU A CA 1
ATOM 2732 C C . GLU A 1 375 ? 57.813 6.997 -82.574 1.00 87.38 375 GLU A C 1
ATOM 2734 O O . GLU A 1 375 ? 58.532 6.046 -82.271 1.00 87.38 375 GLU A O 1
ATOM 2739 N N . THR A 1 376 ? 57.225 7.101 -83.761 1.00 87.62 376 THR A N 1
ATOM 2740 C CA . THR A 1 376 ? 57.465 6.169 -84.863 1.00 87.62 376 THR A CA 1
ATOM 2741 C C . THR A 1 376 ? 58.091 6.920 -86.027 1.00 87.62 376 THR A C 1
ATOM 2743 O O . THR A 1 376 ? 57.653 8.017 -86.378 1.00 87.62 376 THR A O 1
ATOM 2746 N N . ARG A 1 377 ? 59.127 6.333 -86.631 1.00 88.88 377 ARG A N 1
ATOM 2747 C CA . ARG A 1 377 ? 59.845 6.901 -87.777 1.00 88.88 377 ARG A CA 1
ATOM 2748 C C . ARG A 1 377 ? 59.594 6.042 -89.009 1.00 88.88 377 ARG A C 1
ATOM 2750 O O . ARG A 1 377 ? 59.817 4.836 -88.959 1.00 88.88 377 ARG A O 1
ATOM 2757 N N . ALA A 1 378 ? 59.166 6.663 -90.102 1.00 85.81 378 ALA A N 1
ATOM 2758 C CA . ALA A 1 378 ? 58.958 6.005 -91.388 1.00 85.81 378 ALA A CA 1
ATOM 2759 C C . ALA A 1 378 ? 59.704 6.752 -92.510 1.00 85.81 378 ALA A C 1
ATOM 2761 O O . ALA A 1 378 ? 59.832 7.979 -92.438 1.00 85.81 378 ALA A O 1
ATOM 2762 N N . PRO A 1 379 ? 60.196 6.055 -93.552 1.00 84.88 379 PRO A N 1
ATOM 2763 C CA . PRO A 1 379 ? 60.729 6.712 -94.743 1.00 84.88 379 PRO A CA 1
ATOM 2764 C C . PRO A 1 379 ? 59.653 7.590 -95.396 1.00 84.88 379 PRO A C 1
ATOM 2766 O O . PRO A 1 379 ? 58.535 7.131 -95.620 1.00 84.88 379 PRO A O 1
ATOM 2769 N N . GLY A 1 380 ? 59.983 8.848 -95.676 1.00 80.94 380 GLY A N 1
ATOM 2770 C CA . GLY A 1 380 ? 59.137 9.758 -96.445 1.00 80.94 380 GLY A CA 1
ATOM 2771 C C . GLY A 1 380 ? 59.552 9.816 -97.915 1.00 80.94 380 GLY A C 1
ATOM 2772 O O . GLY A 1 380 ? 60.585 9.272 -98.314 1.00 80.94 380 GLY A O 1
ATOM 2773 N N . GLU A 1 381 ? 58.752 10.501 -98.730 1.00 85.19 381 GLU A N 1
ATOM 2774 C CA . GLU A 1 381 ? 59.064 10.689 -100.148 1.00 85.19 381 GLU A CA 1
ATOM 2775 C C . GLU A 1 381 ? 60.353 11.512 -100.327 1.00 85.19 381 GLU A C 1
ATOM 2777 O O . GLU A 1 381 ? 60.509 12.573 -99.705 1.00 85.19 381 GLU A O 1
ATOM 2782 N N . PRO A 1 382 ? 61.311 11.052 -101.150 1.00 85.19 382 PRO A N 1
ATOM 2783 C CA . PRO A 1 382 ? 62.531 11.801 -101.392 1.00 85.19 382 PRO A CA 1
ATOM 2784 C C . PRO A 1 382 ? 62.241 13.056 -102.221 1.00 85.19 382 PRO A C 1
ATOM 2786 O O . PRO A 1 382 ? 61.474 13.034 -103.181 1.00 85.19 382 PRO A O 1
ATOM 2789 N N . ILE A 1 383 ? 62.919 14.153 -101.891 1.00 84.38 383 ILE A N 1
ATOM 2790 C CA . ILE A 1 383 ? 62.883 15.378 -102.692 1.00 84.38 383 ILE A CA 1
ATOM 2791 C C . ILE A 1 383 ? 63.977 15.264 -103.753 1.00 84.38 383 ILE A C 1
ATOM 2793 O O . ILE A 1 383 ? 65.162 15.227 -103.410 1.00 84.38 383 ILE A O 1
ATOM 2797 N N . VAL A 1 384 ? 63.585 15.215 -105.026 1.00 83.75 384 VAL A N 1
ATOM 2798 C CA . VAL A 1 384 ? 64.506 15.123 -106.167 1.00 83.75 384 VAL A CA 1
ATOM 2799 C C . VAL A 1 384 ? 64.548 16.455 -106.905 1.00 83.75 384 VAL A C 1
ATOM 2801 O O . VAL A 1 384 ? 63.518 16.973 -107.331 1.00 83.75 384 VAL A O 1
ATOM 2804 N N . THR A 1 385 ? 65.746 17.004 -107.083 1.00 84.44 385 THR A N 1
ATOM 2805 C CA . THR A 1 385 ? 65.986 18.187 -107.914 1.00 84.44 385 THR A CA 1
ATOM 2806 C C . THR A 1 385 ? 67.016 17.869 -108.990 1.00 84.44 385 THR A C 1
ATOM 2808 O O . THR A 1 385 ? 68.010 17.187 -108.744 1.00 84.44 385 THR A O 1
ATOM 2811 N N . MET A 1 386 ? 66.778 18.352 -110.209 1.00 84.44 386 MET A N 1
ATOM 2812 C CA . MET A 1 386 ? 67.683 18.164 -111.344 1.00 84.44 386 MET A CA 1
ATOM 2813 C C . MET A 1 386 ? 68.180 19.518 -111.836 1.00 84.44 386 MET A C 1
ATOM 2815 O O . MET A 1 386 ? 67.399 20.456 -111.990 1.00 84.44 386 MET A O 1
ATOM 2819 N N . SER A 1 387 ? 69.477 19.617 -112.114 1.00 83.81 387 SER A N 1
ATOM 2820 C CA . SER A 1 387 ? 70.075 20.792 -112.748 1.00 83.81 387 SER A CA 1
ATOM 2821 C C . SER A 1 387 ? 71.009 20.362 -113.875 1.00 83.81 387 SER A C 1
ATOM 2823 O O . SER A 1 387 ? 71.671 19.335 -113.781 1.00 83.81 387 SER A O 1
ATOM 2825 N N . THR A 1 388 ? 71.036 21.121 -114.972 1.00 82.12 388 THR A N 1
ATOM 2826 C CA . THR A 1 388 ? 71.886 20.824 -116.136 1.00 82.12 388 THR A CA 1
ATOM 2827 C C . THR A 1 388 ? 72.864 21.968 -116.358 1.00 82.12 388 THR A C 1
ATOM 2829 O O . THR A 1 388 ? 72.449 23.109 -116.573 1.00 82.12 388 THR A O 1
ATOM 2832 N N . ARG A 1 389 ? 74.164 21.671 -116.337 1.00 82.75 389 ARG A N 1
ATOM 2833 C CA . ARG A 1 389 ? 75.243 22.639 -116.572 1.00 82.75 389 ARG A CA 1
ATOM 2834 C C . ARG A 1 389 ? 75.997 22.279 -117.850 1.00 82.75 389 ARG A C 1
ATOM 2836 O O . ARG A 1 389 ? 76.359 21.125 -118.036 1.00 82.75 389 ARG A O 1
ATOM 2843 N N . GLY A 1 390 ? 76.248 23.253 -118.723 1.00 75.38 390 GLY A N 1
ATOM 2844 C CA . GLY A 1 390 ? 77.140 23.074 -119.876 1.00 75.38 390 GLY A CA 1
ATOM 2845 C C . GLY A 1 390 ? 78.598 23.012 -119.442 1.00 75.38 390 GLY A C 1
ATOM 2846 O O . GLY A 1 390 ? 78.998 23.775 -118.564 1.00 75.38 390 GLY A O 1
ATOM 2847 N N . THR A 1 391 ? 79.390 22.117 -120.029 1.00 76.38 391 THR A N 1
ATOM 2848 C CA . THR A 1 391 ? 80.826 22.004 -119.721 1.00 76.38 391 THR A CA 1
ATOM 2849 C C . THR A 1 391 ? 81.678 22.969 -120.543 1.00 76.38 391 THR A C 1
ATOM 2851 O O . THR A 1 391 ? 82.874 23.064 -120.306 1.00 76.38 391 THR A O 1
ATOM 2854 N N . GLY A 1 392 ? 81.083 23.683 -121.506 1.00 74.94 392 GLY A N 1
ATOM 2855 C CA . GLY A 1 392 ? 81.795 24.568 -122.435 1.00 74.94 392 GLY A CA 1
ATOM 2856 C C . GLY A 1 392 ? 82.513 23.834 -123.574 1.00 74.94 392 GLY A C 1
ATOM 2857 O O . GLY A 1 392 ? 82.888 24.465 -124.559 1.00 74.94 392 GLY A O 1
ATOM 2858 N N . ASP A 1 393 ? 82.635 22.507 -123.492 1.00 75.50 393 ASP A N 1
ATOM 2859 C CA . ASP A 1 393 ? 83.234 21.682 -124.536 1.00 75.50 393 ASP A CA 1
ATOM 2860 C C . ASP A 1 393 ? 82.204 21.287 -125.587 1.00 75.50 393 ASP A C 1
ATOM 2862 O O . ASP A 1 393 ? 81.087 20.864 -125.271 1.00 75.50 393 ASP A O 1
ATOM 2866 N N . THR A 1 394 ? 82.604 21.348 -126.856 1.00 79.69 394 THR A N 1
ATOM 2867 C CA . THR A 1 394 ? 81.786 20.814 -127.945 1.00 79.69 394 THR A CA 1
ATOM 2868 C C . THR A 1 394 ? 82.267 19.436 -128.360 1.00 79.69 394 THR A C 1
ATOM 2870 O O . THR A 1 394 ? 83.453 19.258 -128.634 1.00 79.69 394 THR A O 1
ATOM 2873 N N . CYS A 1 395 ? 81.349 18.483 -128.462 1.00 80.38 395 CYS A N 1
ATOM 2874 C CA . CYS A 1 395 ? 81.604 17.156 -129.001 1.00 80.38 395 CYS A CA 1
ATOM 2875 C C . CYS A 1 395 ? 80.826 16.945 -130.305 1.00 80.38 395 CYS A C 1
ATOM 2877 O O . CYS A 1 395 ? 79.896 17.691 -130.611 1.00 80.38 395 CYS A O 1
ATOM 2879 N N . TYR A 1 396 ? 81.215 15.946 -131.091 1.00 78.88 396 TYR A N 1
ATOM 2880 C CA . TYR A 1 396 ? 80.545 15.601 -132.337 1.00 78.88 396 TYR A CA 1
ATOM 2881 C C . TYR A 1 396 ? 79.801 14.275 -132.209 1.00 78.88 396 TYR A C 1
ATOM 2883 O O . TYR A 1 396 ? 80.403 13.240 -131.914 1.00 78.88 396 TYR A O 1
ATOM 2891 N N . ASN A 1 397 ? 78.505 14.297 -132.502 1.00 78.69 397 ASN A N 1
ATOM 2892 C CA . ASN A 1 397 ? 77.731 13.100 -132.792 1.00 78.69 397 ASN A CA 1
ATOM 2893 C C . ASN A 1 397 ? 78.021 12.659 -134.232 1.00 78.69 397 ASN A C 1
ATOM 2895 O O . ASN A 1 397 ? 78.022 13.473 -135.158 1.00 78.69 397 ASN A O 1
ATOM 2899 N N . ASN A 1 398 ? 78.254 11.357 -134.420 1.00 79.12 398 ASN A N 1
ATOM 2900 C CA . ASN A 1 398 ? 78.580 10.733 -135.712 1.00 79.12 398 ASN A CA 1
ATOM 2901 C C . ASN A 1 398 ? 79.784 11.362 -136.451 1.00 79.12 398 ASN A C 1
ATOM 2903 O O . ASN A 1 398 ? 79.665 11.728 -137.618 1.00 79.12 398 ASN A O 1
ATOM 2907 N N . PRO A 1 399 ? 80.959 11.474 -135.811 1.00 78.38 399 PRO A N 1
ATOM 2908 C CA . PRO A 1 399 ? 82.120 12.156 -136.383 1.00 78.38 399 PRO A CA 1
ATOM 2909 C C . PRO A 1 399 ? 82.630 11.518 -137.689 1.00 78.38 399 PRO A C 1
ATOM 2911 O O . PRO A 1 399 ? 82.913 10.318 -137.742 1.00 78.38 399 PRO A O 1
ATOM 2914 N N . ALA A 1 400 ? 82.804 12.326 -138.740 1.00 72.50 400 ALA A N 1
ATOM 2915 C CA . ALA A 1 400 ? 83.233 11.861 -140.062 1.00 72.50 400 ALA A CA 1
ATOM 2916 C C . ALA A 1 400 ? 84.758 11.931 -140.253 1.00 72.50 400 ALA A C 1
ATOM 2918 O O . ALA A 1 400 ? 85.349 11.008 -140.822 1.00 72.50 400 ALA A O 1
ATOM 2919 N N . THR A 1 401 ? 85.410 12.978 -139.735 1.00 75.50 401 THR A N 1
ATOM 2920 C CA . THR A 1 401 ? 86.871 13.158 -139.818 1.00 75.50 401 THR A CA 1
ATOM 2921 C C . THR A 1 401 ? 87.594 12.587 -138.594 1.00 75.50 401 THR A C 1
ATOM 2923 O O . THR A 1 401 ? 86.995 12.399 -137.535 1.00 75.50 401 THR A O 1
ATOM 2926 N N . ALA A 1 402 ? 88.895 12.304 -138.723 1.00 74.06 402 ALA A N 1
ATOM 2927 C CA . ALA A 1 402 ? 89.716 11.834 -137.601 1.00 74.06 402 ALA A CA 1
ATOM 2928 C C . ALA A 1 402 ? 89.727 12.839 -136.432 1.00 74.06 402 ALA A C 1
ATOM 2930 O O . ALA A 1 402 ? 89.625 12.437 -135.277 1.00 74.06 402 ALA A O 1
ATOM 2931 N N . GLU A 1 403 ? 89.743 14.137 -136.740 1.00 73.31 403 GLU A N 1
ATOM 2932 C CA . GLU A 1 403 ? 89.678 15.218 -135.752 1.00 73.31 403 GLU A CA 1
ATOM 2933 C C . GLU A 1 403 ? 88.321 15.264 -135.028 1.00 73.31 403 GLU A C 1
ATOM 2935 O O . GLU A 1 403 ? 88.268 15.371 -133.807 1.00 73.31 403 GLU A O 1
ATOM 2940 N N . GLN A 1 404 ? 87.208 15.055 -135.742 1.00 75.38 404 GLN A N 1
ATOM 2941 C CA . GLN A 1 404 ? 85.888 14.950 -135.111 1.00 75.38 404 GLN A CA 1
ATOM 2942 C C . GLN A 1 404 ? 85.768 13.702 -134.221 1.00 75.38 404 GLN A C 1
ATOM 2944 O O . GLN A 1 404 ? 85.080 13.744 -133.203 1.00 75.38 404 GLN A O 1
ATOM 2949 N N . ARG A 1 405 ? 86.430 12.586 -134.576 1.00 76.38 405 ARG A N 1
ATOM 2950 C CA . ARG A 1 405 ? 86.398 11.343 -133.778 1.00 76.38 405 ARG A CA 1
ATOM 2951 C C . ARG A 1 405 ? 87.120 11.492 -132.444 1.00 76.38 405 ARG A C 1
ATOM 2953 O O . ARG A 1 405 ? 86.689 10.870 -131.478 1.00 76.38 405 ARG A O 1
ATOM 2960 N N . ALA A 1 406 ? 88.162 12.321 -132.384 1.00 75.12 406 ALA A N 1
ATOM 2961 C CA . ALA A 1 406 ? 88.850 12.641 -131.134 1.00 75.12 406 ALA A CA 1
ATOM 2962 C C . ALA A 1 406 ? 87.928 13.367 -130.134 1.00 75.12 406 ALA A C 1
ATOM 2964 O O . ALA A 1 406 ? 88.041 13.162 -128.929 1.00 75.12 406 ALA A O 1
ATOM 2965 N N . SER A 1 407 ? 86.957 14.133 -130.639 1.00 77.19 407 SER A N 1
ATOM 2966 C CA . SER A 1 407 ? 85.972 14.870 -129.840 1.00 77.19 407 SER A CA 1
ATOM 2967 C C . SER A 1 407 ? 84.572 14.263 -129.938 1.00 77.19 407 SER A C 1
ATOM 2969 O O . SER A 1 407 ? 83.582 14.987 -129.988 1.00 77.19 407 SER A O 1
ATOM 2971 N N . ARG A 1 408 ? 84.462 12.933 -129.998 1.00 79.12 408 ARG A N 1
ATOM 2972 C CA . ARG A 1 408 ? 83.175 12.233 -130.096 1.00 79.12 408 ARG A CA 1
ATOM 2973 C C . ARG A 1 408 ? 82.329 12.403 -128.822 1.00 79.12 408 ARG A C 1
ATOM 2975 O O . ARG A 1 408 ? 82.859 12.281 -127.715 1.00 79.12 408 ARG A O 1
ATOM 2982 N N . CYS A 1 409 ? 81.029 12.659 -128.996 1.00 76.12 409 CYS A N 1
ATOM 2983 C CA . CYS A 1 409 ? 80.027 12.326 -127.984 1.00 76.12 409 CYS A CA 1
ATOM 2984 C C . CYS A 1 409 ? 79.771 10.798 -128.044 1.00 76.12 409 CYS A C 1
ATOM 2986 O O . CYS A 1 409 ? 79.916 10.168 -126.987 1.00 76.12 409 CYS A O 1
#

pLDDT: mean 79.4, std 14.82, range [26.64, 94.62]

Organism: NCBI:txid2547960

InterPro domains:
  IPR006311 Twin-arginine translocation pathway, signal sequence [PS51318] (1-30)

Secondary structure (DSSP, 8-state):
---------------------PPPPPSS-HHHHHHHHHHHTTEEEE--SSGGG-EEEEEEEEEEEEE-SPPEEEEPPPEE-SPPEEEEPPPEE-SPPEEEEEEEE-S--EEEEEEEE-PPEEEEEEEE-SPPEEEEEEEE-PPEEEEEEEE---EEEEEEEEEEEEE-S-TTSSS--EEEEEEEEEEEEEEEEEEEEEEEEEEEEEEEEEEEEEEEEEEEEEEEEEEEEEEEEEEEEEEE-EEEEEEEEE-EEEEEEEEEEEEEEEEEEEEEEEE---TTS---EEE--SSSSSEEEEEEEEEEEEEEEEEEE-PPEEEEEEEE---EEEEEEEEEEEEEEEEEEEEEEEEEEEEEEEEEEEEEEEEEEEEEEEEEEEEEEEEEEEEEEEEEEEEEES--SHHHHHTB-

Foldseek 3Di:
DDDDDDDPPDDDDDDPPDPPDPADDDDDDVPVVLCVVLVVLVWHWDDDPDQQPIKTKHKDKDKDKDQDDDKDKDKDPWAFDDDKDKDKDPWDFDDDKDKDKDKDFDDDWDKDKDKDKDDKDKDKDKDFDDDKDKDKDKDKDDKDKDKDKDKADKDKDKDKDWDDWDFDDDPPDPDTKTKTFIKIKIKIKIWMKMKMKIWIWMKIKMKIWTWMKMKMKIKIKMKMKMKIWIWMKMKMKIKTWIKMKMKIKTWIKMKMKIWTKMKMKMKMWMAMWHWDDDPPGDTDTDGDPPDPGRDIDIDIDIDGTDMDMDMDIDDIDMDMDMGIDHIDIDMDMDIDGIDMDMDIDDMDIDMDIDMGTDHIDIDMDMDIDGIDMDMDMDIDDMDMDIDMGGPRDIAIDPDDDPVNVVRHD

=== Feature glossary ===
The features interleaved in this record are:

— What the protein is —

Sequence gives the chain of amino acids in standard one-letter code (A=alanine, C=cysteine, …, Y=tyrosine), read N→C. It is the only feature that is directly encoded by the gene; all structural features are derived from the folded form of this sequence.

Database cross-references. InterPro integrates a dozen domain/family signature databases into unified entries with residue-range hits. GO terms attach function/process/location labels with evidence codes. CATH codes position the fold in a four-level structural taxonomy. Organism is the NCBI-taxonomy species name.

— Where its atoms are —

Atomic coordinates in PDBx/mmCIF format — the same representation the Protein Data Bank distributes. Each line of the _atom_site loop places one backbone atom in Cartesian space (units: ångströms, origin: arbitrary).

The six renders are orthographic views along the three Cartesian axes in both directions. Representation (cartoon, sticks, or surface) and color scheme (sequence-rainbow or by-chain) vary across proteins so the training set covers all the common visualization conventions.

— Local backbone conformation —

Eight-state secondary structure (DSSP): H is the canonical α-helix, G the tighter 3₁₀-helix, I the wider π-helix; E/B are β-structure, T and S are turns and bends, and '-' is everything else. DSSP derives these from the pattern of main-chain N–H···O=C hydrogen bonds, not from the sequence.

P-SEA three-state annotation labels each residue as helix, strand, or coil based purely on the geometry of the Cα trace. It serves as a fallback when the full backbone (and thus DSSP) is unavailable.

The φ/ψ torsion pair specifies the backbone conformation at each residue. φ rotates about the N–Cα bond, ψ about the Cα–C bond. Steric clashes forbid most of the (φ, ψ) plane — the allowed regions (α-helix basin, β-sheet basin, left-handed helix) are the Ramachandran-allowed regions.

— Global shape and packing —

The geometric summary reports three shape descriptors. Rg (radius of gyration) measures how spread out the Cα atoms are about their centre of mass; compact globular proteins have small Rg, elongated or unfolded ones large. Cα contacts (<8 Å, |i−j|>4) count long-range residue pairs in spatial proximity — high for tightly packed folds, near zero for rods or random coil. The bounding-box extents give the protein's footprint along x, y, z in Å.

Solvent-accessible surface area (SASA) is the area in Å² traced out by the centre of a 1.4 Å probe sphere (a water molecule) rolled over the protein's van der Waals surface (Shrake–Rupley / Lee–Richards construction). Buried residues have near-zero SASA; fully exposed residues can exceed 200 Å². The total SASA scales roughly with the number of surface residues.

The contact map is a binary N×N matrix image: pixel (i, j) is dark where Cα_i and Cα_j are within 8 Å and |i−j|>4. Because the |i−j|>4 filter removes local helical contacts, off-diagonal stripes parallel to the main diagonal indicate parallel β-sheets; stripes perpendicular to it indicate antiparallel β-sheets. The Ramachandran plot scatters every residue's (φ, ψ) pair against the sterically allowed regions. The PAE heatmap renders the predicted-aligned-error matrix.

— Structural neighborhood —

3Di is Foldseek's structural alphabet. Each residue is assigned one of twenty discrete states based on how its Cα sits relative to its spatial (not sequential) neighbors. Aligning 3Di strings finds structural homologs roughly as well as full 3D superposition, but orders of magnitude faster.

Nearest PDB neighbors are the top structural matches found by Foldseek when searching this structure against the entire Protein Data Bank. Each hit reports a TM-score (0 to 1; >0.5 almost always implies the same fold) and an E-value. These are *structural* homologs — they may share no detectable sequence similarity.

— Confidence and disorder —

For AlphaFold models, the B-factor field carries pLDDT — the model's own estimate of local accuracy on a 0–100 scale. Regions with pLDDT<50 should be treated as essentially unmodeled; they often correspond to intrinsically disordered segments.

Crystallographic B-factors measure how much each atom's electron density is smeared out, in Å². They rise in mobile loops and surface residues and fall in the buried interior. In AlphaFold models this column is repurposed to hold pLDDT instead.

Predicted aligned error is AlphaFold's pairwise confidence. Unlike pLDDT (per-residue), PAE is per-residue-pair and captures whether two parts of the structure are correctly placed relative to each other. Units are ångströms of expected positional error.